Protein AF-A0A6N9VFA9-F1 (afdb_monomer_lite)

Structure (mmCIF, N/CA/C/O backbone):
data_AF-A0A6N9VFA9-F1
#
_entry.id   AF-A0A6N9VFA9-F1
#
loop_
_atom_site.group_PDB
_atom_site.id
_atom_site.type_symbol
_atom_site.label_atom_id
_atom_site.label_alt_id
_atom_site.label_comp_id
_atom_site.label_asym_id
_atom_site.label_entity_id
_atom_site.label_seq_id
_atom_site.pdbx_PDB_ins_code
_atom_site.Cartn_x
_atom_site.Cartn_y
_atom_site.Cartn_z
_atom_site.occupancy
_atom_site.B_iso_or_equiv
_atom_site.auth_seq_id
_atom_site.auth_comp_id
_atom_site.auth_asym_id
_atom_site.auth_atom_id
_atom_site.pdbx_PDB_model_num
ATOM 1 N N . MET A 1 1 ? -111.358 -38.883 123.922 1.00 44.03 1 MET A N 1
ATOM 2 C CA . MET A 1 1 ? -111.139 -39.455 122.574 1.00 44.03 1 MET A CA 1
ATOM 3 C C . MET A 1 1 ? -109.922 -38.756 121.961 1.00 44.03 1 MET A C 1
ATOM 5 O O . MET A 1 1 ? -110.039 -37.601 121.586 1.00 44.03 1 MET A O 1
ATOM 9 N N . PRO A 1 2 ? -108.737 -39.391 121.968 1.00 51.91 2 PRO A N 1
ATOM 10 C CA . PRO A 1 2 ? -107.422 -38.744 121.827 1.00 51.91 2 PRO A CA 1
ATOM 11 C C . PRO A 1 2 ? -106.936 -38.538 120.372 1.00 51.91 2 PRO A C 1
ATOM 13 O O . PRO A 1 2 ? -105.760 -38.271 120.150 1.00 51.91 2 PRO A O 1
ATOM 16 N N . ALA A 1 3 ? -107.822 -38.642 119.374 1.00 54.91 3 ALA A N 1
ATOM 17 C CA . ALA A 1 3 ? -107.462 -38.605 117.950 1.00 54.91 3 ALA A CA 1
ATOM 18 C C . ALA A 1 3 ? -107.316 -37.184 117.354 1.00 54.91 3 ALA A C 1
ATOM 20 O O . ALA A 1 3 ? -106.533 -36.995 116.428 1.00 54.91 3 ALA A O 1
ATOM 21 N N . GLN A 1 4 ? -108.014 -36.174 117.893 1.00 56.38 4 GLN A N 1
ATOM 22 C CA . GLN A 1 4 ? -107.951 -34.794 117.373 1.00 56.38 4 GLN A CA 1
ATOM 23 C C . GLN A 1 4 ? -106.633 -34.083 117.726 1.00 56.38 4 GLN A C 1
ATOM 25 O O . GLN A 1 4 ? -106.014 -33.488 116.852 1.00 56.38 4 GLN A O 1
ATOM 30 N N . ALA A 1 5 ? -106.115 -34.262 118.947 1.00 57.62 5 ALA A N 1
ATOM 31 C CA . ALA A 1 5 ? -104.840 -33.660 119.357 1.00 57.62 5 ALA A CA 1
ATOM 32 C C . ALA A 1 5 ? -103.629 -34.187 118.551 1.00 57.62 5 ALA A C 1
ATOM 34 O O . ALA A 1 5 ? -102.696 -33.440 118.266 1.00 57.62 5 ALA A O 1
ATOM 35 N N . SER A 1 6 ? -103.647 -35.458 118.126 1.00 58.72 6 SER A N 1
ATOM 36 C CA . SER A 1 6 ? -102.596 -36.035 117.269 1.00 58.72 6 SER A CA 1
ATOM 37 C C . SER A 1 6 ? -102.662 -35.529 115.822 1.00 58.72 6 SER A C 1
ATOM 39 O O . SER A 1 6 ? -101.620 -35.394 115.184 1.00 58.72 6 SER A O 1
ATOM 41 N N . SER A 1 7 ? -103.865 -35.260 115.304 1.00 67.25 7 SER A N 1
ATOM 42 C CA . SER A 1 7 ? -104.083 -34.722 113.954 1.00 67.25 7 SER A CA 1
ATOM 43 C C . SER A 1 7 ? -103.596 -33.277 113.843 1.00 67.25 7 SER A C 1
ATOM 45 O O . SER A 1 7 ? -102.890 -32.936 112.896 1.00 67.25 7 SER A O 1
ATOM 47 N N . ASP A 1 8 ? -103.900 -32.450 114.845 1.00 67.38 8 ASP A N 1
ATOM 48 C CA . ASP A 1 8 ? -103.496 -31.039 114.870 1.00 67.38 8 ASP A CA 1
ATOM 49 C C . ASP A 1 8 ? -101.971 -30.888 115.004 1.00 67.38 8 ASP A C 1
ATOM 51 O O . ASP A 1 8 ? -101.360 -30.032 114.364 1.00 67.38 8 ASP A O 1
ATOM 55 N N . THR A 1 9 ? -101.329 -31.793 115.752 1.00 71.44 9 THR A N 1
ATOM 56 C CA . THR A 1 9 ? -99.862 -31.838 115.883 1.00 71.44 9 THR A CA 1
ATOM 57 C C . THR A 1 9 ? -99.182 -32.282 114.577 1.00 71.44 9 THR A C 1
ATOM 59 O O . THR A 1 9 ? -98.161 -31.716 114.185 1.00 71.44 9 THR A O 1
ATOM 62 N N . ALA A 1 10 ? -99.757 -33.255 113.858 1.00 74.25 10 ALA A N 1
ATOM 63 C CA . ALA A 1 10 ? -99.239 -33.715 112.566 1.00 74.25 10 ALA A CA 1
ATOM 64 C C . ALA A 1 10 ? -99.410 -32.663 111.453 1.00 74.25 10 ALA A C 1
ATOM 66 O O . ALA A 1 10 ? -98.499 -32.461 110.650 1.00 74.25 10 ALA A O 1
ATOM 67 N N . ALA A 1 11 ? -100.542 -31.951 111.426 1.00 77.50 11 ALA A N 1
ATOM 68 C CA . ALA A 1 11 ? -100.780 -30.857 110.486 1.00 77.50 11 ALA A CA 1
ATOM 69 C C . ALA A 1 11 ? -99.807 -29.685 110.710 1.00 77.50 11 ALA A C 1
ATOM 71 O O . ALA A 1 11 ? -99.260 -29.152 109.744 1.00 77.50 11 ALA A O 1
ATOM 72 N N . ALA A 1 12 ? -99.525 -29.334 111.971 1.00 77.75 12 ALA A N 1
ATOM 73 C CA . ALA A 1 12 ? -98.544 -28.305 112.314 1.00 77.75 12 ALA A CA 1
ATOM 74 C C . ALA A 1 12 ? -97.113 -28.679 111.880 1.00 77.75 12 ALA A C 1
ATOM 76 O O . ALA A 1 12 ? -96.396 -27.832 111.351 1.00 77.75 12 ALA A O 1
ATOM 77 N N . LEU A 1 13 ? -96.715 -29.948 112.035 1.00 80.81 13 LEU A N 1
ATOM 78 C CA . LEU A 1 13 ? -95.420 -30.468 111.570 1.00 80.81 13 LEU A CA 1
ATOM 79 C C . LEU A 1 13 ? -95.283 -30.439 110.043 1.00 80.81 13 LEU A C 1
ATOM 81 O O . LEU A 1 13 ? -94.227 -30.078 109.532 1.00 80.81 13 LEU A O 1
ATOM 85 N N . ILE A 1 14 ? -96.339 -30.793 109.307 1.00 83.19 14 ILE A N 1
ATOM 86 C CA . ILE A 1 14 ? -96.341 -30.734 107.837 1.00 83.19 14 ILE A CA 1
ATOM 87 C C . ILE A 1 14 ? -96.234 -29.285 107.355 1.00 83.19 14 ILE A C 1
ATOM 89 O O . ILE A 1 14 ? -95.514 -29.008 106.396 1.00 83.19 14 ILE A O 1
ATOM 93 N N . GLU A 1 15 ? -96.923 -28.358 108.016 1.00 82.62 15 GLU A N 1
ATOM 94 C CA . GLU A 1 15 ? -96.867 -26.940 107.668 1.00 82.62 15 GLU A CA 1
ATOM 95 C C . GLU A 1 15 ? -95.503 -26.317 108.005 1.00 82.62 15 GLU A C 1
ATOM 97 O O . GLU A 1 15 ? -94.968 -25.534 107.220 1.00 82.62 15 GLU A O 1
ATOM 102 N N . ASP A 1 16 ? -94.886 -26.715 109.122 1.00 82.44 16 ASP A N 1
ATOM 103 C CA . ASP A 1 16 ? -93.520 -26.308 109.460 1.00 82.44 16 ASP A CA 1
ATOM 104 C C . ASP A 1 16 ? -92.489 -26.893 108.482 1.00 82.44 16 ASP A C 1
ATOM 106 O O . ASP A 1 16 ? -91.633 -26.167 107.980 1.00 82.44 16 ASP A O 1
ATOM 110 N N . ALA A 1 17 ? -92.636 -28.165 108.099 1.00 81.44 17 ALA A N 1
ATOM 111 C CA . ALA A 1 17 ? -91.798 -28.804 107.086 1.00 81.44 17 ALA A CA 1
ATOM 112 C C . ALA A 1 17 ? -91.948 -28.148 105.703 1.00 81.44 17 ALA A C 1
ATOM 114 O O . ALA A 1 17 ? -90.955 -27.956 105.003 1.00 81.44 17 ALA A O 1
ATOM 115 N N . ARG A 1 18 ? -93.164 -27.747 105.302 1.00 85.00 18 ARG A N 1
ATOM 116 C CA . ARG A 1 18 ? -93.395 -26.979 104.064 1.00 85.00 18 ARG A CA 1
ATOM 117 C C . ARG A 1 18 ? -92.752 -25.601 104.120 1.00 85.00 18 ARG A C 1
ATOM 119 O O . ARG A 1 18 ? -92.166 -25.170 103.130 1.00 85.00 18 ARG A O 1
ATOM 126 N N . ARG A 1 19 ? -92.825 -24.924 105.268 1.00 84.94 19 ARG A N 1
ATOM 127 C CA . ARG A 1 19 ? -92.183 -23.622 105.476 1.00 84.94 19 ARG A CA 1
ATOM 128 C C . ARG A 1 19 ? -90.663 -23.739 105.409 1.00 84.94 19 ARG A C 1
ATOM 130 O O . ARG A 1 19 ? -90.036 -22.954 104.702 1.00 84.94 19 ARG A O 1
ATOM 137 N N . GLN A 1 20 ? -90.085 -24.745 106.066 1.00 84.44 20 GLN A N 1
ATOM 138 C CA . GLN A 1 20 ? -88.654 -25.046 105.989 1.00 84.44 20 GLN A CA 1
ATOM 139 C C . GLN A 1 20 ? -88.230 -25.409 104.562 1.00 84.44 20 GLN A C 1
ATOM 141 O O . GLN A 1 20 ? -87.250 -24.863 104.065 1.00 84.44 20 GLN A O 1
ATOM 146 N N . ALA A 1 21 ? -88.989 -26.255 103.859 1.00 82.38 21 ALA A N 1
ATOM 147 C CA . ALA A 1 21 ? -88.717 -26.590 102.463 1.00 82.38 21 ALA A CA 1
ATOM 148 C C . ALA A 1 21 ? -88.763 -25.344 101.562 1.00 82.38 21 ALA A C 1
ATOM 150 O O . ALA A 1 21 ? -87.845 -25.133 100.774 1.00 82.38 21 ALA A O 1
ATOM 151 N N . GLY A 1 22 ? -89.768 -24.477 101.737 1.00 87.75 22 GLY A N 1
ATOM 152 C CA . GLY A 1 22 ? -89.892 -23.201 101.027 1.00 87.75 22 GLY A CA 1
ATOM 153 C C . GLY A 1 22 ? -88.728 -22.239 101.299 1.00 87.75 22 GLY A C 1
ATOM 154 O O . GLY A 1 22 ? -88.214 -21.593 100.379 1.00 87.75 22 GLY A O 1
ATOM 155 N N . GLN A 1 23 ? -88.261 -22.175 102.549 1.00 88.50 23 GLN A N 1
ATOM 156 C CA . GLN A 1 23 ? -87.078 -21.403 102.939 1.00 88.50 23 GLN A CA 1
ATOM 157 C C . GLN A 1 23 ? -85.797 -21.967 102.316 1.00 88.50 23 GLN A C 1
ATOM 159 O O . GLN A 1 23 ? -84.996 -21.197 101.784 1.00 88.50 23 GLN A O 1
ATOM 164 N N . ILE A 1 24 ? -85.620 -23.292 102.311 1.00 88.25 24 ILE A N 1
ATOM 165 C CA . ILE A 1 24 ? -84.474 -23.961 101.681 1.00 88.25 24 ILE A CA 1
ATOM 166 C C . ILE A 1 24 ? -84.472 -23.703 100.173 1.00 88.25 24 ILE A C 1
ATOM 168 O O . ILE A 1 24 ? -83.442 -23.310 99.636 1.00 88.25 24 ILE A O 1
ATOM 172 N N . THR A 1 25 ? -85.611 -23.841 99.486 1.00 87.62 25 THR A N 1
ATOM 173 C CA . THR A 1 25 ? -85.697 -23.578 98.039 1.00 87.62 25 THR A CA 1
ATOM 174 C C . THR A 1 25 ? -85.428 -22.117 97.698 1.00 87.62 25 THR A C 1
ATOM 176 O O . THR A 1 25 ? -84.756 -21.834 96.710 1.00 87.62 25 THR A O 1
ATOM 179 N N . THR A 1 26 ? -85.895 -21.181 98.529 1.00 91.50 26 THR A N 1
ATOM 180 C CA . THR A 1 26 ? -85.638 -19.747 98.330 1.00 91.50 26 THR A CA 1
ATOM 181 C C . THR A 1 26 ? -84.161 -19.424 98.541 1.00 91.50 26 THR A C 1
ATOM 183 O O . THR A 1 26 ? -83.554 -18.749 97.713 1.00 91.50 26 THR A O 1
ATOM 186 N N . THR A 1 27 ? -83.562 -19.959 99.608 1.00 90.06 27 THR A N 1
ATOM 187 C CA . THR A 1 27 ? -82.138 -19.773 99.925 1.00 90.06 27 THR A CA 1
ATOM 188 C C . THR A 1 27 ? -81.252 -20.396 98.847 1.00 90.06 27 THR A C 1
ATOM 190 O O . THR A 1 27 ? -80.322 -19.751 98.371 1.00 90.06 27 THR A O 1
ATOM 193 N N . ALA A 1 28 ? -81.574 -21.609 98.390 1.00 87.56 28 ALA A N 1
ATOM 194 C CA . ALA A 1 28 ? -80.866 -22.276 97.300 1.00 87.56 28 ALA A CA 1
ATOM 195 C C . ALA A 1 28 ? -81.003 -21.510 95.973 1.00 87.56 28 ALA A C 1
ATOM 197 O O . ALA A 1 28 ? -80.025 -21.374 95.242 1.00 87.56 28 ALA A O 1
ATOM 198 N N . GLY A 1 29 ? -82.185 -20.956 95.676 1.00 91.81 29 GLY A N 1
ATOM 199 C CA . GLY A 1 29 ? -82.408 -20.108 94.503 1.00 91.81 29 GLY A CA 1
ATOM 200 C C . GLY A 1 29 ? -81.594 -18.811 94.545 1.00 91.81 29 GLY A C 1
ATOM 201 O O . GLY A 1 29 ? -80.988 -18.434 93.544 1.00 91.81 29 GLY A O 1
ATOM 202 N N . GLN A 1 30 ? -81.513 -18.163 95.711 1.00 92.44 30 GLN A N 1
ATOM 203 C CA . GLN A 1 30 ? -80.666 -16.984 95.925 1.00 92.44 30 GLN A CA 1
ATOM 204 C C . GLN A 1 30 ? -79.177 -17.323 95.782 1.00 92.44 30 GLN A C 1
ATOM 206 O O . GLN A 1 30 ? -78.459 -16.618 95.080 1.00 92.44 30 GLN A O 1
ATOM 211 N N . GLN A 1 31 ? -78.722 -18.437 96.363 1.00 91.94 31 GLN A N 1
ATOM 212 C CA . GLN A 1 31 ? -77.342 -18.906 96.221 1.00 91.94 31 GLN A CA 1
ATOM 213 C C . GLN A 1 31 ? -76.989 -19.236 94.767 1.00 91.94 31 GLN A C 1
ATOM 215 O O . GLN A 1 31 ? -75.918 -18.854 94.303 1.00 91.94 31 GLN A O 1
ATOM 220 N N . ALA A 1 32 ? -77.883 -19.897 94.026 1.00 90.06 32 ALA A N 1
ATOM 221 C CA . ALA A 1 32 ? -77.684 -20.183 92.607 1.00 90.06 32 ALA A CA 1
ATOM 222 C C . ALA A 1 32 ? -77.605 -18.893 91.775 1.00 90.06 32 ALA A C 1
ATOM 224 O O . ALA A 1 32 ? -76.693 -18.747 90.962 1.00 90.06 32 ALA A O 1
ATOM 225 N N . ALA A 1 33 ? -78.502 -17.931 92.016 1.00 92.44 33 ALA A N 1
ATOM 226 C CA . ALA A 1 33 ? -78.475 -16.632 91.347 1.00 92.44 33 ALA A CA 1
ATOM 227 C C . ALA A 1 33 ? -77.194 -15.839 91.664 1.00 92.44 33 ALA A C 1
ATOM 229 O O . ALA A 1 33 ? -76.621 -15.212 90.775 1.00 92.44 33 ALA A O 1
ATOM 230 N N . ASP A 1 34 ? -76.707 -15.897 92.905 1.00 94.06 34 ASP A N 1
ATOM 231 C CA . ASP A 1 34 ? -75.448 -15.264 93.300 1.00 94.06 34 ASP A CA 1
ATOM 232 C C . ASP A 1 34 ? -74.225 -15.952 92.679 1.00 94.06 34 ASP A C 1
ATOM 234 O O . ASP A 1 34 ? -73.274 -15.267 92.303 1.00 94.06 34 ASP A O 1
ATOM 238 N N . ILE A 1 35 ? -74.236 -17.283 92.534 1.00 93.62 35 ILE A N 1
ATOM 239 C CA . ILE A 1 35 ? -73.183 -18.025 91.823 1.00 93.62 35 ILE A CA 1
ATOM 240 C C . ILE A 1 35 ? -73.156 -17.624 90.348 1.00 93.62 35 ILE A C 1
ATOM 242 O O . ILE A 1 35 ? -72.082 -17.321 89.836 1.00 93.62 35 ILE A O 1
ATOM 246 N N . VAL A 1 36 ? -74.314 -17.568 89.680 1.00 94.69 36 VAL A N 1
ATOM 247 C CA . VAL A 1 36 ? -74.405 -17.133 88.276 1.00 94.69 36 VAL A CA 1
ATOM 248 C C . VAL A 1 36 ? -73.908 -15.698 88.128 1.00 94.69 36 VAL A C 1
ATOM 250 O O . VAL A 1 36 ? -73.038 -15.448 87.302 1.00 94.69 36 VAL A O 1
ATOM 253 N N . ARG A 1 37 ? -74.349 -14.772 88.990 1.00 95.06 37 ARG A N 1
ATOM 254 C CA . ARG A 1 37 ? -73.894 -13.372 88.953 1.00 95.06 37 ARG A CA 1
ATOM 255 C C . ARG A 1 37 ? -72.381 -13.251 89.164 1.00 95.06 37 ARG A C 1
ATOM 257 O O . ARG A 1 37 ? -71.733 -12.438 88.511 1.00 95.06 37 ARG A O 1
ATOM 264 N N . LYS A 1 38 ? -71.802 -14.059 90.061 1.00 94.69 38 LYS A N 1
ATOM 265 C CA . LYS A 1 38 ? -70.344 -14.123 90.266 1.00 94.69 38 LYS A CA 1
ATOM 266 C C . LYS A 1 38 ? -69.621 -14.699 89.049 1.00 94.69 38 LYS A C 1
ATOM 268 O O . LYS A 1 38 ? -68.588 -14.157 88.673 1.00 94.69 38 LYS A O 1
ATOM 273 N N . ALA A 1 39 ? -70.155 -15.750 88.431 1.00 92.81 39 ALA A N 1
ATOM 274 C CA . ALA A 1 39 ? -69.579 -16.354 87.234 1.00 92.81 39 ALA A CA 1
ATOM 275 C C . ALA A 1 39 ? -69.627 -15.396 86.031 1.00 92.81 39 ALA A C 1
ATOM 277 O O . ALA A 1 39 ? -68.630 -15.252 85.332 1.00 92.81 39 ALA A O 1
ATOM 278 N N . GLU A 1 40 ? -70.738 -14.684 85.829 1.00 94.38 40 GLU A N 1
ATOM 279 C CA . GLU A 1 40 ? -70.874 -13.651 84.792 1.00 94.38 40 GLU A CA 1
ATOM 280 C C . GLU A 1 40 ? -69.907 -12.483 85.025 1.00 94.38 40 GLU A C 1
ATOM 282 O O . GLU A 1 40 ? -69.254 -12.029 84.086 1.00 94.38 40 GLU A O 1
ATOM 287 N N . ALA A 1 41 ? -69.755 -12.032 86.277 1.00 94.38 41 ALA A N 1
ATOM 288 C CA . ALA A 1 41 ? -68.782 -11.001 86.630 1.00 94.38 41 ALA A CA 1
ATOM 289 C C . ALA A 1 41 ? -67.337 -11.457 86.358 1.00 94.38 41 ALA A C 1
ATOM 291 O O . ALA A 1 41 ? -66.564 -10.710 85.763 1.00 94.38 41 ALA A O 1
ATOM 292 N N . GLN A 1 42 ? -66.990 -12.697 86.722 1.00 94.81 42 GLN A N 1
ATOM 293 C CA . GLN A 1 42 ? -65.683 -13.285 86.413 1.00 94.81 42 GLN A CA 1
ATOM 294 C C . GLN A 1 42 ? -65.458 -13.416 84.904 1.00 94.81 42 GLN A C 1
ATOM 296 O O . GLN A 1 42 ? -64.381 -13.090 84.414 1.00 94.81 42 GLN A O 1
ATOM 301 N N . GLN A 1 43 ? -66.466 -13.847 84.143 1.00 94.12 43 GLN A N 1
ATOM 302 C CA . GLN A 1 43 ? -66.370 -13.946 82.689 1.00 94.12 43 GLN A CA 1
ATOM 303 C C . GLN A 1 43 ? -66.160 -12.570 82.041 1.00 94.12 43 GLN A C 1
ATOM 305 O O . GLN A 1 43 ? -65.341 -12.448 81.130 1.00 94.12 43 GLN A O 1
ATOM 310 N N . ALA A 1 44 ? -66.858 -11.535 82.516 1.00 94.31 44 ALA A N 1
ATOM 311 C CA . ALA A 1 44 ? -66.676 -10.165 82.042 1.00 94.31 44 ALA A CA 1
ATOM 312 C C . ALA A 1 44 ? -65.270 -9.628 82.362 1.00 94.31 44 ALA A C 1
ATOM 314 O O . ALA A 1 44 ? -64.638 -9.024 81.497 1.00 94.31 44 ALA A O 1
ATOM 315 N N . GLU A 1 45 ? -64.750 -9.901 83.562 1.00 94.69 45 GLU A N 1
ATOM 316 C CA . GLU A 1 45 ? -63.384 -9.535 83.954 1.00 94.69 45 GLU A CA 1
ATOM 317 C C . GLU A 1 45 ? -62.334 -10.252 83.092 1.00 94.69 45 GLU A C 1
ATOM 319 O O . GLU A 1 45 ? -61.402 -9.620 82.595 1.00 94.69 45 GLU A O 1
ATOM 324 N N . MET A 1 46 ? -62.510 -11.553 82.834 1.00 94.56 46 MET A N 1
ATOM 325 C CA . MET A 1 46 ? -61.623 -12.308 81.944 1.00 94.56 46 MET A CA 1
ATOM 326 C C . MET A 1 46 ? -61.681 -11.799 80.499 1.00 94.56 46 MET A C 1
ATOM 328 O O . MET A 1 46 ? -60.644 -11.739 79.839 1.00 94.56 46 MET A O 1
ATOM 332 N N . ALA A 1 47 ? -62.860 -11.412 80.002 1.00 94.81 47 ALA A N 1
ATOM 333 C CA . ALA A 1 47 ? -63.014 -10.849 78.662 1.00 94.81 47 ALA A CA 1
ATOM 334 C C . ALA A 1 47 ? -62.334 -9.474 78.530 1.00 94.81 47 ALA A C 1
ATOM 336 O O . ALA A 1 47 ? -61.639 -9.233 77.543 1.00 94.81 47 ALA A O 1
ATOM 337 N N . ASP A 1 48 ? -62.475 -8.600 79.530 1.00 95.38 48 ASP A N 1
ATOM 338 C CA . ASP A 1 48 ? -61.790 -7.302 79.576 1.00 95.38 48 ASP A CA 1
ATOM 339 C C . ASP A 1 48 ? -60.264 -7.470 79.684 1.00 95.38 48 ASP A C 1
ATOM 341 O O . ASP A 1 48 ? -59.508 -6.833 78.948 1.00 95.38 48 ASP A O 1
ATOM 345 N N . ALA A 1 49 ? -59.793 -8.398 80.525 1.00 94.56 49 ALA A N 1
ATOM 346 C CA . ALA A 1 49 ? -58.375 -8.739 80.618 1.00 94.56 49 ALA A CA 1
ATOM 347 C C . ALA A 1 49 ? -57.823 -9.284 79.287 1.00 94.56 49 ALA A C 1
ATOM 349 O O . ALA A 1 49 ? -56.748 -8.867 78.850 1.00 94.56 49 ALA A O 1
ATOM 350 N N . ALA A 1 50 ? -58.565 -10.165 78.606 1.00 94.50 50 ALA A N 1
ATOM 351 C CA . ALA A 1 50 ? -58.187 -10.694 77.297 1.00 94.50 50 ALA A CA 1
ATOM 352 C C . ALA A 1 50 ? -58.154 -9.600 76.218 1.00 94.50 50 ALA A C 1
ATOM 354 O O . ALA A 1 50 ? -57.217 -9.560 75.421 1.00 94.50 50 ALA A O 1
ATOM 355 N N . ALA A 1 51 ? -59.124 -8.680 76.216 1.00 95.12 51 ALA A N 1
ATOM 356 C CA . ALA A 1 51 ? -59.154 -7.546 75.295 1.00 95.12 51 ALA A CA 1
ATOM 357 C C . ALA A 1 51 ? -57.963 -6.599 75.517 1.00 95.12 51 ALA A C 1
ATOM 359 O O . ALA A 1 51 ? -57.294 -6.210 74.558 1.00 95.12 51 ALA A O 1
ATOM 360 N N . LYS A 1 52 ? -57.639 -6.283 76.778 1.00 96.25 52 LYS A N 1
ATOM 361 C CA . LYS A 1 52 ? -56.459 -5.479 77.141 1.00 96.25 52 LYS A CA 1
ATOM 362 C C . LYS A 1 52 ? -55.156 -6.155 76.721 1.00 96.25 52 LYS A C 1
ATOM 364 O O . LYS A 1 52 ? -54.275 -5.499 76.166 1.00 96.25 52 LYS A O 1
ATOM 369 N N . PHE A 1 53 ? -55.042 -7.464 76.934 1.00 95.31 53 PHE A N 1
ATOM 370 C CA . PHE A 1 53 ? -53.877 -8.228 76.502 1.00 95.31 53 PHE A CA 1
ATOM 371 C C . PHE A 1 53 ? -53.742 -8.234 74.971 1.00 95.31 53 PHE A C 1
ATOM 373 O O . PHE A 1 53 ? -52.674 -7.914 74.454 1.00 95.31 53 PHE A O 1
ATOM 380 N N . ALA A 1 54 ? -54.824 -8.483 74.231 1.00 94.88 54 ALA A N 1
ATOM 381 C CA . ALA A 1 54 ? -54.820 -8.424 72.768 1.00 94.88 54 ALA A CA 1
ATOM 382 C C . ALA A 1 54 ? -54.426 -7.033 72.233 1.00 94.88 54 ALA A C 1
ATOM 384 O O . ALA A 1 54 ? -53.632 -6.934 71.295 1.00 94.88 54 ALA A O 1
ATOM 385 N N . ALA A 1 55 ? -54.916 -5.960 72.861 1.00 95.56 55 ALA A N 1
ATOM 386 C CA . ALA A 1 55 ? -54.521 -4.594 72.522 1.00 95.56 55 ALA A CA 1
ATOM 387 C C . ALA A 1 55 ? -53.020 -4.354 72.766 1.00 95.56 55 ALA A C 1
ATOM 389 O O . ALA A 1 55 ? -52.347 -3.798 71.901 1.00 95.56 55 ALA A O 1
ATOM 390 N N . SER A 1 56 ? -52.470 -4.835 73.889 1.00 96.81 56 SER A N 1
ATOM 391 C CA . SER A 1 56 ? -51.029 -4.726 74.166 1.00 96.81 56 SER A CA 1
ATOM 392 C C . SER A 1 56 ? -50.163 -5.498 73.166 1.00 96.81 56 SER A C 1
ATOM 394 O O . SER A 1 56 ? -49.146 -4.973 72.721 1.00 96.81 56 SER A O 1
ATOM 396 N N . LEU A 1 57 ? -50.584 -6.699 72.751 1.00 96.25 57 LEU A N 1
ATOM 397 C CA . LEU A 1 57 ? -49.882 -7.479 71.728 1.00 96.25 57 LEU A CA 1
ATOM 398 C C . LEU A 1 57 ? -49.906 -6.776 70.371 1.00 96.25 57 LEU A C 1
ATOM 400 O O . LEU A 1 57 ? -48.900 -6.770 69.670 1.00 96.25 57 LEU A O 1
ATOM 404 N N . THR A 1 58 ? -51.038 -6.164 70.018 1.00 96.19 58 THR A N 1
ATOM 405 C CA . THR A 1 58 ? -51.177 -5.419 68.761 1.00 96.19 58 THR A CA 1
ATOM 406 C C . THR A 1 58 ? -50.273 -4.188 68.760 1.00 96.19 58 THR A C 1
ATOM 408 O O . THR A 1 58 ? -49.511 -4.003 67.819 1.00 96.19 58 THR A O 1
ATOM 411 N N . SER A 1 59 ? -50.269 -3.406 69.845 1.00 96.38 59 SER A N 1
ATOM 412 C CA . SER A 1 59 ? -49.379 -2.246 69.991 1.00 96.38 59 SER A CA 1
ATOM 413 C C . SER A 1 59 ? -47.901 -2.645 69.931 1.00 96.38 59 SER A C 1
ATOM 415 O O . SER A 1 59 ? -47.122 -2.004 69.232 1.00 96.38 59 SER A O 1
ATOM 417 N N . ALA A 1 60 ? -47.510 -3.726 70.616 1.00 95.75 60 ALA A N 1
ATOM 418 C CA . ALA A 1 60 ? -46.138 -4.230 70.575 1.00 95.75 60 ALA A CA 1
ATOM 419 C C . ALA A 1 60 ? -45.740 -4.699 69.163 1.00 95.75 60 ALA A C 1
ATOM 421 O O . ALA A 1 60 ? -44.637 -4.408 68.703 1.00 95.75 60 ALA A O 1
ATOM 422 N N . ALA A 1 61 ? -46.648 -5.373 68.448 1.00 95.12 61 ALA A N 1
ATOM 423 C CA . ALA A 1 61 ? -46.418 -5.801 67.072 1.00 95.12 61 ALA A CA 1
ATOM 424 C C . ALA A 1 61 ? -46.300 -4.613 66.098 1.00 95.12 61 ALA A C 1
ATOM 426 O O . ALA A 1 61 ? -45.470 -4.648 65.189 1.00 95.12 61 ALA A O 1
ATOM 427 N N . GLU A 1 62 ? -47.091 -3.552 66.280 1.00 96.12 62 GLU A N 1
ATOM 428 C CA . GLU A 1 62 ? -47.004 -2.321 65.481 1.00 96.12 62 GLU A CA 1
ATOM 429 C C . GLU A 1 62 ? -45.691 -1.560 65.724 1.00 96.12 62 GLU A C 1
ATOM 431 O O . GLU A 1 62 ? -45.070 -1.073 64.770 1.00 96.12 62 GLU A O 1
ATOM 436 N N . GLU A 1 63 ? -45.226 -1.495 66.975 1.00 96.75 63 GLU A N 1
ATOM 437 C CA . GLU A 1 63 ? -43.923 -0.919 67.330 1.00 96.75 63 GLU A CA 1
ATOM 438 C C . GLU A 1 63 ? -42.765 -1.725 66.727 1.00 96.75 63 GLU A C 1
ATOM 440 O O . GLU A 1 63 ? -41.861 -1.151 66.109 1.00 96.75 63 GLU A O 1
ATOM 445 N N . GLU A 1 64 ? -42.808 -3.055 66.836 1.00 96.38 64 GLU A N 1
ATOM 446 C CA . GLU A 1 64 ? -41.794 -3.935 66.253 1.00 96.38 64 GLU A CA 1
ATOM 447 C C . GLU A 1 64 ? -41.773 -3.823 64.721 1.00 96.38 64 GLU A C 1
ATOM 449 O O . GLU A 1 64 ? -40.707 -3.638 64.127 1.00 96.38 64 GLU A O 1
ATOM 454 N N . ALA A 1 65 ? -42.940 -3.831 64.068 1.00 95.50 65 ALA A N 1
ATOM 455 C CA . ALA A 1 65 ? -43.049 -3.639 62.624 1.00 95.50 65 ALA A CA 1
ATOM 456 C C . ALA A 1 65 ? -42.486 -2.277 62.182 1.00 95.50 65 ALA A C 1
ATOM 458 O O . ALA A 1 65 ? -41.745 -2.201 61.196 1.00 95.50 65 ALA A O 1
ATOM 459 N N . SER A 1 66 ? -42.780 -1.208 62.928 1.00 96.75 66 SER A N 1
ATOM 460 C CA . SER A 1 66 ? -42.261 0.138 62.652 1.00 96.75 66 SER A CA 1
ATOM 461 C C . SER A 1 66 ? -40.736 0.194 62.782 1.00 96.75 66 SER A C 1
ATOM 463 O O . SER A 1 66 ? -40.059 0.707 61.886 1.00 96.75 66 SER A O 1
ATOM 465 N N . SER A 1 67 ? -40.186 -0.412 63.838 1.00 97.44 67 SER A N 1
ATOM 466 C CA . SER A 1 67 ? -38.740 -0.537 64.058 1.00 97.44 67 SER A CA 1
ATOM 467 C C . SER A 1 67 ? -38.051 -1.320 62.932 1.00 97.44 67 SER A C 1
ATOM 469 O O . SER A 1 67 ? -37.029 -0.883 62.387 1.00 97.44 67 SER A O 1
ATOM 471 N N . ILE A 1 68 ? -38.641 -2.439 62.497 1.00 96.88 68 ILE A N 1
ATOM 472 C CA . ILE A 1 68 ? -38.127 -3.240 61.379 1.00 96.88 68 ILE A CA 1
ATOM 473 C C . ILE A 1 68 ? -38.105 -2.411 60.091 1.00 96.88 68 ILE A C 1
ATOM 475 O O . ILE A 1 68 ? -37.069 -2.363 59.423 1.00 96.88 68 ILE A O 1
ATOM 479 N N . VAL A 1 69 ? -39.198 -1.719 59.756 1.00 97.50 69 VAL A N 1
ATOM 480 C CA . VAL A 1 69 ? -39.280 -0.877 58.551 1.00 97.50 69 VAL A CA 1
ATOM 481 C C . VAL A 1 69 ? -38.254 0.253 58.593 1.00 97.50 69 VAL A C 1
ATOM 483 O O . VAL A 1 69 ? -37.591 0.517 57.586 1.00 97.50 69 VAL A O 1
ATOM 486 N N . GLU A 1 70 ? -38.074 0.909 59.738 1.00 97.44 70 GLU A N 1
ATOM 487 C CA . GLU A 1 70 ? -37.083 1.973 59.877 1.00 97.44 70 GLU A CA 1
ATOM 488 C C . GLU A 1 70 ? -35.651 1.436 59.735 1.00 97.44 70 GLU A C 1
ATOM 490 O O . GLU A 1 70 ? -34.843 2.003 58.993 1.00 97.44 70 GLU A O 1
ATOM 495 N N . SER A 1 71 ? -35.348 0.295 60.359 1.00 96.94 71 SER A N 1
ATOM 496 C CA . SER A 1 71 ? -34.044 -0.359 60.226 1.00 96.94 71 SER A CA 1
ATOM 497 C C . SER A 1 71 ? -33.757 -0.774 58.776 1.00 96.94 71 SER A C 1
ATOM 499 O O . SER A 1 71 ? -32.651 -0.556 58.276 1.00 96.94 71 SER A O 1
ATOM 501 N N . ALA A 1 72 ? -34.763 -1.289 58.061 1.00 96.12 72 ALA A N 1
ATOM 502 C CA . ALA A 1 72 ? -34.657 -1.659 56.655 1.00 96.12 72 ALA A CA 1
ATOM 503 C C . ALA A 1 72 ? -34.428 -0.429 55.766 1.00 96.12 72 ALA A C 1
ATOM 505 O O . ALA A 1 72 ? -33.580 -0.469 54.874 1.00 96.12 72 ALA A O 1
ATOM 506 N N . ARG A 1 73 ? -35.113 0.691 56.040 1.00 97.69 73 ARG A N 1
ATOM 507 C CA . ARG A 1 73 ? -34.892 1.968 55.340 1.00 97.69 73 ARG A CA 1
ATOM 508 C C . ARG A 1 73 ? -33.473 2.491 55.547 1.00 97.69 73 ARG A C 1
ATOM 510 O O . ARG A 1 73 ? -32.842 2.887 54.569 1.00 97.69 73 ARG A O 1
ATOM 517 N N . ARG A 1 74 ? -32.950 2.449 56.778 1.00 97.69 74 ARG A N 1
ATOM 518 C CA . ARG A 1 74 ? -31.561 2.848 57.075 1.00 97.69 74 ARG A CA 1
ATOM 519 C C . ARG A 1 74 ? -30.553 1.955 56.351 1.00 97.69 74 ARG A C 1
ATOM 521 O O . ARG A 1 74 ? -29.652 2.471 55.702 1.00 97.69 74 ARG A O 1
ATOM 528 N N . ARG A 1 75 ? -30.741 0.629 56.375 1.00 97.12 75 ARG A N 1
ATOM 529 C CA . ARG A 1 75 ? -29.886 -0.310 55.622 1.00 97.12 75 ARG A CA 1
ATOM 530 C C . ARG A 1 75 ? -29.924 -0.040 54.117 1.00 97.12 75 ARG A C 1
ATOM 532 O O . ARG A 1 75 ? -28.877 -0.018 53.485 1.00 97.12 75 ARG A O 1
ATOM 539 N N . ALA A 1 76 ? -31.105 0.209 53.551 1.00 95.81 76 ALA A N 1
ATOM 540 C CA . ALA A 1 76 ? -31.246 0.531 52.133 1.00 95.81 76 ALA A CA 1
ATOM 541 C C . ALA A 1 76 ? -30.575 1.865 51.762 1.00 95.81 76 ALA A C 1
ATOM 543 O O . ALA A 1 76 ? -29.995 1.972 50.685 1.00 95.81 76 ALA A O 1
ATOM 544 N N . ALA A 1 77 ? -30.639 2.874 52.636 1.00 96.69 77 ALA A N 1
ATOM 545 C CA . ALA A 1 77 ? -29.950 4.146 52.433 1.00 96.69 77 ALA A CA 1
ATOM 546 C C . ALA A 1 77 ? -28.423 3.983 52.485 1.00 96.69 77 ALA A C 1
ATOM 548 O O . ALA A 1 77 ? -27.738 4.483 51.597 1.00 96.69 77 ALA A O 1
ATOM 549 N N . ASN A 1 78 ? -27.907 3.228 53.460 1.00 97.12 78 ASN A N 1
ATOM 550 C CA . ASN A 1 78 ? -26.475 2.948 53.575 1.00 97.12 78 ASN A CA 1
ATOM 551 C C . ASN A 1 78 ? -25.954 2.181 52.356 1.00 97.12 78 ASN A C 1
ATOM 553 O O . ASN A 1 78 ? -24.958 2.585 51.772 1.00 97.12 78 ASN A O 1
ATOM 557 N N . LEU A 1 79 ? -26.673 1.144 51.911 1.00 96.50 79 LEU A N 1
ATOM 558 C CA . LEU A 1 79 ? -26.276 0.375 50.731 1.00 96.50 79 LEU A CA 1
ATOM 559 C C . LEU A 1 79 ? -26.237 1.249 49.470 1.00 96.50 79 LEU A C 1
ATOM 561 O O . LEU A 1 79 ? -25.328 1.112 48.661 1.00 96.50 79 LEU A O 1
ATOM 565 N N . ARG A 1 80 ? -27.197 2.172 49.308 1.00 96.69 80 ARG A N 1
ATOM 566 C CA . ARG A 1 80 ? -27.183 3.136 48.195 1.00 96.69 80 ARG A CA 1
ATOM 567 C C . ARG A 1 80 ? -25.967 4.056 48.262 1.00 96.69 80 ARG A C 1
ATOM 569 O O . ARG A 1 80 ? -25.291 4.215 47.253 1.00 96.69 80 ARG A O 1
ATOM 576 N N . ALA A 1 81 ? -25.662 4.600 49.440 1.00 96.75 81 ALA A N 1
ATOM 577 C CA . ALA A 1 81 ? -24.492 5.452 49.633 1.00 96.75 81 ALA A CA 1
ATOM 578 C C . ALA A 1 81 ? -23.181 4.705 49.323 1.00 96.75 81 ALA A C 1
ATOM 580 O O . ALA A 1 81 ? -22.353 5.225 48.582 1.00 96.75 81 ALA A O 1
ATOM 581 N N . GLU A 1 82 ? -23.035 3.464 49.795 1.00 96.56 82 GLU A N 1
ATOM 582 C CA . GLU A 1 82 ? -21.881 2.607 49.488 1.00 96.56 82 GLU A CA 1
ATOM 583 C C . GLU A 1 82 ? -21.765 2.321 47.982 1.00 96.56 82 GLU A C 1
ATOM 585 O O . GLU A 1 82 ? -20.672 2.366 47.417 1.00 96.56 82 GLU A O 1
ATOM 590 N N . THR A 1 83 ? -22.885 2.064 47.293 1.00 96.31 83 THR A N 1
ATOM 591 C CA . THR A 1 83 ? -22.862 1.867 45.834 1.00 96.31 83 THR A CA 1
ATOM 592 C C . THR A 1 83 ? -22.516 3.147 45.074 1.00 96.31 83 THR A C 1
ATOM 594 O O . THR A 1 83 ? -21.783 3.094 44.084 1.00 96.31 83 THR A O 1
ATOM 597 N N . ASP A 1 84 ? -22.998 4.302 45.529 1.00 96.56 84 ASP A N 1
ATOM 598 C CA . ASP A 1 84 ? -22.694 5.593 44.912 1.00 96.56 84 ASP A CA 1
ATOM 599 C C . ASP A 1 84 ? -21.208 5.944 45.094 1.00 96.56 84 ASP A C 1
ATOM 601 O O . ASP A 1 84 ? -20.548 6.363 44.142 1.00 96.56 84 ASP A O 1
ATOM 605 N N . GLU A 1 85 ? -20.642 5.681 46.273 1.00 97.31 85 GLU A N 1
ATOM 606 C CA . GLU A 1 85 ? -19.211 5.846 46.549 1.00 97.31 85 GLU A CA 1
ATOM 607 C C . GLU A 1 85 ? -18.355 4.901 45.691 1.00 97.31 85 GLU A C 1
ATOM 609 O O . GLU A 1 85 ? -17.447 5.350 44.988 1.00 97.31 85 GLU A O 1
ATOM 614 N N . ALA A 1 86 ? -18.694 3.609 45.642 1.00 96.06 86 ALA A N 1
ATOM 615 C CA . ALA A 1 86 ? -17.968 2.632 44.831 1.00 96.06 86 ALA A CA 1
ATOM 616 C C . ALA A 1 86 ? -18.008 2.971 43.330 1.00 96.06 86 ALA A C 1
ATOM 618 O O . ALA A 1 86 ? -17.006 2.829 42.620 1.00 96.06 86 ALA A O 1
ATOM 619 N N . THR A 1 87 ? -19.150 3.452 42.826 1.00 96.50 87 THR A N 1
ATOM 620 C CA . THR A 1 87 ? -19.266 3.875 41.423 1.00 96.50 87 THR A CA 1
ATOM 621 C C . THR A 1 87 ? -18.496 5.165 41.144 1.00 96.50 87 THR A C 1
ATOM 623 O O . THR A 1 87 ? -17.881 5.275 40.078 1.00 96.50 87 THR A O 1
ATOM 626 N N . ALA A 1 88 ? -18.465 6.117 42.080 1.00 96.94 88 ALA A N 1
ATOM 627 C CA . ALA A 1 88 ? -17.647 7.323 41.972 1.00 96.94 88 ALA A CA 1
ATOM 628 C C . ALA A 1 88 ? -16.146 6.989 41.951 1.00 96.94 88 ALA A C 1
ATOM 630 O O . ALA A 1 88 ? -15.425 7.465 41.070 1.00 96.94 88 ALA A O 1
ATOM 631 N N . GLU A 1 89 ? -15.681 6.104 42.838 1.00 97.12 89 GLU A N 1
ATOM 632 C CA . GLU A 1 89 ? -14.299 5.618 42.829 1.00 97.12 89 GLU A CA 1
ATOM 633 C C . GLU A 1 89 ? -13.944 4.918 41.517 1.00 97.12 89 GLU A C 1
ATOM 635 O O . GLU A 1 89 ? -12.883 5.166 40.936 1.00 97.12 89 GLU A O 1
ATOM 640 N N . GLN A 1 90 ? -14.824 4.044 41.024 1.00 96.56 90 GLN A N 1
ATOM 641 C CA . GLN A 1 90 ? -14.591 3.331 39.774 1.00 96.56 90 GLN A CA 1
ATOM 642 C C . GLN A 1 90 ? -14.497 4.298 38.587 1.00 96.56 90 GLN A C 1
ATOM 644 O O . GLN A 1 90 ? -13.625 4.122 37.732 1.00 96.56 90 GLN A O 1
ATOM 649 N N . ARG A 1 91 ? -15.340 5.339 38.546 1.00 97.12 91 ARG A N 1
ATOM 650 C CA . ARG A 1 91 ? -15.270 6.398 37.526 1.00 97.12 91 ARG A CA 1
ATOM 651 C C . ARG A 1 91 ? -13.958 7.172 37.608 1.00 97.12 91 ARG A C 1
ATOM 653 O O . ARG A 1 91 ? -13.276 7.278 36.594 1.00 97.12 91 ARG A O 1
ATOM 660 N N . ALA A 1 92 ? -13.544 7.608 38.798 1.00 97.44 92 ALA A N 1
ATOM 661 C CA . ALA A 1 92 ? -12.278 8.319 38.980 1.00 97.44 92 ALA A CA 1
ATOM 662 C C . ALA A 1 92 ? -11.064 7.466 38.556 1.00 97.44 92 ALA A C 1
ATOM 664 O O . ALA A 1 92 ? -10.153 7.950 37.880 1.00 97.44 92 ALA A O 1
ATOM 665 N N . ARG A 1 93 ? -11.064 6.165 38.886 1.00 97.38 93 ARG A N 1
ATOM 666 C CA . ARG A 1 93 ? -10.022 5.223 38.438 1.00 97.38 93 ARG A CA 1
ATOM 667 C C . ARG A 1 93 ? -10.024 5.049 36.918 1.00 97.38 93 ARG A C 1
ATOM 669 O O . ARG A 1 93 ? -8.950 5.013 36.318 1.00 97.38 93 ARG A O 1
ATOM 676 N N . ALA A 1 94 ? -11.200 4.951 36.298 1.00 95.62 94 ALA A N 1
ATOM 677 C CA . ALA A 1 94 ? -11.334 4.834 34.848 1.00 95.62 94 ALA A CA 1
ATOM 678 C C . ALA A 1 94 ? -10.849 6.099 34.122 1.00 95.62 94 ALA A C 1
ATOM 680 O O . ALA A 1 94 ? -10.121 5.991 33.137 1.00 95.62 94 ALA A O 1
ATOM 681 N N . GLU A 1 95 ? -11.175 7.288 34.632 1.00 97.56 95 GLU A N 1
ATOM 682 C CA . GLU A 1 95 ? -10.706 8.567 34.087 1.00 97.56 95 GLU A CA 1
ATOM 683 C C . GLU A 1 95 ? -9.185 8.705 34.186 1.00 97.56 95 GLU A C 1
ATOM 685 O O . GLU A 1 95 ? -8.527 9.036 33.199 1.00 97.56 95 GLU A O 1
ATOM 690 N N . LEU A 1 96 ? -8.596 8.369 35.337 1.00 98.00 96 LEU A N 1
ATOM 691 C CA . LEU A 1 96 ? -7.144 8.381 35.517 1.00 98.00 96 LEU A CA 1
ATOM 692 C C . LEU A 1 96 ? -6.444 7.376 34.584 1.00 98.00 96 LEU A C 1
ATOM 694 O O . LEU A 1 96 ? -5.393 7.675 34.012 1.00 98.00 96 LEU A O 1
ATOM 698 N N . ALA A 1 97 ? -7.021 6.184 34.401 1.00 97.06 97 ALA A N 1
ATOM 699 C CA . ALA A 1 97 ? -6.509 5.192 33.459 1.00 97.06 97 ALA A CA 1
ATOM 700 C C . ALA A 1 97 ? -6.592 5.690 32.006 1.00 97.06 97 ALA A C 1
ATOM 702 O O . ALA A 1 97 ? -5.625 5.536 31.257 1.00 97.06 97 ALA A O 1
ATOM 703 N N . ALA A 1 98 ? -7.698 6.339 31.627 1.00 95.69 98 ALA A N 1
ATOM 704 C CA . ALA A 1 98 ? -7.868 6.941 30.309 1.00 95.69 98 ALA A CA 1
ATOM 705 C C . ALA A 1 98 ? -6.840 8.057 30.061 1.00 95.69 98 ALA A C 1
ATOM 707 O O . ALA A 1 98 ? -6.166 8.036 29.034 1.00 95.69 98 ALA A O 1
ATOM 708 N N . GLN A 1 99 ? -6.634 8.960 31.026 1.00 97.19 99 GLN A N 1
ATOM 709 C CA . GLN A 1 99 ? -5.635 10.033 30.934 1.00 97.19 99 GLN A CA 1
ATOM 710 C C . GLN A 1 99 ? -4.207 9.489 30.772 1.00 97.19 99 GLN A C 1
ATOM 712 O O . GLN A 1 99 ? -3.434 9.967 29.936 1.00 97.19 99 GLN A O 1
ATOM 717 N N . ARG A 1 100 ? -3.849 8.440 31.526 1.00 97.44 100 ARG A N 1
ATOM 718 C CA . ARG A 1 100 ? -2.546 7.767 31.390 1.00 97.44 100 ARG A CA 1
ATOM 719 C C . ARG A 1 100 ? -2.382 7.107 30.025 1.00 97.44 100 ARG A C 1
ATOM 721 O O . ARG A 1 100 ? -1.308 7.206 29.429 1.00 97.44 100 ARG A O 1
ATOM 728 N N . ALA A 1 101 ? -3.432 6.460 29.521 1.00 95.75 101 ALA A N 1
ATOM 729 C CA . ALA A 1 101 ? -3.422 5.850 28.197 1.00 95.75 101 ALA A CA 1
ATOM 730 C C . ALA A 1 101 ? -3.244 6.906 27.097 1.00 95.75 101 ALA A C 1
ATOM 732 O O . ALA A 1 101 ? -2.419 6.707 26.206 1.00 95.75 101 ALA A O 1
ATOM 733 N N . THR A 1 102 ? -3.933 8.050 27.190 1.00 96.00 102 THR A N 1
ATOM 734 C CA . THR A 1 102 ? -3.785 9.149 26.225 1.00 96.00 102 THR A CA 1
ATOM 735 C C . THR A 1 102 ? -2.400 9.784 26.271 1.00 96.00 102 THR A C 1
ATOM 737 O O . THR A 1 102 ? -1.817 10.007 25.215 1.00 96.00 102 THR A O 1
ATOM 740 N N . SER A 1 103 ? -1.832 10.007 27.463 1.00 96.50 103 SER A N 1
ATOM 741 C CA . SER A 1 103 ? -0.462 10.529 27.596 1.00 96.50 103 SER A CA 1
ATOM 742 C C . SER A 1 103 ? 0.555 9.562 26.991 1.00 96.50 103 SER A C 1
ATOM 744 O O . SER A 1 103 ? 1.362 9.952 26.158 1.00 96.50 103 SER A O 1
ATOM 746 N N . THR A 1 104 ? 0.452 8.271 27.322 1.00 96.19 104 THR A N 1
ATOM 747 C CA . THR A 1 104 ? 1.349 7.234 26.784 1.00 96.19 104 THR A CA 1
ATOM 748 C C . THR A 1 104 ? 1.233 7.119 25.262 1.00 96.19 104 THR A C 1
ATOM 750 O O . THR A 1 104 ? 2.225 6.890 24.572 1.00 96.19 104 THR A O 1
ATOM 753 N N . ALA A 1 105 ? 0.018 7.247 24.720 1.00 93.75 105 ALA A N 1
ATOM 754 C CA . ALA A 1 105 ? -0.205 7.241 23.280 1.00 93.75 105 ALA A CA 1
ATOM 755 C C . ALA A 1 105 ? 0.423 8.470 22.604 1.00 93.75 105 ALA A C 1
ATOM 757 O O . ALA A 1 105 ? 1.042 8.316 21.552 1.00 93.75 105 ALA A O 1
ATOM 758 N N . ALA A 1 106 ? 0.318 9.653 23.217 1.00 96.44 106 ALA A N 1
ATOM 759 C CA . ALA A 1 106 ? 0.951 10.873 22.724 1.00 96.44 106 ALA A CA 1
ATOM 760 C C . ALA A 1 106 ? 2.486 10.756 22.719 1.00 96.44 106 ALA A C 1
ATOM 762 O O . ALA A 1 106 ? 3.103 11.014 21.688 1.00 96.44 106 ALA A O 1
ATOM 763 N N . ASP A 1 107 ? 3.090 10.266 23.806 1.00 97.12 107 ASP A N 1
ATOM 764 C CA . ASP A 1 107 ? 4.546 10.073 23.914 1.00 97.12 107 ASP A CA 1
ATOM 765 C C . ASP A 1 107 ? 5.076 9.039 22.905 1.00 97.12 107 ASP A C 1
ATOM 767 O O . ASP A 1 107 ? 6.156 9.179 22.325 1.00 97.12 107 ASP A O 1
ATOM 771 N N . ARG A 1 108 ? 4.299 7.981 22.644 1.00 96.75 108 ARG A N 1
ATOM 772 C CA . ARG A 1 108 ? 4.630 7.015 21.588 1.00 96.75 108 ARG A CA 1
ATOM 773 C C . ARG A 1 108 ? 4.511 7.622 20.199 1.00 96.75 108 ARG A C 1
ATOM 775 O O . ARG A 1 108 ? 5.349 7.331 19.353 1.00 96.75 108 ARG A O 1
ATOM 782 N N . ALA A 1 109 ? 3.493 8.443 19.955 1.00 95.25 109 ALA A N 1
ATOM 783 C CA . ALA A 1 109 ? 3.312 9.098 18.666 1.00 95.25 109 ALA A CA 1
ATOM 784 C C . ALA A 1 109 ? 4.469 10.060 18.358 1.00 95.25 109 ALA A C 1
ATOM 786 O O . ALA A 1 109 ? 4.989 10.033 17.245 1.00 95.25 109 ALA A O 1
ATOM 787 N N . THR A 1 110 ? 4.919 10.852 19.335 1.00 97.38 110 THR A N 1
ATOM 788 C CA . THR A 1 110 ? 6.072 11.752 19.167 1.00 97.38 110 THR A CA 1
ATOM 789 C C . THR A 1 110 ? 7.370 10.978 18.943 1.00 97.38 110 THR A C 1
ATOM 791 O O . THR A 1 110 ? 8.133 11.320 18.042 1.00 97.38 110 THR A O 1
ATOM 794 N N . THR A 1 111 ? 7.591 9.889 19.685 1.00 97.38 111 THR A N 1
ATOM 795 C CA . THR A 1 111 ? 8.762 9.016 19.491 1.00 97.38 111 THR A CA 1
ATOM 796 C C . THR A 1 111 ? 8.772 8.399 18.090 1.00 97.38 111 THR A C 1
ATOM 798 O O . THR A 1 111 ? 9.772 8.495 17.384 1.00 97.38 111 THR A O 1
ATOM 801 N N . LEU A 1 112 ? 7.642 7.841 17.641 1.00 96.31 112 LEU A N 1
ATOM 802 C CA . LEU A 1 112 ? 7.513 7.264 16.299 1.00 96.31 112 LEU A CA 1
ATOM 803 C C . LEU A 1 112 ? 7.712 8.309 15.195 1.00 96.31 112 LEU A C 1
ATOM 805 O O . LEU A 1 112 ? 8.296 7.999 14.161 1.00 96.31 112 LEU A O 1
ATOM 809 N N . GLN A 1 113 ? 7.250 9.546 15.398 1.00 96.06 113 GLN A N 1
ATOM 810 C CA . GLN A 1 113 ? 7.495 10.637 14.452 1.00 96.06 113 GLN A CA 1
ATOM 811 C C . GLN A 1 113 ? 8.984 10.994 14.362 1.00 96.06 113 GLN A C 1
ATOM 813 O O . GLN A 1 113 ? 9.487 11.193 13.258 1.00 96.06 113 GLN A O 1
ATOM 818 N N . ALA A 1 114 ? 9.701 11.036 15.488 1.00 96.12 114 ALA A N 1
ATOM 819 C CA . ALA A 1 114 ? 11.140 11.299 15.505 1.00 96.12 114 ALA A CA 1
ATOM 820 C C . ALA A 1 114 ? 11.951 10.164 14.846 1.00 96.12 114 ALA A C 1
ATOM 822 O O . ALA A 1 114 ? 12.872 10.425 14.066 1.00 96.12 114 ALA A O 1
ATOM 823 N N . GLU A 1 115 ? 11.579 8.907 15.103 1.00 96.12 115 GLU A N 1
ATOM 824 C CA . GLU A 1 115 ? 12.170 7.735 14.442 1.00 96.12 115 GLU A CA 1
ATOM 825 C C . GLU A 1 115 ? 11.921 7.771 12.928 1.00 96.12 115 GLU A C 1
ATOM 827 O O . GLU A 1 115 ? 12.859 7.630 12.143 1.00 96.12 115 GLU A O 1
ATOM 832 N N . ALA A 1 116 ? 10.683 8.051 12.508 1.00 95.56 116 ALA A N 1
ATOM 833 C CA . ALA A 1 116 ? 10.326 8.159 11.096 1.00 95.56 116 ALA A CA 1
ATOM 834 C C . ALA A 1 116 ? 11.074 9.297 10.382 1.00 95.56 116 ALA A C 1
ATOM 836 O O . ALA A 1 116 ? 11.502 9.119 9.242 1.00 95.56 116 ALA A O 1
ATOM 837 N N . ALA A 1 117 ? 11.267 10.446 11.040 1.00 96.44 117 ALA A N 1
ATOM 838 C CA . ALA A 1 117 ? 12.064 11.548 10.499 1.00 96.44 117 ALA A CA 1
ATOM 839 C C . ALA A 1 117 ? 13.533 11.136 10.300 1.00 96.44 117 ALA A C 1
ATOM 841 O O . ALA A 1 117 ? 14.096 11.347 9.227 1.00 96.44 117 ALA A O 1
ATOM 842 N N . THR A 1 118 ? 14.119 10.457 11.289 1.00 97.38 118 THR A N 1
ATOM 843 C CA . THR A 1 118 ? 15.500 9.951 11.219 1.00 97.38 118 THR A CA 1
ATOM 844 C C . THR A 1 118 ? 15.673 8.921 10.096 1.00 97.38 118 THR A C 1
ATOM 846 O O . THR A 1 118 ? 16.661 8.934 9.357 1.00 97.38 118 THR A O 1
ATOM 849 N N . ASP A 1 119 ? 14.709 8.013 9.940 1.00 95.94 119 ASP A N 1
ATOM 850 C CA . ASP A 1 119 ? 14.729 7.019 8.869 1.00 95.94 119 ASP A CA 1
ATOM 851 C C . ASP A 1 119 ? 14.564 7.668 7.488 1.00 95.94 119 ASP A C 1
ATOM 853 O O . ASP A 1 119 ? 15.261 7.280 6.546 1.00 95.94 119 ASP A O 1
ATOM 857 N N . ALA A 1 120 ? 13.708 8.687 7.367 1.00 94.75 120 ALA A N 1
ATOM 858 C CA . ALA A 1 120 ? 13.555 9.456 6.136 1.00 94.75 120 ALA A CA 1
ATOM 859 C C . ALA A 1 120 ? 14.865 10.154 5.740 1.00 94.75 120 ALA A C 1
ATOM 861 O O . ALA A 1 120 ? 15.297 10.032 4.593 1.00 94.75 120 ALA A O 1
ATOM 862 N N . GLU A 1 121 ? 15.547 10.807 6.685 1.00 96.38 121 GLU A N 1
ATOM 863 C CA . GLU A 1 121 ? 16.862 11.419 6.452 1.00 96.38 121 GLU A CA 1
ATOM 864 C C . GLU A 1 121 ? 17.895 10.387 5.980 1.00 96.38 121 GLU A C 1
ATOM 866 O O . GLU A 1 121 ? 18.603 10.621 4.998 1.00 96.38 121 GLU A O 1
ATOM 871 N N . ARG A 1 122 ? 17.936 9.201 6.604 1.00 97.19 122 ARG A N 1
ATOM 872 C CA . ARG A 1 122 ? 18.846 8.115 6.203 1.00 97.19 122 ARG A CA 1
ATOM 873 C C . ARG A 1 122 ? 18.567 7.624 4.782 1.00 97.19 122 ARG A C 1
ATOM 875 O O . ARG A 1 122 ? 19.502 7.379 4.016 1.00 97.19 122 ARG A O 1
ATOM 882 N N . VAL A 1 123 ? 17.294 7.470 4.417 1.00 96.50 123 VAL A N 1
ATOM 883 C CA . VAL A 1 123 ? 16.892 7.048 3.067 1.00 96.50 123 VAL A CA 1
ATOM 884 C C . VAL A 1 123 ? 17.275 8.103 2.033 1.00 96.50 123 VAL A C 1
ATOM 886 O O . VAL A 1 123 ? 17.825 7.741 0.990 1.00 96.50 123 VAL A O 1
ATOM 889 N N . MET A 1 124 ? 17.037 9.383 2.327 1.00 96.00 124 MET A N 1
ATOM 890 C CA . MET A 1 124 ? 17.390 10.493 1.440 1.00 96.00 124 MET A CA 1
ATOM 891 C C . MET A 1 124 ? 18.905 10.615 1.261 1.00 96.00 124 MET A C 1
ATOM 893 O O . MET A 1 124 ? 19.369 10.704 0.126 1.00 96.00 124 MET A O 1
ATOM 897 N N . ALA A 1 125 ? 19.687 10.510 2.339 1.00 96.12 125 ALA A N 1
ATOM 898 C CA . ALA A 1 125 ? 21.148 10.499 2.264 1.00 96.12 125 ALA A CA 1
ATOM 899 C C . ALA A 1 125 ? 21.665 9.329 1.407 1.00 96.12 125 ALA A C 1
ATOM 901 O O . ALA A 1 125 ? 22.489 9.519 0.512 1.00 96.12 125 ALA A O 1
ATOM 902 N N . GLY A 1 126 ? 21.125 8.122 1.609 1.00 97.12 126 GLY A N 1
ATOM 903 C CA . GLY A 1 126 ? 21.481 6.960 0.792 1.00 97.12 126 GLY A CA 1
ATOM 904 C C . GLY A 1 126 ? 21.038 7.081 -0.672 1.00 97.12 126 GLY A C 1
ATOM 905 O O . GLY A 1 126 ? 21.693 6.537 -1.562 1.00 97.12 126 GLY A O 1
ATOM 906 N N . ALA A 1 127 ? 19.928 7.770 -0.949 1.00 94.31 127 ALA A N 1
ATOM 907 C CA . ALA A 1 127 ? 19.478 8.053 -2.310 1.00 94.31 127 ALA A CA 1
ATOM 908 C C . ALA A 1 127 ? 20.399 9.057 -3.011 1.00 94.31 127 ALA A C 1
ATOM 910 O O . ALA A 1 127 ? 20.786 8.801 -4.151 1.00 94.31 127 ALA A O 1
ATOM 911 N N . GLN A 1 128 ? 20.804 10.122 -2.315 1.00 96.38 128 GLN A N 1
ATOM 912 C CA . GLN A 1 128 ? 21.748 11.109 -2.832 1.00 96.38 128 GLN A CA 1
ATOM 913 C C . GLN A 1 128 ? 23.096 10.463 -3.165 1.00 96.38 128 GLN A C 1
ATOM 915 O O . GLN A 1 128 ? 23.573 10.586 -4.285 1.00 96.38 128 GLN A O 1
ATOM 920 N N . GLU A 1 129 ? 23.650 9.651 -2.262 1.00 96.50 129 GLU A N 1
ATOM 921 C CA . GLU A 1 129 ? 24.916 8.945 -2.504 1.00 96.50 129 GLU A CA 1
ATOM 922 C C . GLU A 1 129 ? 24.833 7.990 -3.715 1.00 96.50 129 GLU A C 1
ATOM 924 O O . GLU A 1 129 ? 25.785 7.827 -4.480 1.00 96.50 129 GLU A O 1
ATOM 929 N N . ARG A 1 130 ? 23.684 7.326 -3.924 1.00 96.12 130 ARG A N 1
ATOM 930 C CA . ARG A 1 130 ? 23.456 6.516 -5.134 1.00 96.12 130 ARG A CA 1
ATOM 931 C C . ARG A 1 130 ? 23.374 7.379 -6.392 1.00 96.12 130 ARG A C 1
ATOM 933 O O . ARG A 1 130 ? 23.952 6.983 -7.401 1.00 96.12 130 ARG A O 1
ATOM 940 N N . ALA A 1 131 ? 22.682 8.514 -6.336 1.00 95.00 131 ALA A N 1
ATOM 941 C CA . ALA A 1 131 ? 22.591 9.444 -7.456 1.00 95.00 131 ALA A CA 1
ATOM 942 C C . ALA A 1 131 ? 23.978 9.981 -7.842 1.00 95.00 131 ALA A C 1
ATOM 944 O O . ALA A 1 131 ? 24.339 9.929 -9.016 1.00 95.00 131 ALA A O 1
ATOM 945 N N . ASP A 1 132 ? 24.789 10.372 -6.858 1.00 96.12 132 ASP A N 1
ATOM 946 C CA . ASP A 1 132 ? 26.151 10.866 -7.071 1.00 96.12 132 ASP A CA 1
ATOM 947 C C . ASP A 1 132 ? 27.052 9.781 -7.686 1.00 96.12 132 ASP A C 1
ATOM 949 O O . ASP A 1 132 ? 27.785 10.048 -8.640 1.00 96.12 132 ASP A O 1
ATOM 953 N N . ARG A 1 133 ? 26.953 8.526 -7.216 1.00 96.94 133 ARG A N 1
ATOM 954 C CA . ARG A 1 133 ? 27.680 7.387 -7.814 1.00 96.94 133 ARG A CA 1
ATOM 955 C C . ARG A 1 133 ? 27.291 7.138 -9.269 1.00 96.94 133 ARG A C 1
ATOM 957 O O . ARG A 1 133 ? 28.171 6.941 -10.104 1.00 96.94 133 ARG A O 1
ATOM 964 N N . ILE A 1 134 ? 25.993 7.143 -9.574 1.00 95.56 134 ILE A N 1
ATOM 965 C CA . ILE A 1 134 ? 25.498 6.954 -10.946 1.00 95.56 134 ILE A CA 1
ATOM 966 C C . ILE A 1 134 ? 25.965 8.112 -11.833 1.00 95.56 134 ILE A C 1
ATOM 968 O O . ILE A 1 134 ? 26.443 7.871 -12.939 1.00 95.56 134 ILE A O 1
ATOM 972 N N . GLY A 1 135 ? 25.896 9.350 -11.336 1.00 95.44 135 GLY A N 1
ATOM 973 C CA . GLY A 1 135 ? 26.395 10.531 -12.037 1.00 95.44 135 GLY A CA 1
ATOM 974 C C . GLY A 1 135 ? 27.889 10.435 -12.348 1.00 95.44 135 GLY A C 1
ATOM 975 O O . GLY A 1 135 ? 28.292 10.644 -13.491 1.00 95.44 135 GLY A O 1
ATOM 976 N N . ALA A 1 136 ? 28.710 10.041 -11.372 1.00 96.00 136 ALA A N 1
ATOM 977 C CA . ALA A 1 136 ? 30.146 9.852 -11.568 1.00 96.00 136 ALA A CA 1
ATOM 978 C C . ALA A 1 136 ? 30.455 8.754 -12.602 1.00 96.00 136 ALA A C 1
ATOM 980 O O . ALA A 1 136 ? 31.289 8.958 -13.484 1.00 96.00 136 ALA A O 1
ATOM 981 N N . MET A 1 137 ? 29.754 7.616 -12.539 1.00 96.06 137 MET A N 1
ATOM 982 C CA . MET A 1 137 ? 29.893 6.543 -13.528 1.00 96.06 137 MET A CA 1
ATOM 983 C C . MET A 1 137 ? 29.506 7.001 -14.937 1.00 96.06 137 MET A C 1
ATOM 985 O O . MET A 1 137 ? 30.245 6.730 -15.879 1.00 96.06 137 MET A O 1
ATOM 989 N N . ALA A 1 138 ? 28.391 7.722 -15.078 1.00 94.25 138 ALA A N 1
ATOM 990 C CA . ALA A 1 138 ? 27.924 8.227 -16.366 1.00 94.25 138 ALA A CA 1
ATOM 991 C C . ALA A 1 138 ? 28.909 9.236 -16.980 1.00 94.25 138 ALA A C 1
ATOM 993 O O . ALA A 1 138 ? 29.155 9.206 -18.184 1.00 94.25 138 ALA A O 1
ATOM 994 N N . VAL A 1 139 ? 29.516 10.104 -16.161 1.00 96.69 139 VAL A N 1
ATOM 995 C CA . VAL A 1 139 ? 30.556 11.040 -16.620 1.00 96.69 139 VAL A CA 1
ATOM 996 C C . VAL A 1 139 ? 31.798 10.292 -17.107 1.00 96.69 139 VAL A C 1
ATOM 998 O O . VAL A 1 139 ? 32.334 10.625 -18.164 1.00 96.69 139 VAL A O 1
ATOM 1001 N N . GLU A 1 140 ? 32.254 9.273 -16.378 1.00 96.31 140 GLU A N 1
ATOM 1002 C CA . GLU A 1 140 ? 33.402 8.460 -16.796 1.00 96.31 140 GLU A CA 1
ATOM 1003 C C . GLU A 1 140 ? 33.112 7.642 -18.062 1.00 96.31 140 GLU A C 1
ATOM 1005 O O . GLU A 1 140 ? 33.956 7.563 -18.956 1.00 96.31 140 GLU A O 1
ATOM 1010 N N . GLU A 1 141 ? 31.909 7.086 -18.195 1.00 95.50 141 GLU A N 1
ATOM 1011 C CA . GLU A 1 141 ? 31.475 6.386 -19.406 1.00 95.50 141 GLU A CA 1
ATOM 1012 C C . GLU A 1 141 ? 31.411 7.332 -20.613 1.00 95.50 141 GLU A C 1
ATOM 1014 O O . GLU A 1 141 ? 31.963 7.020 -21.670 1.00 95.50 141 GLU A O 1
ATOM 1019 N N . ALA A 1 142 ? 30.853 8.533 -20.440 1.00 94.06 142 ALA A N 1
ATOM 1020 C CA . ALA A 1 142 ? 30.837 9.558 -21.480 1.00 94.06 142 ALA A CA 1
ATOM 1021 C C . ALA A 1 142 ? 32.260 9.973 -21.898 1.00 94.06 142 ALA A C 1
ATOM 1023 O O . ALA A 1 142 ? 32.545 10.100 -23.089 1.00 94.06 142 ALA A O 1
ATOM 1024 N N . ARG A 1 143 ? 33.189 10.130 -20.945 1.00 97.50 143 ARG A N 1
ATOM 1025 C CA . ARG A 1 143 ? 34.606 10.424 -21.236 1.00 97.50 143 ARG A CA 1
ATOM 1026 C C . ARG A 1 143 ? 35.283 9.313 -22.036 1.00 97.50 143 ARG A C 1
ATOM 1028 O O . ARG A 1 143 ? 36.047 9.607 -22.961 1.00 97.50 143 ARG A O 1
ATOM 1035 N N . ARG A 1 144 ? 35.003 8.048 -21.707 1.00 96.75 144 ARG A N 1
ATOM 1036 C CA . ARG A 1 144 ? 35.510 6.892 -22.463 1.00 96.75 144 ARG A CA 1
ATOM 1037 C C . ARG A 1 144 ? 34.948 6.869 -23.878 1.00 96.75 144 ARG A C 1
ATOM 1039 O O . ARG A 1 144 ? 35.729 6.749 -24.815 1.00 96.75 144 ARG A O 1
ATOM 1046 N N . ALA A 1 145 ? 33.642 7.077 -24.034 1.00 94.81 145 ALA A N 1
ATOM 1047 C CA . ALA A 1 145 ? 32.991 7.127 -25.339 1.00 94.81 145 ALA A CA 1
ATOM 1048 C C . ALA A 1 145 ? 33.553 8.254 -26.221 1.00 94.81 145 ALA A C 1
ATOM 1050 O O . ALA A 1 145 ? 33.843 8.029 -27.391 1.00 94.81 145 ALA A O 1
ATOM 1051 N N . VAL A 1 146 ? 33.783 9.448 -25.658 1.00 96.50 146 VAL A N 1
ATOM 1052 C CA . VAL A 1 146 ? 34.405 10.566 -26.391 1.00 96.50 146 VAL A CA 1
ATOM 1053 C C . VAL A 1 146 ? 35.838 10.235 -26.805 1.00 96.50 146 VAL A C 1
ATOM 1055 O O . VAL A 1 146 ? 36.227 10.534 -27.931 1.00 96.50 146 VAL A O 1
ATOM 1058 N N . THR A 1 147 ? 36.634 9.632 -25.919 1.00 96.25 147 THR A N 1
ATOM 1059 C CA . THR A 1 147 ? 38.008 9.222 -26.251 1.00 96.25 147 THR A CA 1
ATOM 1060 C C . THR A 1 147 ? 38.016 8.182 -27.369 1.00 96.25 147 THR A C 1
ATOM 1062 O O . THR A 1 147 ? 38.754 8.345 -28.334 1.00 96.25 147 THR A O 1
ATOM 1065 N N . GLN A 1 148 ? 37.152 7.169 -27.286 1.00 95.00 148 GLN A N 1
ATOM 1066 C CA . GLN A 1 148 ? 37.031 6.139 -28.314 1.00 95.00 148 GLN A CA 1
ATOM 1067 C C . GLN A 1 148 ? 36.582 6.727 -29.656 1.00 95.00 148 GLN A C 1
ATOM 1069 O O . GLN A 1 148 ? 37.218 6.472 -30.669 1.00 95.00 148 GLN A O 1
ATOM 1074 N N . ALA A 1 149 ? 35.566 7.594 -29.656 1.00 93.31 149 ALA A N 1
ATOM 1075 C CA . ALA A 1 149 ? 35.101 8.257 -30.871 1.00 93.31 149 ALA A CA 1
ATOM 1076 C C . ALA A 1 149 ? 36.196 9.107 -31.536 1.00 93.31 149 ALA A C 1
ATOM 1078 O O . ALA A 1 149 ? 36.250 9.184 -32.760 1.00 93.31 149 ALA A O 1
ATOM 1079 N N . LYS A 1 150 ? 37.083 9.735 -30.749 1.00 95.56 150 LYS A N 1
ATOM 1080 C CA . LYS A 1 150 ? 38.254 10.440 -31.291 1.00 95.56 150 LYS A CA 1
ATOM 1081 C C . LYS A 1 150 ? 39.240 9.475 -31.942 1.00 95.56 150 LYS A C 1
ATOM 1083 O O . LYS A 1 150 ? 39.657 9.729 -33.062 1.00 95.56 150 LYS A O 1
ATOM 1088 N N . THR A 1 151 ? 39.569 8.371 -31.275 1.00 96.56 151 THR A N 1
ATOM 1089 C CA . THR A 1 151 ? 40.459 7.345 -31.838 1.00 96.56 151 THR A CA 1
ATOM 1090 C C . THR A 1 151 ? 39.896 6.754 -33.131 1.00 96.56 151 THR A C 1
ATOM 1092 O O . THR A 1 151 ? 40.630 6.624 -34.106 1.00 96.56 151 THR A O 1
ATOM 1095 N N . ASP A 1 152 ? 38.597 6.461 -33.168 1.00 93.31 152 ASP A N 1
ATOM 1096 C CA . ASP A 1 152 ? 37.925 5.949 -34.363 1.00 93.31 152 ASP A CA 1
ATOM 1097 C C . ASP A 1 152 ? 37.927 6.994 -35.493 1.00 93.31 152 ASP A C 1
ATOM 1099 O O . ASP A 1 152 ? 38.169 6.656 -36.650 1.00 93.31 152 ASP A O 1
ATOM 1103 N N . ALA A 1 153 ? 37.714 8.276 -35.171 1.00 93.88 153 ALA A N 1
ATOM 1104 C CA . ALA A 1 153 ? 37.784 9.363 -36.148 1.00 93.88 153 ALA A CA 1
ATOM 1105 C C . ALA A 1 153 ? 39.198 9.548 -36.723 1.00 93.88 153 ALA A C 1
ATOM 1107 O O . ALA A 1 153 ? 39.340 9.755 -37.928 1.00 93.88 153 ALA A O 1
ATOM 1108 N N . ASP A 1 154 ? 40.235 9.448 -35.887 1.00 94.25 154 ASP A N 1
ATOM 1109 C CA . ASP A 1 154 ? 41.630 9.519 -36.329 1.00 94.25 154 ASP A CA 1
ATOM 1110 C C . ASP A 1 154 ? 41.984 8.324 -37.229 1.00 94.25 154 ASP A C 1
ATOM 1112 O O . ASP A 1 154 ? 42.620 8.505 -38.267 1.00 94.25 154 ASP A O 1
ATOM 1116 N N . LEU A 1 155 ? 41.515 7.116 -36.892 1.00 95.62 155 LEU A N 1
ATOM 1117 C CA . LEU A 1 155 ? 41.709 5.921 -37.718 1.00 95.62 155 LEU A CA 1
ATOM 1118 C C . LEU A 1 155 ? 41.034 6.062 -39.089 1.00 95.62 155 LEU A C 1
ATOM 1120 O O . LEU A 1 155 ? 41.673 5.836 -40.115 1.00 95.62 155 LEU A O 1
ATOM 1124 N N . LEU A 1 156 ? 39.770 6.496 -39.113 1.00 92.50 156 LEU A N 1
ATOM 1125 C CA . LEU A 1 156 ? 39.029 6.729 -40.357 1.00 92.50 156 LEU A CA 1
ATOM 1126 C C . LEU A 1 156 ? 39.672 7.817 -41.218 1.00 92.50 156 LEU A C 1
ATOM 1128 O O . LEU A 1 156 ? 39.608 7.753 -42.444 1.00 92.50 156 LEU A O 1
ATOM 1132 N N . ARG A 1 157 ? 40.299 8.822 -40.598 1.00 95.19 157 ARG A N 1
ATOM 1133 C CA . ARG A 1 157 ? 41.043 9.846 -41.331 1.00 95.19 157 ARG A CA 1
ATOM 1134 C C . ARG A 1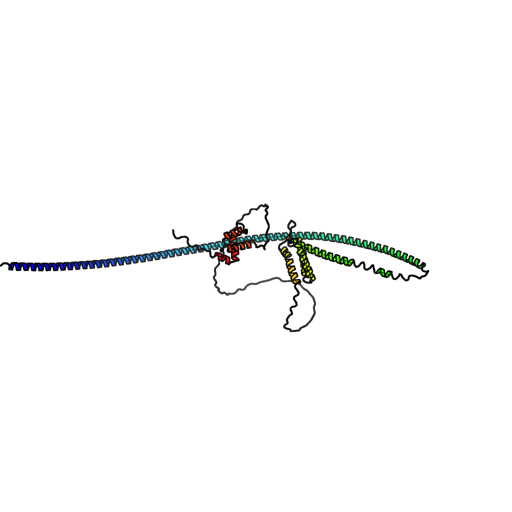 157 ? 42.259 9.253 -42.039 1.00 95.19 157 ARG A C 1
ATOM 1136 O O . ARG A 1 157 ? 42.465 9.566 -43.206 1.00 95.19 157 ARG A O 1
ATOM 1143 N N . VAL A 1 158 ? 43.029 8.404 -41.358 1.00 95.44 158 VAL A N 1
ATOM 1144 C CA . VAL A 1 158 ? 44.184 7.717 -41.962 1.00 95.44 158 VAL A CA 1
ATOM 1145 C C . VAL A 1 158 ? 43.733 6.820 -43.118 1.00 95.44 158 VAL A C 1
ATOM 1147 O O . VAL A 1 158 ? 44.309 6.893 -44.199 1.00 95.44 158 VAL A O 1
ATOM 1150 N N . GLU A 1 159 ? 42.662 6.045 -42.931 1.00 94.00 159 GLU A N 1
ATOM 1151 C CA . GLU A 1 159 ? 42.093 5.191 -43.985 1.00 94.00 159 GLU A CA 1
ATOM 1152 C C . GLU A 1 159 ? 41.606 6.016 -45.190 1.00 94.00 159 GLU A C 1
ATOM 1154 O O . GLU A 1 159 ? 41.855 5.661 -46.342 1.00 94.00 159 GLU A O 1
ATOM 1159 N N . ALA A 1 160 ? 40.967 7.164 -44.950 1.00 90.19 160 ALA A N 1
ATOM 1160 C CA . ALA A 1 160 ? 40.549 8.068 -46.017 1.00 90.19 160 ALA A CA 1
ATOM 1161 C C . ALA A 1 160 ? 41.743 8.669 -46.780 1.00 90.19 160 ALA A C 1
ATOM 1163 O O . ALA A 1 160 ? 41.688 8.778 -48.005 1.00 90.19 160 ALA A O 1
ATOM 1164 N N . GLU A 1 161 ? 42.817 9.052 -46.083 1.00 94.56 161 GLU A N 1
ATOM 1165 C CA . GLU A 1 161 ? 44.048 9.556 -46.706 1.00 94.56 161 GLU A CA 1
ATOM 1166 C C . GLU A 1 161 ? 44.715 8.475 -47.581 1.00 94.56 161 GLU A C 1
ATOM 1168 O O . GLU A 1 161 ? 45.137 8.774 -48.702 1.00 94.56 161 GLU A O 1
ATOM 1173 N N . GLU A 1 162 ? 44.728 7.215 -47.135 1.00 94.94 162 GLU A N 1
ATOM 1174 C CA . GLU A 1 162 ? 45.229 6.072 -47.912 1.00 94.94 162 GLU A CA 1
ATOM 1175 C C . GLU A 1 162 ? 44.380 5.806 -49.166 1.00 94.94 162 GLU A C 1
ATOM 1177 O O . GLU A 1 162 ? 44.919 5.691 -50.268 1.00 94.94 162 GLU A O 1
ATOM 1182 N N . LEU A 1 163 ? 43.049 5.798 -49.035 1.00 91.75 163 LEU A N 1
ATOM 1183 C CA . LEU A 1 163 ? 42.138 5.622 -50.171 1.00 91.75 163 LEU A CA 1
ATOM 1184 C C . LEU A 1 163 ? 42.272 6.747 -51.205 1.00 91.75 163 LEU A C 1
ATOM 1186 O O . LEU A 1 163 ? 42.193 6.493 -52.408 1.00 91.75 163 LEU A O 1
ATOM 1190 N N . VAL A 1 164 ? 42.492 7.989 -50.763 1.00 94.31 164 VAL A N 1
ATOM 1191 C CA . VAL A 1 164 ? 42.747 9.118 -51.669 1.00 94.31 164 VAL A CA 1
ATOM 1192 C C . VAL A 1 164 ? 44.081 8.946 -52.395 1.00 94.31 164 VAL A C 1
ATOM 1194 O O . VAL A 1 164 ? 44.134 9.170 -53.606 1.00 94.31 164 VAL A O 1
ATOM 1197 N N . ALA A 1 165 ? 45.141 8.530 -51.697 1.00 93.56 165 ALA A N 1
ATOM 1198 C CA . ALA A 1 165 ? 46.442 8.276 -52.314 1.00 93.56 165 ALA A CA 1
ATOM 1199 C C . ALA A 1 165 ? 46.365 7.149 -53.359 1.00 93.56 165 ALA A C 1
ATOM 1201 O O . ALA A 1 165 ? 46.880 7.290 -54.471 1.00 93.56 165 ALA A O 1
ATOM 1202 N N . GLU A 1 166 ? 45.654 6.067 -53.043 1.00 93.00 166 GLU A N 1
ATOM 1203 C CA . GLU A 1 166 ? 45.434 4.951 -53.961 1.00 93.00 166 GLU A CA 1
ATOM 1204 C C . GLU A 1 166 ? 44.599 5.370 -55.180 1.00 93.00 166 GLU A C 1
ATOM 1206 O O . GLU A 1 166 ? 44.960 5.071 -56.320 1.00 93.00 166 GLU A O 1
ATOM 1211 N N . ALA A 1 167 ? 43.534 6.151 -54.978 1.00 88.75 167 ALA A N 1
ATOM 1212 C CA . ALA A 1 167 ? 42.738 6.694 -56.077 1.00 88.75 167 ALA A CA 1
ATOM 1213 C C . ALA A 1 167 ? 43.570 7.598 -57.004 1.00 88.75 167 ALA A C 1
ATOM 1215 O O . ALA A 1 167 ? 43.422 7.533 -58.226 1.00 88.75 167 ALA A O 1
ATOM 1216 N N . GLN A 1 168 ? 44.473 8.415 -56.450 1.00 93.25 168 GLN A N 1
ATOM 1217 C CA . GLN A 1 168 ? 45.394 9.243 -57.237 1.00 93.25 168 GLN A CA 1
ATOM 1218 C C . GLN A 1 168 ? 46.393 8.398 -58.035 1.00 93.25 168 GLN A C 1
ATOM 1220 O O . GLN A 1 168 ? 46.651 8.710 -59.200 1.00 93.25 168 GLN A O 1
ATOM 1225 N N . ARG A 1 169 ? 46.920 7.316 -57.447 1.00 94.06 169 ARG A N 1
ATOM 1226 C CA . ARG A 1 169 ? 47.808 6.367 -58.134 1.00 94.06 169 ARG A CA 1
ATOM 1227 C C . ARG A 1 169 ? 47.102 5.725 -59.328 1.00 94.06 169 ARG A C 1
ATOM 1229 O O . ARG A 1 169 ? 47.608 5.805 -60.445 1.00 94.06 169 ARG A O 1
ATOM 1236 N N . VAL A 1 170 ? 45.908 5.171 -59.109 1.00 92.19 170 VAL A N 1
ATOM 1237 C CA . VAL A 1 170 ? 45.097 4.542 -60.164 1.00 92.19 170 VAL A CA 1
ATOM 1238 C C . VAL A 1 170 ? 44.729 5.553 -61.253 1.00 92.19 170 VAL A C 1
ATOM 1240 O O . VAL A 1 170 ? 44.849 5.251 -62.437 1.00 92.19 170 VAL A O 1
ATOM 1243 N N . ALA A 1 171 ? 44.340 6.778 -60.887 1.00 88.62 171 ALA A N 1
ATOM 1244 C CA . ALA A 1 171 ? 44.058 7.830 -61.862 1.00 88.62 171 ALA A CA 1
ATOM 1245 C C . ALA A 1 171 ? 45.293 8.186 -62.711 1.00 88.62 171 ALA A C 1
ATOM 1247 O O . ALA A 1 171 ? 45.170 8.396 -63.920 1.00 88.62 171 ALA A O 1
ATOM 1248 N N . GLY A 1 172 ? 46.482 8.223 -62.100 1.00 91.00 172 GLY A N 1
ATOM 1249 C CA . GLY A 1 172 ? 47.751 8.417 -62.802 1.00 91.00 172 GLY A CA 1
ATOM 1250 C C . GLY A 1 172 ? 48.054 7.296 -63.800 1.00 91.00 172 GLY A C 1
ATOM 1251 O O . GLY A 1 172 ? 48.424 7.578 -64.939 1.00 91.00 172 GLY A O 1
ATOM 1252 N N . GLU A 1 173 ? 47.835 6.039 -63.407 1.00 92.00 173 GLU A N 1
ATOM 1253 C CA . GLU A 1 173 ? 48.018 4.865 -64.274 1.00 92.00 173 GLU A CA 1
ATOM 1254 C C . GLU A 1 173 ? 47.046 4.862 -65.455 1.00 92.00 173 GLU A C 1
ATOM 1256 O O . GLU A 1 173 ? 47.470 4.699 -66.597 1.00 92.00 173 GLU A O 1
ATOM 1261 N N . VAL A 1 174 ? 45.760 5.123 -65.204 1.00 90.69 174 VAL A N 1
ATOM 1262 C CA . VAL A 1 174 ? 44.738 5.213 -66.259 1.00 90.69 174 VAL A CA 1
ATOM 1263 C C . VAL A 1 174 ? 45.063 6.336 -67.243 1.00 90.69 174 VAL A C 1
ATOM 1265 O O . VAL A 1 174 ? 44.916 6.158 -68.453 1.00 90.69 174 VAL A O 1
ATOM 1268 N N . LYS A 1 175 ? 45.536 7.488 -66.752 1.00 91.25 175 LYS A N 1
ATOM 1269 C CA . LYS A 1 175 ? 45.949 8.598 -67.617 1.00 91.25 175 LYS A CA 1
ATOM 1270 C C . LYS A 1 175 ? 47.141 8.212 -68.497 1.00 91.25 175 LYS A C 1
ATOM 1272 O O . LYS A 1 175 ? 47.091 8.447 -69.701 1.00 91.25 175 LYS A O 1
ATOM 1277 N N . ALA A 1 176 ? 48.176 7.601 -67.918 1.00 90.50 176 ALA A N 1
ATOM 1278 C CA . ALA A 1 176 ? 49.356 7.161 -68.662 1.00 90.50 176 ALA A CA 1
ATOM 1279 C C . ALA A 1 176 ? 49.006 6.105 -69.725 1.00 90.50 176 ALA A C 1
ATOM 1281 O O . ALA A 1 176 ? 49.506 6.164 -70.848 1.00 90.50 176 ALA A O 1
ATOM 1282 N N . GLU A 1 177 ? 48.113 5.170 -69.399 1.00 89.81 177 GLU A N 1
ATOM 1283 C CA . GLU A 1 177 ? 47.640 4.161 -70.348 1.00 89.81 177 GLU A CA 1
ATOM 1284 C C . GLU A 1 177 ? 46.799 4.786 -71.470 1.00 89.81 177 GLU A C 1
ATOM 1286 O O . GLU A 1 177 ? 46.982 4.461 -72.641 1.00 89.81 177 GLU A O 1
ATOM 1291 N N . SER A 1 178 ? 45.934 5.754 -71.151 1.00 82.94 178 SER A N 1
ATOM 1292 C CA . SER A 1 178 ? 45.182 6.501 -72.164 1.00 82.94 178 SER A CA 1
ATOM 1293 C C . SER A 1 178 ? 46.099 7.278 -73.113 1.00 82.94 178 SER A C 1
ATOM 1295 O O . SER A 1 178 ? 45.816 7.333 -74.309 1.00 82.94 178 SER A O 1
ATOM 1297 N N . GLU A 1 179 ? 47.170 7.895 -72.609 1.00 90.62 179 GLU A N 1
ATOM 1298 C CA . GLU A 1 179 ? 48.153 8.602 -73.440 1.00 90.62 179 GLU A CA 1
ATOM 1299 C C . GLU A 1 179 ? 48.892 7.629 -74.373 1.00 90.62 179 GLU A C 1
ATOM 1301 O O . GLU A 1 179 ? 49.013 7.910 -75.566 1.00 90.62 179 GLU A O 1
ATOM 1306 N N . ARG A 1 180 ? 49.283 6.445 -73.877 1.00 88.06 180 ARG A N 1
ATOM 1307 C CA . ARG A 1 180 ? 49.875 5.377 -74.704 1.00 88.06 180 ARG A CA 1
ATOM 1308 C C . ARG A 1 180 ? 48.936 4.893 -75.802 1.00 88.06 180 ARG A C 1
ATOM 1310 O O . ARG A 1 180 ? 49.352 4.789 -76.952 1.00 88.06 180 ARG A O 1
ATOM 1317 N N . LEU A 1 181 ? 47.673 4.631 -75.469 1.00 87.12 181 LEU A N 1
ATOM 1318 C CA . LEU A 1 181 ? 46.673 4.195 -76.444 1.00 87.12 181 LEU A CA 1
ATOM 1319 C C . LEU A 1 181 ? 46.412 5.266 -77.511 1.00 87.12 181 LEU A C 1
ATOM 1321 O O . LEU A 1 181 ? 46.224 4.931 -78.679 1.00 87.12 181 LEU A O 1
ATOM 1325 N N . LEU A 1 182 ? 46.430 6.552 -77.143 1.00 86.69 182 LEU A N 1
ATOM 1326 C CA . LEU A 1 182 ? 46.315 7.657 -78.101 1.00 86.69 182 LEU A CA 1
ATOM 1327 C C . LEU A 1 182 ? 47.538 7.752 -79.022 1.00 86.69 182 LEU A C 1
ATOM 1329 O O . LEU A 1 182 ? 47.372 7.974 -80.222 1.00 86.69 182 LEU A O 1
ATOM 1333 N N . GLU A 1 183 ? 48.748 7.562 -78.494 1.00 86.62 183 GLU A N 1
ATOM 1334 C CA . GLU A 1 183 ? 49.975 7.526 -79.295 1.00 86.62 183 GLU A CA 1
ATOM 1335 C C . GLU A 1 183 ? 49.978 6.329 -80.258 1.00 86.62 183 GLU A C 1
ATOM 1337 O O . GLU A 1 183 ? 50.254 6.486 -81.450 1.00 86.62 183 GLU A O 1
ATOM 1342 N N . GLU A 1 184 ? 49.583 5.145 -79.784 1.00 85.88 184 GLU A N 1
ATOM 1343 C CA . GLU A 1 184 ? 49.461 3.944 -80.609 1.00 85.88 184 GLU A CA 1
ATOM 1344 C C . GLU A 1 184 ? 48.383 4.101 -81.690 1.00 85.88 184 GLU A C 1
ATOM 1346 O O . GLU A 1 184 ? 48.622 3.757 -82.853 1.00 85.88 184 GLU A O 1
ATOM 1351 N N . ALA A 1 185 ? 47.230 4.684 -81.347 1.00 78.44 185 ALA A N 1
ATOM 1352 C CA . ALA A 1 185 ? 46.172 5.007 -82.299 1.00 78.44 185 ALA A CA 1
ATOM 1353 C C . ALA A 1 185 ? 46.643 6.034 -83.341 1.00 78.44 185 ALA A C 1
ATOM 1355 O O . ALA A 1 185 ? 46.381 5.866 -84.535 1.00 78.44 185 ALA A O 1
ATOM 1356 N N . GLY A 1 186 ? 47.395 7.058 -82.925 1.00 84.44 186 GLY A N 1
ATOM 1357 C CA . GLY A 1 186 ? 48.022 8.029 -83.822 1.00 84.44 186 GLY A CA 1
ATOM 1358 C C . GLY A 1 186 ? 49.028 7.376 -84.774 1.00 84.44 186 GLY A C 1
ATOM 1359 O O . GLY A 1 186 ? 48.994 7.616 -85.984 1.00 84.44 186 GLY A O 1
ATOM 1360 N N . ALA A 1 187 ? 49.871 6.477 -84.263 1.00 81.94 187 ALA A N 1
ATOM 1361 C CA . ALA A 1 187 ? 50.816 5.709 -85.067 1.00 81.94 187 ALA A CA 1
ATOM 1362 C C . ALA A 1 187 ? 50.103 4.748 -86.037 1.00 81.94 187 ALA A C 1
ATOM 1364 O O . ALA A 1 187 ? 50.513 4.608 -87.192 1.00 81.94 187 ALA A O 1
ATOM 1365 N N . ALA A 1 188 ? 49.011 4.108 -85.611 1.00 77.25 188 ALA A N 1
ATOM 1366 C CA . ALA A 1 188 ? 48.178 3.258 -86.460 1.00 77.25 188 ALA A CA 1
ATOM 1367 C C . ALA A 1 188 ? 47.476 4.057 -87.569 1.00 77.25 188 ALA A C 1
ATOM 1369 O O . ALA A 1 188 ? 47.431 3.606 -88.718 1.00 77.25 188 ALA A O 1
ATOM 1370 N N . ALA A 1 189 ? 46.995 5.264 -87.261 1.00 76.44 189 ALA A N 1
ATOM 1371 C CA . ALA A 1 189 ? 46.426 6.181 -88.243 1.00 76.44 189 ALA A CA 1
ATOM 1372 C C . ALA A 1 189 ? 47.481 6.638 -89.265 1.00 76.44 189 ALA A C 1
ATOM 1374 O O . ALA A 1 189 ? 47.210 6.636 -90.466 1.00 76.44 189 ALA A O 1
ATOM 1375 N N . ALA A 1 190 ? 48.705 6.944 -88.822 1.00 79.94 190 ALA A N 1
ATOM 1376 C CA . ALA A 1 190 ? 49.813 7.290 -89.713 1.00 79.94 190 ALA A CA 1
ATOM 1377 C C . ALA A 1 190 ? 50.186 6.130 -90.654 1.00 79.94 190 ALA A C 1
ATOM 1379 O O . ALA A 1 190 ? 50.315 6.339 -91.860 1.00 79.94 190 ALA A O 1
ATOM 1380 N N . ARG A 1 191 ? 50.281 4.894 -90.136 1.00 79.88 191 ARG A N 1
ATOM 1381 C CA . ARG A 1 191 ? 50.499 3.686 -90.959 1.00 79.88 191 ARG A CA 1
ATOM 1382 C C . ARG A 1 191 ? 49.378 3.481 -91.977 1.00 79.88 191 ARG A C 1
ATOM 1384 O O . ARG A 1 191 ? 49.652 3.221 -93.145 1.00 79.88 191 ARG A O 1
ATOM 1391 N N . SER A 1 192 ? 48.128 3.650 -91.552 1.00 70.44 192 SER A N 1
ATOM 1392 C CA . SER A 1 192 ? 46.963 3.532 -92.435 1.00 70.44 192 SER A CA 1
ATOM 1393 C C . SER A 1 192 ? 46.990 4.585 -93.542 1.00 70.44 192 SER A C 1
ATOM 1395 O O . SER A 1 192 ? 46.727 4.260 -94.695 1.00 70.44 192 SER A O 1
ATOM 1397 N N . LYS A 1 193 ? 47.381 5.827 -93.230 1.00 80.12 193 LYS A N 1
ATOM 1398 C CA . LYS A 1 193 ? 47.532 6.894 -94.225 1.00 80.12 193 LYS A CA 1
ATOM 1399 C C . LYS A 1 193 ? 48.586 6.549 -95.279 1.00 80.12 193 LYS A C 1
ATOM 1401 O O . LYS A 1 193 ? 48.314 6.719 -96.458 1.00 80.12 193 LYS A O 1
ATOM 1406 N N . VAL A 1 194 ? 49.740 6.007 -94.879 1.00 79.94 194 VAL A N 1
ATOM 1407 C CA . VAL A 1 194 ? 50.778 5.559 -95.828 1.00 79.94 194 VAL A CA 1
ATOM 1408 C C . VAL A 1 194 ? 50.244 4.474 -96.766 1.00 79.94 194 VAL A C 1
ATOM 1410 O O . VAL A 1 194 ? 50.489 4.545 -97.965 1.00 79.94 194 VAL A O 1
ATOM 1413 N N . ILE A 1 195 ? 49.472 3.513 -96.247 1.00 75.44 195 ILE A N 1
ATOM 1414 C CA . ILE A 1 195 ? 48.844 2.456 -97.058 1.00 75.44 195 ILE A CA 1
ATOM 1415 C C . ILE A 1 195 ? 47.810 3.045 -98.027 1.00 75.44 195 ILE A C 1
ATOM 1417 O O . ILE A 1 195 ? 47.739 2.635 -99.184 1.00 75.44 195 ILE A O 1
ATOM 1421 N N . VAL A 1 196 ? 47.011 4.018 -97.582 1.00 76.38 196 VAL A N 1
ATOM 1422 C CA . VAL A 1 196 ? 46.029 4.698 -98.440 1.00 76.38 196 VAL A CA 1
ATOM 1423 C C . VAL A 1 196 ? 46.725 5.527 -99.519 1.00 76.38 196 VAL A C 1
ATOM 1425 O O . VAL A 1 196 ? 46.328 5.457 -100.678 1.00 76.38 196 VAL A O 1
ATOM 1428 N N . ASP A 1 197 ? 47.779 6.266 -99.178 1.00 79.50 197 ASP A N 1
ATOM 1429 C CA . ASP A 1 197 ? 48.545 7.074 -100.130 1.00 79.50 197 ASP A CA 1
ATOM 1430 C C . ASP A 1 197 ? 49.294 6.183 -101.142 1.00 79.50 197 ASP A C 1
ATOM 1432 O O . ASP A 1 197 ? 49.317 6.494 -102.338 1.00 79.50 197 ASP A O 1
ATOM 1436 N N . SER A 1 198 ? 49.828 5.028 -100.714 1.00 77.00 198 SER A N 1
ATOM 1437 C CA . SER A 1 198 ? 50.412 4.036 -101.626 1.00 77.00 198 SER A CA 1
ATOM 1438 C C . SER A 1 198 ? 49.351 3.395 -102.516 1.00 77.00 198 SER A C 1
ATOM 1440 O O . SER A 1 198 ? 49.559 3.284 -103.718 1.00 77.00 198 SER A O 1
ATOM 1442 N N . ALA A 1 199 ? 48.186 3.040 -101.966 1.00 69.19 199 ALA A N 1
ATOM 1443 C CA . ALA A 1 199 ? 47.075 2.490 -102.740 1.00 69.19 199 ALA A CA 1
ATOM 1444 C C . ALA A 1 199 ? 46.521 3.507 -103.746 1.00 69.19 199 ALA A C 1
ATOM 1446 O O . ALA A 1 199 ? 46.156 3.135 -104.855 1.00 69.19 199 ALA A O 1
ATOM 1447 N N . LYS A 1 200 ? 46.497 4.798 -103.396 1.00 74.69 200 LYS A N 1
ATOM 1448 C CA . LYS A 1 200 ? 46.088 5.880 -104.296 1.00 74.69 200 LYS A CA 1
ATOM 1449 C C . LYS A 1 200 ? 47.105 6.101 -105.414 1.00 74.69 200 LYS A C 1
ATOM 1451 O O . LYS A 1 200 ? 46.710 6.314 -106.555 1.00 74.69 200 LYS A O 1
ATOM 1456 N N . SER A 1 201 ? 48.396 6.009 -105.103 1.00 74.12 201 SER A N 1
ATOM 1457 C CA . SER A 1 201 ? 49.471 6.090 -106.099 1.00 74.12 201 SER A CA 1
ATOM 1458 C C . SER A 1 201 ? 49.453 4.882 -107.047 1.00 74.12 201 SER A C 1
ATOM 1460 O O . SER A 1 201 ? 49.550 5.057 -108.259 1.00 74.12 201 SER A O 1
ATOM 1462 N N . GLU A 1 202 ? 49.230 3.673 -106.523 1.00 69.50 202 GLU A N 1
ATOM 1463 C CA . GLU A 1 202 ? 49.058 2.446 -107.316 1.00 69.50 202 GLU A CA 1
ATOM 1464 C C . GLU A 1 202 ? 47.786 2.519 -108.175 1.00 69.50 202 GLU A C 1
ATOM 1466 O O . GLU A 1 202 ? 47.812 2.184 -109.355 1.00 69.50 202 GLU A O 1
ATOM 1471 N N . ALA A 1 203 ? 46.682 3.035 -107.622 1.00 62.72 203 ALA A N 1
ATOM 1472 C CA . ALA A 1 203 ? 45.445 3.262 -108.360 1.00 62.72 203 ALA A CA 1
ATOM 1473 C C . ALA A 1 203 ? 45.644 4.279 -109.488 1.00 62.72 203 ALA A C 1
ATOM 1475 O O . ALA A 1 203 ? 45.172 4.035 -110.593 1.00 62.72 203 ALA A O 1
ATOM 1476 N N . HIS A 1 204 ? 46.374 5.377 -109.264 1.00 68.50 204 HIS A N 1
ATOM 1477 C CA . HIS A 1 204 ? 46.729 6.313 -110.335 1.00 68.50 204 HIS A CA 1
ATOM 1478 C C . HIS A 1 204 ? 47.570 5.640 -111.426 1.00 68.50 204 HIS A C 1
ATOM 1480 O O . HIS A 1 204 ? 47.270 5.833 -112.600 1.00 68.50 204 HIS A O 1
ATOM 1486 N N . ARG A 1 205 ? 48.515 4.762 -111.065 1.00 69.06 205 ARG A N 1
ATOM 1487 C CA . ARG A 1 205 ? 49.308 3.983 -112.031 1.00 69.06 205 ARG A CA 1
ATOM 1488 C C . ARG A 1 205 ? 48.454 3.006 -112.847 1.00 69.06 205 ARG A C 1
ATOM 1490 O O . ARG A 1 205 ? 48.606 2.924 -114.059 1.00 69.06 205 ARG A O 1
ATOM 1497 N N . ILE A 1 206 ? 47.505 2.327 -112.200 1.00 61.19 206 ILE A N 1
ATOM 1498 C CA . ILE A 1 206 ? 46.526 1.445 -112.858 1.00 61.19 206 ILE A CA 1
ATOM 1499 C C . ILE A 1 206 ? 45.567 2.259 -113.738 1.00 61.19 206 ILE A C 1
ATOM 1501 O O . ILE A 1 206 ? 45.138 1.781 -114.784 1.00 61.19 206 ILE A O 1
ATOM 1505 N N . THR A 1 207 ? 45.239 3.495 -113.352 1.00 59.81 207 THR A N 1
ATOM 1506 C CA . THR A 1 207 ? 44.382 4.386 -114.146 1.00 59.81 207 THR A CA 1
ATOM 1507 C C . THR A 1 207 ? 45.119 4.889 -115.390 1.00 59.81 207 THR A C 1
ATOM 1509 O O . THR A 1 207 ? 44.529 4.863 -116.464 1.00 59.81 207 THR A O 1
ATOM 1512 N N . GLU A 1 208 ? 46.408 5.233 -115.288 1.00 59.34 208 GLU A N 1
ATOM 1513 C CA . GLU A 1 208 ? 47.265 5.594 -116.432 1.00 59.34 208 GLU A CA 1
ATOM 1514 C C . GLU A 1 208 ? 47.527 4.396 -117.370 1.00 59.34 208 GLU A C 1
ATOM 1516 O O . GLU A 1 208 ? 47.397 4.527 -118.590 1.00 59.34 208 GLU A O 1
ATOM 1521 N N . GLU A 1 209 ? 47.798 3.196 -116.834 1.00 56.91 209 GLU A N 1
ATOM 1522 C CA . GLU A 1 209 ? 47.890 1.958 -117.633 1.00 56.91 209 GLU A CA 1
ATOM 1523 C C . GLU A 1 209 ? 46.547 1.616 -118.305 1.00 56.91 209 GLU A C 1
ATOM 1525 O O . GLU A 1 209 ? 46.512 1.187 -119.462 1.00 56.91 209 GLU A O 1
ATOM 1530 N N . ALA A 1 210 ? 45.423 1.880 -117.631 1.00 52.34 210 ALA A N 1
ATOM 1531 C CA . ALA A 1 210 ? 44.087 1.690 -118.184 1.00 52.34 210 ALA A CA 1
ATOM 1532 C C . ALA A 1 210 ? 43.651 2.803 -119.156 1.00 52.34 210 ALA A C 1
ATOM 1534 O O . ALA A 1 210 ? 42.687 2.588 -119.892 1.00 52.34 210 ALA A O 1
ATOM 1535 N N . GLU A 1 211 ? 44.298 3.971 -119.172 1.00 48.25 211 GLU A N 1
ATOM 1536 C CA . GLU A 1 211 ? 44.070 5.049 -120.149 1.00 48.25 211 GLU A CA 1
ATOM 1537 C C . GLU A 1 211 ? 44.877 4.827 -121.438 1.00 48.25 211 GLU A C 1
ATOM 1539 O O . GLU A 1 211 ? 44.362 5.082 -122.526 1.00 48.25 211 GLU A O 1
ATOM 1544 N N . SER A 1 212 ? 46.061 4.210 -121.357 1.00 50.50 212 SER A N 1
ATOM 1545 C CA . SER A 1 212 ? 46.844 3.797 -122.537 1.00 50.50 212 SER A CA 1
ATOM 1546 C C . SER A 1 212 ? 46.195 2.633 -123.320 1.00 50.50 212 SER A C 1
ATOM 1548 O O . SER A 1 212 ? 46.331 2.532 -124.538 1.00 50.50 212 SER A O 1
ATOM 1550 N N . GLY A 1 213 ? 45.399 1.787 -122.651 1.00 49.03 213 GLY A N 1
ATOM 1551 C CA . GLY A 1 213 ? 44.640 0.688 -123.273 1.00 49.03 213 GLY A CA 1
ATOM 1552 C C . GLY A 1 213 ? 43.251 1.058 -123.823 1.00 49.03 213 GLY A C 1
ATOM 1553 O O . GLY A 1 213 ? 42.611 0.234 -124.474 1.00 49.03 213 GLY A O 1
ATOM 1554 N N . ARG A 1 214 ? 42.762 2.285 -123.589 1.00 42.84 214 ARG A N 1
ATOM 1555 C CA . ARG A 1 214 ? 41.382 2.722 -123.897 1.00 42.84 214 ARG A CA 1
ATOM 1556 C C . ARG A 1 214 ? 41.259 3.571 -125.170 1.00 42.84 214 ARG A C 1
ATOM 1558 O O . ARG A 1 214 ? 40.393 4.434 -125.262 1.00 42.84 214 ARG A O 1
ATOM 1565 N N . SER A 1 215 ? 42.078 3.277 -126.183 1.00 43.62 215 SER A N 1
ATOM 1566 C CA . SER A 1 215 ? 41.919 3.808 -127.553 1.00 43.62 215 SER A CA 1
ATOM 1567 C C . SER A 1 215 ? 41.524 2.736 -128.583 1.00 43.62 215 SER A C 1
ATOM 1569 O O . SER A 1 215 ? 41.671 2.927 -129.787 1.00 43.62 215 SER A O 1
ATOM 1571 N N . HIS A 1 216 ? 40.994 1.593 -128.137 1.00 43.00 216 HIS A N 1
ATOM 1572 C CA . HIS A 1 216 ? 40.263 0.649 -128.988 1.00 43.00 216 HIS A CA 1
ATOM 1573 C C . HIS A 1 216 ? 38.882 0.391 -128.379 1.00 43.00 216 HIS A C 1
ATOM 1575 O O . HIS A 1 216 ? 38.716 -0.457 -127.509 1.00 43.00 216 HIS A O 1
ATOM 1581 N N . SER A 1 217 ? 37.939 1.232 -128.816 1.00 36.59 217 SER A N 1
ATOM 1582 C CA . SER A 1 217 ? 36.500 0.977 -128.996 1.00 36.59 217 SER A CA 1
ATOM 1583 C C . SER A 1 217 ? 35.879 -0.080 -128.070 1.00 36.59 217 SER A C 1
ATOM 1585 O O . SER A 1 217 ? 36.079 -1.279 -128.250 1.00 36.59 217 SER A O 1
ATOM 1587 N N . ILE A 1 218 ? 35.147 0.323 -127.028 1.00 45.59 218 ILE A N 1
ATOM 1588 C CA . ILE A 1 218 ? 33.730 0.740 -127.126 1.00 45.59 218 ILE A CA 1
ATOM 1589 C C . ILE A 1 218 ? 32.921 -0.302 -127.905 1.00 45.59 218 ILE A C 1
ATOM 1591 O O . ILE A 1 218 ? 33.087 -0.381 -129.114 1.00 45.59 218 ILE A O 1
ATOM 1595 N N . ASP A 1 219 ? 32.078 -1.076 -127.203 1.00 43.66 219 ASP A N 1
ATOM 1596 C CA . ASP A 1 219 ? 30.651 -1.254 -127.561 1.00 43.66 219 ASP A CA 1
ATOM 1597 C C . ASP A 1 219 ? 29.889 -2.354 -126.796 1.00 43.66 219 ASP A C 1
ATOM 1599 O O . ASP A 1 219 ? 28.901 -2.869 -127.307 1.00 43.66 219 ASP A O 1
ATOM 1603 N N . ASN A 1 220 ? 30.230 -2.727 -125.554 1.00 39.16 220 ASN A N 1
ATOM 1604 C CA . ASN A 1 220 ? 29.304 -3.588 -124.804 1.00 39.16 220 ASN A CA 1
ATOM 1605 C C . ASN A 1 220 ? 29.354 -3.443 -123.286 1.00 39.16 220 ASN A C 1
ATOM 1607 O O . ASN A 1 220 ? 30.402 -3.254 -122.684 1.00 39.16 220 ASN A O 1
ATOM 1611 N N . ALA A 1 221 ? 28.173 -3.644 -122.703 1.00 42.06 221 ALA A N 1
ATOM 1612 C CA . ALA A 1 221 ? 27.881 -3.805 -121.281 1.00 42.06 221 ALA A CA 1
ATOM 1613 C C . ALA A 1 221 ? 27.687 -2.522 -120.460 1.00 42.06 221 ALA A C 1
ATOM 1615 O O . ALA A 1 221 ? 28.151 -2.367 -119.334 1.00 42.06 221 ALA A O 1
ATOM 1616 N N . ASN A 1 222 ? 26.790 -1.684 -120.977 1.00 50.81 222 ASN A N 1
ATOM 1617 C CA . ASN A 1 222 ? 25.971 -0.729 -120.228 1.00 50.81 222 ASN A CA 1
ATOM 1618 C C . ASN A 1 222 ? 24.934 -1.436 -119.301 1.00 50.81 222 ASN A C 1
ATOM 1620 O O . ASN A 1 222 ? 23.787 -1.007 -119.172 1.00 50.81 222 ASN A O 1
ATOM 1624 N N . THR A 1 223 ? 25.310 -2.556 -118.667 1.00 48.75 223 THR A N 1
ATOM 1625 C CA . THR A 1 223 ? 24.374 -3.493 -118.008 1.00 48.75 223 THR A CA 1
ATOM 1626 C C . THR A 1 223 ? 24.858 -4.041 -116.663 1.00 48.75 223 THR A C 1
ATOM 1628 O O . THR A 1 223 ? 24.340 -5.048 -116.191 1.00 48.75 223 THR A O 1
ATOM 1631 N N . GLU A 1 224 ? 25.797 -3.365 -115.994 1.00 44.97 224 GLU A N 1
ATOM 1632 C CA . GLU A 1 224 ? 26.298 -3.796 -114.673 1.00 44.97 224 GLU A CA 1
ATOM 1633 C C . GLU A 1 224 ? 26.249 -2.693 -113.595 1.00 44.97 224 GLU A C 1
ATOM 1635 O O . GLU A 1 224 ? 26.470 -2.943 -112.414 1.00 44.97 224 GLU A O 1
ATOM 1640 N N . ALA A 1 225 ? 25.825 -1.477 -113.956 1.00 44.28 225 ALA A N 1
ATOM 1641 C CA . ALA A 1 225 ? 25.710 -0.345 -113.029 1.00 44.28 225 ALA A CA 1
ATOM 1642 C C . ALA A 1 225 ? 24.451 -0.375 -112.131 1.00 44.28 225 ALA A C 1
ATOM 1644 O O . ALA A 1 225 ? 24.299 0.464 -111.247 1.00 44.28 225 ALA A O 1
ATOM 1645 N N . LYS A 1 226 ? 23.540 -1.344 -112.314 1.00 49.91 226 LYS A N 1
ATOM 1646 C CA . LYS A 1 226 ? 22.307 -1.473 -111.506 1.00 49.91 226 LYS A CA 1
ATOM 1647 C C . LYS A 1 226 ? 22.356 -2.559 -110.424 1.00 49.91 226 LYS A C 1
ATOM 1649 O O . LYS A 1 226 ? 21.390 -2.694 -109.682 1.00 49.91 226 LYS A O 1
ATOM 1654 N N . ARG A 1 227 ? 23.456 -3.313 -110.288 1.00 52.66 227 ARG A N 1
ATOM 1655 C CA . ARG A 1 227 ? 23.566 -4.397 -109.286 1.00 52.66 227 ARG A CA 1
ATOM 1656 C C . ARG A 1 227 ? 24.343 -4.044 -108.017 1.00 52.66 227 ARG A C 1
ATOM 1658 O O . ARG A 1 227 ? 24.162 -4.719 -107.013 1.00 52.66 227 ARG A O 1
ATOM 1665 N N . ILE A 1 228 ? 25.133 -2.972 -108.004 1.00 51.97 228 ILE A N 1
ATOM 1666 C CA . ILE A 1 228 ? 25.999 -2.664 -106.849 1.00 51.97 228 ILE A CA 1
ATOM 1667 C C . ILE A 1 228 ? 25.294 -1.787 -105.792 1.00 51.97 228 ILE A C 1
ATOM 1669 O O . ILE A 1 228 ? 25.641 -1.842 -104.618 1.00 51.97 228 ILE A O 1
ATOM 1673 N N . ILE A 1 229 ? 24.216 -1.080 -106.152 1.00 53.50 229 ILE A N 1
ATOM 1674 C CA . ILE A 1 229 ? 23.436 -0.263 -105.198 1.00 53.50 229 ILE A CA 1
ATOM 1675 C C . ILE A 1 229 ? 22.489 -1.126 -104.333 1.00 53.50 229 ILE A C 1
ATOM 1677 O O . ILE A 1 229 ? 22.150 -0.738 -103.220 1.00 53.50 229 ILE A O 1
ATOM 1681 N N . ALA A 1 230 ? 22.133 -2.338 -104.775 1.00 51.53 230 ALA A N 1
ATOM 1682 C CA . ALA A 1 230 ? 21.228 -3.233 -104.041 1.00 51.53 230 ALA A CA 1
ATOM 1683 C C . ALA A 1 230 ? 21.903 -4.026 -102.899 1.00 51.53 230 ALA A C 1
ATOM 1685 O O . ALA A 1 230 ? 21.222 -4.460 -101.976 1.00 51.53 230 ALA A O 1
ATOM 1686 N N . ASN A 1 231 ? 23.234 -4.170 -102.906 1.00 53.22 231 ASN A N 1
ATOM 1687 C CA . ASN A 1 231 ? 23.968 -4.913 -101.868 1.00 53.22 231 ASN A CA 1
ATOM 1688 C C . ASN A 1 231 ? 24.523 -4.022 -100.742 1.00 53.22 231 ASN A C 1
ATOM 1690 O O . ASN A 1 231 ? 25.066 -4.535 -99.768 1.00 53.22 231 ASN A O 1
ATOM 1694 N N . ALA A 1 232 ? 24.353 -2.698 -100.833 1.00 47.44 232 ALA A N 1
ATOM 1695 C CA . ALA A 1 232 ? 24.773 -1.752 -99.797 1.00 47.44 232 ALA A CA 1
ATOM 1696 C C . ALA A 1 232 ? 23.713 -1.530 -98.695 1.00 47.44 232 ALA A C 1
ATOM 1698 O O . ALA A 1 232 ? 24.019 -0.923 -97.674 1.00 47.44 232 ALA A O 1
ATOM 1699 N N . GLN A 1 233 ? 22.487 -2.041 -98.864 1.00 51.25 233 GLN A N 1
ATOM 1700 C CA . GLN A 1 233 ? 21.404 -1.902 -97.876 1.00 51.25 233 GLN A CA 1
ATOM 1701 C C . GLN A 1 233 ? 21.192 -3.150 -96.997 1.00 51.25 233 GLN A C 1
ATOM 1703 O O . GLN A 1 233 ? 20.525 -3.060 -95.976 1.00 51.25 233 GLN A O 1
ATOM 1708 N N . ALA A 1 234 ? 21.833 -4.285 -97.302 1.00 49.75 234 ALA A N 1
ATOM 1709 C CA . ALA A 1 234 ? 21.685 -5.531 -96.533 1.00 49.75 234 ALA A CA 1
ATOM 1710 C C . ALA A 1 234 ? 22.692 -5.702 -95.371 1.00 49.75 234 ALA A C 1
ATOM 1712 O O . ALA A 1 234 ? 22.596 -6.661 -94.611 1.00 49.75 234 ALA A O 1
ATOM 1713 N N . ALA A 1 235 ? 23.651 -4.784 -95.200 1.00 46.94 235 ALA A N 1
ATOM 1714 C CA . ALA A 1 235 ? 24.629 -4.819 -94.102 1.00 46.94 235 ALA A CA 1
ATOM 1715 C C . ALA A 1 235 ? 24.322 -3.822 -92.962 1.00 46.94 235 ALA A C 1
ATOM 1717 O O . ALA A 1 235 ? 25.063 -3.769 -91.982 1.00 46.94 235 ALA A O 1
ATOM 1718 N N . ALA A 1 236 ? 23.235 -3.048 -93.073 1.00 47.03 236 ALA A N 1
ATOM 1719 C CA . ALA A 1 236 ? 22.848 -2.035 -92.087 1.00 47.03 236 ALA A CA 1
ATOM 1720 C C . ALA A 1 236 ? 21.753 -2.496 -91.100 1.00 47.03 236 ALA A C 1
ATOM 1722 O O . ALA A 1 236 ? 21.611 -1.888 -90.046 1.00 47.03 236 ALA A O 1
ATOM 1723 N N . GLU A 1 237 ? 21.032 -3.591 -91.371 1.00 49.44 237 GLU A N 1
ATOM 1724 C CA . GLU A 1 237 ? 19.921 -4.054 -90.512 1.00 49.44 237 GLU A CA 1
ATOM 1725 C C . GLU A 1 237 ? 20.309 -5.166 -89.514 1.00 49.44 237 GLU A C 1
ATOM 1727 O O . GLU A 1 237 ? 19.572 -5.443 -88.575 1.00 49.44 237 GLU A O 1
ATOM 1732 N N . ALA A 1 238 ? 21.505 -5.758 -89.621 1.00 49.25 238 ALA A N 1
ATOM 1733 C CA . ALA A 1 238 ? 21.943 -6.840 -88.725 1.00 49.25 238 ALA A CA 1
ATOM 1734 C C . ALA A 1 238 ? 22.597 -6.368 -87.407 1.00 49.25 238 ALA A C 1
ATOM 1736 O O . ALA A 1 238 ? 22.994 -7.197 -86.589 1.00 49.25 238 ALA A O 1
ATOM 1737 N N . LYS A 1 239 ? 22.738 -5.052 -87.183 1.00 47.81 239 LYS A N 1
ATOM 1738 C CA . LYS A 1 239 ? 23.423 -4.498 -85.997 1.00 47.81 239 LYS A CA 1
ATOM 1739 C C . LYS A 1 239 ? 22.500 -3.824 -84.979 1.00 47.81 239 LYS A C 1
ATOM 1741 O O . LYS A 1 239 ? 22.987 -3.387 -83.948 1.00 47.81 239 LYS A O 1
ATOM 1746 N N . GLN A 1 240 ? 21.194 -3.767 -85.245 1.00 48.50 240 GLN A N 1
ATOM 1747 C CA . GLN A 1 240 ? 20.229 -3.076 -84.382 1.00 48.50 240 GLN A CA 1
ATOM 1748 C C . GLN A 1 240 ? 19.369 -4.040 -83.539 1.00 48.50 240 GLN A C 1
ATOM 1750 O O . GLN A 1 240 ? 18.858 -3.652 -82.498 1.00 48.50 240 GLN A O 1
ATOM 1755 N N . GLU A 1 241 ? 19.267 -5.322 -83.916 1.00 46.94 241 GLU A N 1
ATOM 1756 C CA . GLU A 1 241 ? 18.432 -6.307 -83.201 1.00 46.94 241 GLU A CA 1
ATOM 1757 C C . GLU A 1 241 ? 19.130 -6.982 -81.997 1.00 46.94 241 GLU A C 1
ATOM 1759 O O . GLU A 1 241 ? 18.478 -7.637 -81.178 1.00 46.94 241 GLU A O 1
ATOM 1764 N N . THR A 1 242 ? 20.456 -6.850 -81.890 1.00 50.94 242 THR A N 1
ATOM 1765 C CA . THR A 1 242 ? 21.261 -7.449 -80.810 1.00 50.94 242 THR A CA 1
ATOM 1766 C C . THR A 1 242 ? 21.379 -6.521 -79.598 1.00 50.94 242 THR A C 1
ATOM 1768 O O . THR A 1 242 ? 21.357 -7.013 -78.471 1.00 50.94 242 THR A O 1
ATOM 1771 N N . ASP A 1 243 ? 21.413 -5.201 -79.812 1.00 50.38 243 ASP A N 1
ATOM 1772 C CA . ASP A 1 243 ? 21.532 -4.204 -78.737 1.00 50.38 243 ASP A CA 1
ATOM 1773 C C . ASP A 1 243 ? 20.227 -4.081 -77.921 1.00 50.38 243 ASP A C 1
ATOM 1775 O O . ASP A 1 243 ? 20.265 -4.148 -76.692 1.00 50.38 243 ASP A O 1
ATOM 1779 N N . ASP A 1 244 ? 19.049 -4.095 -78.563 1.00 51.81 244 ASP A N 1
ATOM 1780 C CA . ASP A 1 244 ? 17.751 -4.033 -77.858 1.00 51.81 244 ASP A CA 1
ATOM 1781 C C . ASP A 1 244 ? 17.465 -5.276 -76.982 1.00 51.81 244 ASP A C 1
ATOM 1783 O O . ASP A 1 244 ? 16.795 -5.201 -75.940 1.00 51.81 244 ASP A O 1
ATOM 1787 N N . LYS A 1 245 ? 17.982 -6.451 -77.374 1.00 55.09 245 LYS A N 1
ATOM 1788 C CA . LYS A 1 245 ? 17.823 -7.701 -76.606 1.00 55.09 245 LYS A CA 1
ATOM 1789 C C . LYS A 1 245 ? 18.748 -7.744 -75.387 1.00 55.09 245 LYS A C 1
ATOM 1791 O O . LYS A 1 245 ? 18.345 -8.291 -74.357 1.00 55.09 245 LYS A O 1
ATOM 1796 N N . ILE A 1 246 ? 19.943 -7.155 -75.478 1.00 59.81 246 ILE A N 1
ATOM 1797 C CA . ILE A 1 246 ? 20.902 -7.082 -74.367 1.00 59.81 246 ILE A CA 1
ATOM 1798 C C . ILE A 1 246 ? 20.442 -6.049 -73.329 1.00 59.81 246 ILE A C 1
ATOM 1800 O O . ILE A 1 246 ? 20.437 -6.372 -72.140 1.00 59.81 246 ILE A O 1
ATOM 1804 N N . ASP A 1 247 ? 19.938 -4.887 -73.753 1.00 61.56 247 ASP A N 1
ATOM 1805 C CA . ASP A 1 247 ? 19.425 -3.852 -72.841 1.00 61.56 247 ASP A CA 1
ATOM 1806 C C . ASP A 1 247 ? 18.157 -4.287 -72.092 1.00 61.56 247 ASP A C 1
ATOM 1808 O O . ASP A 1 247 ? 17.989 -4.025 -70.898 1.00 61.56 247 ASP A O 1
ATOM 1812 N N . THR A 1 248 ? 17.281 -5.055 -72.743 1.00 66.56 248 THR A N 1
ATOM 1813 C CA . THR A 1 248 ? 16.092 -5.606 -72.074 1.00 66.56 248 THR A CA 1
ATOM 1814 C C . THR A 1 248 ? 16.456 -6.695 -71.056 1.00 66.56 248 THR A C 1
ATOM 1816 O O . THR A 1 248 ? 15.791 -6.843 -70.024 1.00 66.56 248 THR A O 1
ATOM 1819 N N . TRP A 1 249 ? 17.499 -7.487 -71.325 1.00 75.81 249 TRP A N 1
ATOM 1820 C CA . TRP A 1 249 ? 17.927 -8.566 -70.433 1.00 75.81 249 TRP A CA 1
ATOM 1821 C C . TRP A 1 249 ? 18.728 -8.041 -69.236 1.00 75.81 249 TRP A C 1
ATOM 1823 O O . TRP A 1 249 ? 18.477 -8.466 -68.106 1.00 75.81 249 TRP A O 1
ATOM 1833 N N . SER A 1 250 ? 19.609 -7.060 -69.455 1.00 64.88 250 SER A N 1
ATOM 1834 C CA . SER A 1 250 ? 20.368 -6.389 -68.394 1.00 64.88 250 SER A CA 1
ATOM 1835 C C . SER A 1 250 ? 19.446 -5.619 -67.440 1.00 64.88 250 SER A C 1
ATOM 1837 O O . SER A 1 250 ? 19.585 -5.752 -66.224 1.00 64.88 250 SER A O 1
ATOM 1839 N N . ALA A 1 251 ? 18.421 -4.926 -67.954 1.00 71.56 251 ALA A N 1
ATOM 1840 C CA . ALA A 1 251 ? 17.417 -4.252 -67.129 1.00 71.56 251 ALA A CA 1
ATOM 1841 C C . ALA A 1 251 ? 16.604 -5.236 -66.267 1.00 71.56 251 ALA A C 1
ATOM 1843 O O . ALA A 1 251 ? 16.365 -4.987 -65.084 1.00 71.56 251 ALA A O 1
ATOM 1844 N N . ARG A 1 252 ? 16.209 -6.392 -66.820 1.00 79.62 252 ARG A N 1
ATOM 1845 C CA . ARG A 1 252 ? 15.499 -7.437 -66.059 1.00 79.62 252 ARG A CA 1
ATOM 1846 C C . ARG A 1 252 ? 16.375 -8.064 -64.980 1.00 79.62 252 ARG A C 1
ATOM 1848 O O . ARG A 1 252 ? 15.877 -8.315 -63.887 1.00 79.62 252 ARG A O 1
ATOM 1855 N N . LEU A 1 253 ? 17.657 -8.285 -65.264 1.00 77.31 253 LEU A N 1
ATOM 1856 C CA . LEU A 1 253 ? 18.625 -8.770 -64.279 1.00 77.31 253 LEU A CA 1
ATOM 1857 C C . LEU A 1 253 ? 18.881 -7.755 -63.170 1.00 77.31 253 LEU A C 1
ATOM 1859 O O . LEU A 1 253 ? 18.928 -8.144 -62.008 1.00 77.31 253 LEU A O 1
ATOM 1863 N N . ALA A 1 254 ? 18.990 -6.469 -63.504 1.00 74.94 254 ALA A N 1
ATOM 1864 C CA . ALA A 1 254 ? 19.146 -5.408 -62.516 1.00 74.94 254 ALA A CA 1
ATOM 1865 C C . ALA A 1 254 ? 17.926 -5.327 -61.583 1.00 74.94 254 ALA A C 1
ATOM 1867 O O . ALA A 1 254 ? 18.086 -5.264 -60.366 1.00 74.94 254 ALA A O 1
ATOM 1868 N N . ILE A 1 255 ? 16.706 -5.412 -62.130 1.00 80.56 255 ILE A N 1
ATOM 1869 C CA . ILE A 1 255 ? 15.468 -5.428 -61.334 1.00 80.56 255 ILE A CA 1
ATOM 1870 C C . ILE A 1 255 ? 15.380 -6.700 -60.482 1.00 80.56 255 ILE A C 1
ATOM 1872 O O . ILE A 1 255 ? 15.101 -6.614 -59.289 1.00 80.56 255 ILE A O 1
ATOM 1876 N N . ALA A 1 256 ? 15.644 -7.875 -61.059 1.00 73.62 256 ALA A N 1
ATOM 1877 C CA . ALA A 1 256 ? 15.618 -9.138 -60.323 1.00 73.62 256 ALA A CA 1
ATOM 1878 C C . ALA A 1 256 ? 16.672 -9.172 -59.204 1.00 73.62 256 ALA A C 1
ATOM 1880 O O . ALA A 1 256 ? 16.383 -9.639 -58.105 1.00 73.62 256 ALA A O 1
ATOM 1881 N N . GLY A 1 257 ? 17.867 -8.632 -59.461 1.00 77.25 257 GLY A N 1
ATOM 1882 C CA . GLY A 1 257 ? 18.927 -8.476 -58.470 1.00 77.25 257 GLY A CA 1
ATOM 1883 C C . GLY A 1 257 ? 18.536 -7.515 -57.350 1.00 77.25 257 GLY A C 1
ATOM 1884 O O . GLY A 1 257 ? 18.733 -7.840 -56.183 1.00 77.25 257 GLY A O 1
ATOM 1885 N N . ALA A 1 258 ? 17.917 -6.378 -57.681 1.00 75.69 258 ALA A N 1
ATOM 1886 C CA . ALA A 1 258 ? 17.427 -5.424 -56.689 1.00 75.69 258 ALA A CA 1
ATOM 1887 C C . ALA A 1 258 ? 16.335 -6.034 -55.793 1.00 75.69 258 ALA A C 1
ATOM 1889 O O . ALA A 1 258 ? 16.433 -5.933 -54.574 1.00 75.69 258 ALA A O 1
ATOM 1890 N N . VAL A 1 259 ? 15.348 -6.724 -56.380 1.00 81.44 259 VAL A N 1
ATOM 1891 C CA . VAL A 1 259 ? 14.280 -7.415 -55.633 1.00 81.44 259 VAL A CA 1
ATOM 1892 C C . VAL A 1 259 ? 14.848 -8.546 -54.774 1.00 81.44 259 VAL A C 1
ATOM 1894 O O . VAL A 1 259 ? 14.477 -8.687 -53.613 1.00 81.44 259 VAL A O 1
ATOM 1897 N N . GLY A 1 260 ? 15.782 -9.337 -55.308 1.00 80.81 260 GLY A N 1
ATOM 1898 C CA . GLY A 1 260 ? 16.441 -10.402 -54.550 1.00 80.81 260 GLY A CA 1
ATOM 1899 C C . GLY A 1 260 ? 17.235 -9.867 -53.355 1.00 80.81 260 GLY A C 1
ATOM 1900 O O . GLY A 1 260 ? 17.176 -10.438 -52.266 1.00 80.81 260 GLY A O 1
ATOM 1901 N N . LEU A 1 261 ? 17.927 -8.738 -53.533 1.00 82.12 261 LEU A N 1
ATOM 1902 C CA . LEU A 1 261 ? 18.691 -8.088 -52.473 1.00 82.12 261 LEU A CA 1
ATOM 1903 C C . LEU A 1 261 ? 17.776 -7.570 -51.357 1.00 82.12 261 LEU A C 1
ATOM 1905 O O . LEU A 1 261 ? 18.037 -7.848 -50.187 1.00 82.12 261 LEU A O 1
ATOM 1909 N N . THR A 1 262 ? 16.679 -6.886 -51.693 1.00 83.94 262 THR A N 1
ATOM 1910 C CA . THR A 1 262 ? 15.723 -6.387 -50.689 1.00 83.94 262 THR A CA 1
ATOM 1911 C C . THR A 1 262 ? 14.987 -7.525 -49.987 1.00 83.94 262 THR A C 1
ATOM 1913 O O . THR A 1 262 ? 14.878 -7.527 -48.762 1.00 83.94 262 THR A O 1
ATOM 1916 N N . ALA A 1 263 ? 14.567 -8.549 -50.733 1.00 86.44 263 ALA A N 1
ATOM 1917 C CA . ALA A 1 263 ? 13.887 -9.705 -50.162 1.00 86.44 263 ALA A CA 1
ATOM 1918 C C . ALA A 1 263 ? 14.780 -10.478 -49.177 1.00 86.44 263 ALA A C 1
ATOM 1920 O O . ALA A 1 263 ? 14.274 -11.028 -48.199 1.00 86.44 263 ALA A O 1
ATOM 1921 N N . SER A 1 264 ? 16.101 -10.501 -49.400 1.00 88.62 264 SER A N 1
ATOM 1922 C CA . SER A 1 264 ? 17.048 -11.164 -48.495 1.00 88.62 264 SER A CA 1
ATOM 1923 C C . SER A 1 264 ? 17.122 -10.492 -47.116 1.00 88.62 264 SER A C 1
ATOM 1925 O O . SER A 1 264 ? 17.068 -11.186 -46.101 1.00 88.62 264 SER A O 1
ATOM 1927 N N . GLY A 1 265 ? 17.157 -9.155 -47.061 1.00 86.81 265 GLY A N 1
ATOM 1928 C CA . GLY A 1 265 ? 17.170 -8.409 -45.799 1.00 86.81 265 GLY A CA 1
ATOM 1929 C C . GLY A 1 265 ? 15.855 -8.542 -45.031 1.00 86.81 265 GLY A C 1
ATOM 1930 O O . GLY A 1 265 ? 15.848 -8.756 -43.820 1.00 86.81 265 GLY A O 1
ATOM 1931 N N . GLU A 1 266 ? 14.727 -8.494 -45.736 1.00 90.62 266 GLU A N 1
ATOM 1932 C CA . GLU A 1 266 ? 13.401 -8.689 -45.142 1.00 90.62 266 GLU A CA 1
ATOM 1933 C C . GLU A 1 266 ? 13.201 -10.128 -44.628 1.00 90.62 266 GLU A C 1
ATOM 1935 O O . GLU A 1 266 ? 12.654 -10.332 -43.542 1.00 90.62 266 GLU A O 1
ATOM 1940 N N . TYR A 1 267 ? 13.693 -11.133 -45.359 1.00 91.75 267 TYR A N 1
ATOM 1941 C CA . TYR A 1 267 ? 13.679 -12.533 -44.927 1.00 91.75 267 TYR A CA 1
ATOM 1942 C C . TYR A 1 267 ? 14.490 -12.746 -43.642 1.00 91.75 267 TYR A C 1
ATOM 1944 O O . TYR A 1 267 ? 13.998 -13.360 -42.689 1.00 91.75 267 TYR A O 1
ATOM 1952 N N . GLU A 1 268 ? 15.712 -12.216 -43.586 1.00 89.62 268 GLU A N 1
ATOM 1953 C CA . GLU A 1 268 ? 16.556 -12.349 -42.399 1.00 89.62 268 GLU A CA 1
ATOM 1954 C C . GLU A 1 268 ? 15.998 -11.555 -41.211 1.00 89.62 268 GLU A C 1
ATOM 1956 O O . GLU A 1 268 ? 16.016 -12.048 -40.084 1.00 89.62 268 GLU A O 1
ATOM 1961 N N . LEU A 1 269 ? 15.377 -10.393 -41.443 1.00 89.25 269 LEU A N 1
ATOM 1962 C CA . LEU A 1 269 ? 14.652 -9.663 -40.399 1.00 89.25 269 LEU A CA 1
ATOM 1963 C C . LEU A 1 269 ? 13.527 -10.509 -39.785 1.00 89.25 269 LEU A C 1
ATOM 1965 O O . LEU A 1 269 ? 13.374 -10.547 -38.561 1.00 89.25 269 LEU A O 1
ATOM 1969 N N . ALA A 1 270 ? 12.751 -11.217 -40.610 1.00 91.25 270 ALA A N 1
ATOM 1970 C CA . ALA A 1 270 ? 11.718 -12.124 -40.116 1.00 91.25 270 ALA A CA 1
ATOM 1971 C C . ALA A 1 270 ? 12.330 -13.267 -39.290 1.00 91.25 270 ALA A C 1
ATOM 1973 O O . ALA A 1 270 ? 11.849 -13.575 -38.194 1.00 91.25 270 ALA A O 1
ATOM 1974 N N . ARG A 1 271 ? 13.427 -13.864 -39.762 1.00 92.19 271 ARG A N 1
ATOM 1975 C CA . ARG A 1 271 ? 14.141 -14.901 -39.008 1.00 92.19 271 ARG A CA 1
ATOM 1976 C C . ARG A 1 271 ? 14.665 -14.400 -37.664 1.00 92.19 271 ARG A C 1
ATOM 1978 O O . ARG A 1 271 ? 14.497 -15.092 -36.662 1.00 92.19 271 ARG A O 1
ATOM 1985 N N . MET A 1 272 ? 15.237 -13.198 -37.621 1.00 88.00 272 MET A N 1
ATOM 1986 C CA . MET A 1 272 ? 15.746 -12.576 -36.392 1.00 88.00 272 MET A CA 1
ATOM 1987 C C . MET A 1 272 ? 14.646 -12.339 -35.361 1.00 88.00 272 MET A C 1
ATOM 1989 O O . MET A 1 272 ? 14.884 -12.467 -34.166 1.00 88.00 272 MET A O 1
ATOM 1993 N N . VAL A 1 273 ? 13.432 -12.034 -35.815 1.00 89.38 273 VAL A N 1
ATOM 1994 C CA . VAL A 1 273 ? 12.252 -11.826 -34.966 1.00 89.38 273 VAL A CA 1
ATOM 1995 C C . VAL A 1 273 ? 11.626 -13.145 -34.474 1.00 89.38 273 VAL A C 1
ATOM 1997 O O . VAL A 1 273 ? 10.748 -13.139 -33.608 1.00 89.38 273 VAL A O 1
ATOM 2000 N N . GLY A 1 274 ? 12.108 -14.289 -34.963 1.00 89.50 274 GLY A N 1
ATOM 2001 C CA . GLY A 1 274 ? 11.664 -15.615 -34.534 1.00 89.50 274 GLY A CA 1
ATOM 2002 C C . GLY A 1 274 ? 10.596 -16.242 -35.429 1.00 89.50 274 GLY A C 1
ATOM 2003 O O . GLY A 1 274 ? 9.945 -17.202 -35.009 1.00 89.50 274 GLY A O 1
ATOM 2004 N N . PHE A 1 275 ? 10.402 -15.739 -36.653 1.00 89.38 275 PHE A N 1
ATOM 2005 C CA . PHE A 1 275 ? 9.637 -16.476 -37.656 1.00 89.38 275 PHE A CA 1
ATOM 2006 C C . PHE A 1 275 ? 10.421 -17.716 -38.096 1.00 89.38 275 PHE A C 1
ATOM 2008 O O . PHE A 1 275 ? 11.625 -17.664 -38.346 1.00 89.38 275 PHE A O 1
ATOM 2015 N N . ASP A 1 276 ? 9.720 -18.842 -38.208 1.00 90.94 276 ASP A N 1
ATOM 2016 C CA . ASP A 1 276 ? 10.297 -20.065 -38.759 1.00 90.94 276 ASP A CA 1
ATOM 2017 C C . ASP A 1 276 ? 10.666 -19.860 -40.241 1.00 90.94 276 ASP A C 1
ATOM 2019 O O . ASP A 1 276 ? 10.063 -19.032 -40.929 1.00 90.94 276 ASP A O 1
ATOM 2023 N N . TRP A 1 277 ? 11.631 -20.621 -40.760 1.00 91.44 277 TRP A N 1
ATOM 2024 C CA . TRP A 1 277 ? 12.165 -20.448 -42.118 1.00 91.44 277 TRP A CA 1
ATOM 2025 C C . TRP A 1 277 ? 11.070 -20.546 -43.195 1.00 91.44 277 TRP A C 1
ATOM 2027 O O . TRP A 1 277 ? 11.102 -19.819 -44.186 1.00 91.44 277 TRP A O 1
ATOM 2037 N N . TYR A 1 278 ? 10.052 -21.387 -42.972 1.00 91.56 278 TYR A N 1
ATOM 2038 C CA . TYR A 1 278 ? 8.915 -21.543 -43.886 1.00 91.56 278 TYR A CA 1
ATOM 2039 C C . TYR A 1 278 ? 7.910 -20.387 -43.828 1.00 91.56 278 TYR A C 1
ATOM 2041 O O . TYR A 1 278 ? 7.062 -20.291 -44.709 1.00 91.56 278 TYR A O 1
ATOM 2049 N N . ALA A 1 279 ? 7.947 -19.546 -42.793 1.00 90.12 279 ALA A N 1
ATOM 2050 C CA . ALA A 1 279 ? 7.084 -18.373 -42.658 1.00 90.12 279 ALA A CA 1
ATOM 2051 C C . ALA A 1 279 ? 7.832 -17.077 -42.997 1.00 90.12 279 ALA A C 1
ATOM 2053 O O . ALA A 1 279 ? 7.212 -16.122 -43.453 1.00 90.12 279 ALA A O 1
ATOM 2054 N N . ALA A 1 280 ? 9.154 -17.052 -42.817 1.00 92.00 280 ALA A N 1
ATOM 2055 C CA . ALA A 1 280 ? 9.986 -15.874 -43.030 1.00 92.00 280 ALA A CA 1
ATOM 2056 C C . ALA A 1 280 ? 9.905 -15.322 -44.465 1.00 92.00 280 ALA A C 1
ATOM 2058 O O . ALA A 1 280 ? 9.871 -14.109 -44.641 1.00 92.00 280 ALA A O 1
ATOM 2059 N N . TRP A 1 281 ? 9.774 -16.180 -45.486 1.00 93.88 281 TRP A N 1
ATOM 2060 C CA . TRP A 1 281 ? 9.636 -15.737 -46.885 1.00 93.88 281 TRP A CA 1
ATOM 2061 C C . TRP A 1 281 ? 8.313 -15.009 -47.177 1.00 93.88 281 TRP A C 1
ATOM 2063 O O . TRP A 1 281 ? 8.214 -14.294 -48.173 1.00 93.88 281 TRP A O 1
ATOM 2073 N N . LEU A 1 282 ? 7.296 -15.150 -46.317 1.00 92.44 282 LEU A N 1
ATOM 2074 C CA . LEU A 1 282 ? 6.024 -14.445 -46.491 1.00 92.44 282 LEU A CA 1
ATOM 2075 C C . LEU A 1 282 ? 6.159 -12.945 -46.232 1.00 92.44 282 LEU A C 1
ATOM 2077 O O . LEU A 1 282 ? 5.376 -12.178 -46.786 1.00 92.44 282 LEU A O 1
ATOM 2081 N N . LEU A 1 283 ? 7.121 -12.519 -45.405 1.00 91.00 283 LEU A N 1
ATOM 2082 C CA . LEU A 1 283 ? 7.316 -11.101 -45.115 1.00 91.00 283 LEU A CA 1
ATOM 2083 C C . LEU A 1 283 ? 7.695 -10.310 -46.382 1.00 91.00 283 LEU A C 1
ATOM 2085 O O . LEU A 1 283 ? 6.918 -9.416 -46.733 1.00 91.00 283 LEU A O 1
ATOM 2089 N N . PRO A 1 284 ? 8.775 -10.657 -47.115 1.00 92.38 284 PRO A N 1
ATOM 2090 C CA . PRO A 1 284 ? 9.095 -9.966 -48.359 1.00 92.38 284 PRO A CA 1
ATOM 2091 C C . PRO A 1 284 ? 8.016 -10.121 -49.422 1.00 92.38 284 PRO A C 1
ATOM 2093 O O . PRO A 1 284 ? 7.640 -9.159 -50.082 1.00 92.38 284 PRO A O 1
ATOM 2096 N N . PHE A 1 285 ? 7.401 -11.301 -49.509 1.00 92.56 285 PHE A N 1
ATOM 2097 C CA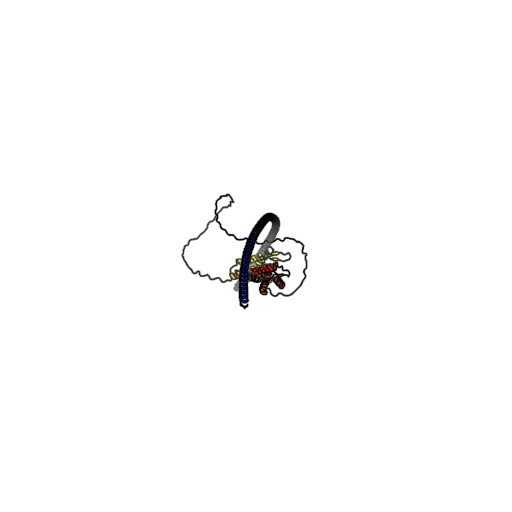 . PHE A 1 285 ? 6.309 -11.537 -50.448 1.00 92.56 285 PHE A CA 1
ATOM 2098 C C . PHE A 1 285 ? 5.123 -10.574 -50.250 1.00 92.56 285 PHE A C 1
ATOM 2100 O O . PHE A 1 285 ? 4.558 -10.055 -51.215 1.00 92.56 285 PHE A O 1
ATOM 2107 N N . VAL A 1 286 ? 4.727 -10.319 -48.999 1.00 92.19 286 VAL A N 1
ATOM 2108 C CA . VAL A 1 286 ? 3.610 -9.414 -48.687 1.00 92.19 286 VAL A CA 1
ATOM 2109 C C . VAL A 1 286 ? 3.987 -7.950 -48.942 1.00 92.19 286 VAL A C 1
ATOM 2111 O O . VAL A 1 286 ? 3.139 -7.189 -49.421 1.00 92.19 286 VAL A O 1
ATOM 2114 N N . ILE A 1 287 ? 5.235 -7.556 -48.666 1.00 91.31 287 ILE A N 1
ATOM 2115 C CA . ILE A 1 287 ? 5.748 -6.209 -48.961 1.00 91.31 287 ILE A CA 1
ATOM 2116 C C . ILE A 1 287 ? 5.776 -5.972 -50.478 1.00 91.31 287 ILE A C 1
ATOM 2118 O O . ILE A 1 287 ? 5.220 -4.975 -50.942 1.00 91.31 287 ILE A O 1
ATOM 2122 N N . ASP A 1 288 ? 6.293 -6.916 -51.263 1.00 91.75 288 ASP A N 1
ATOM 2123 C CA . ASP A 1 288 ? 6.357 -6.811 -52.725 1.00 91.75 288 ASP A CA 1
ATOM 2124 C C . ASP A 1 288 ? 4.967 -6.691 -53.362 1.00 91.75 288 ASP A C 1
ATOM 2126 O O . ASP A 1 288 ? 4.730 -5.821 -54.205 1.00 91.75 288 ASP A O 1
ATOM 2130 N N . ILE A 1 289 ? 3.998 -7.506 -52.925 1.00 90.25 289 ILE A N 1
ATOM 2131 C CA . ILE A 1 289 ? 2.609 -7.400 -53.403 1.00 90.25 289 ILE A CA 1
ATOM 2132 C C . ILE A 1 289 ? 2.029 -6.017 -53.097 1.00 90.25 289 ILE A C 1
ATOM 2134 O O . ILE A 1 289 ? 1.307 -5.453 -53.927 1.00 90.25 289 ILE A O 1
ATOM 2138 N N . TYR A 1 290 ? 2.324 -5.466 -51.919 1.00 91.06 290 TYR A N 1
ATOM 2139 C CA . TYR A 1 290 ? 1.877 -4.130 -51.542 1.00 91.06 290 TYR A CA 1
ATOM 2140 C C . TYR A 1 290 ? 2.480 -3.051 -52.438 1.00 91.06 290 TYR A C 1
ATOM 2142 O O . TYR A 1 290 ? 1.731 -2.237 -52.981 1.00 91.06 290 TYR A O 1
ATOM 2150 N N . VAL A 1 291 ? 3.793 -3.092 -52.668 1.00 90.06 291 VAL A N 1
ATOM 2151 C CA . VAL A 1 291 ? 4.501 -2.165 -53.559 1.00 90.06 291 VAL A CA 1
ATOM 2152 C C . VAL A 1 291 ? 3.936 -2.242 -54.978 1.00 90.06 291 VAL A C 1
ATOM 2154 O O . VAL A 1 291 ? 3.532 -1.221 -55.538 1.00 90.06 291 VAL A O 1
ATOM 2157 N N . ILE A 1 292 ? 3.805 -3.447 -55.541 1.00 90.12 292 ILE A N 1
ATOM 2158 C CA . ILE A 1 292 ? 3.261 -3.653 -56.891 1.00 90.12 292 ILE A CA 1
ATOM 2159 C C . ILE A 1 292 ? 1.839 -3.090 -57.002 1.00 90.12 292 ILE A C 1
ATOM 2161 O O . ILE A 1 292 ? 1.516 -2.412 -57.979 1.00 90.12 292 ILE A O 1
ATOM 2165 N N . GLN A 1 293 ? 0.973 -3.333 -56.015 1.00 88.88 293 GLN A N 1
ATOM 2166 C CA . GLN A 1 293 ? -0.399 -2.815 -56.046 1.00 88.88 293 GLN A CA 1
ATOM 2167 C C . GLN A 1 293 ? -0.455 -1.296 -55.868 1.00 88.88 293 GLN A C 1
ATOM 2169 O O . GLN A 1 293 ? -1.272 -0.652 -56.531 1.00 88.88 293 GLN A O 1
ATOM 2174 N N . ALA A 1 294 ? 0.411 -0.722 -55.029 1.00 90.00 294 ALA A N 1
ATOM 2175 C CA . ALA A 1 294 ? 0.522 0.721 -54.846 1.00 90.00 294 ALA A CA 1
ATOM 2176 C C . ALA A 1 294 ? 0.921 1.419 -56.157 1.00 90.00 294 ALA A C 1
ATOM 2178 O O . ALA A 1 294 ? 0.262 2.375 -56.579 1.00 90.00 294 ALA A O 1
ATOM 2179 N N . PHE A 1 295 ? 1.920 0.878 -56.866 1.00 88.06 295 PHE A N 1
ATOM 2180 C CA . PHE A 1 295 ? 2.312 1.354 -58.196 1.00 88.06 295 PHE A CA 1
ATOM 2181 C C . PHE A 1 295 ? 1.204 1.155 -59.230 1.00 88.06 295 PHE A C 1
ATOM 2183 O O . PHE A 1 295 ? 0.847 2.098 -59.932 1.00 88.06 295 PHE A O 1
ATOM 2190 N N . ARG A 1 296 ? 0.588 -0.032 -59.283 1.00 90.44 296 ARG A N 1
ATOM 2191 C CA . ARG A 1 296 ? -0.471 -0.346 -60.257 1.00 90.44 296 ARG A CA 1
ATOM 2192 C C . ARG A 1 296 ? -1.717 0.525 -60.095 1.00 90.44 296 ARG A C 1
ATOM 2194 O O . ARG A 1 296 ? -2.445 0.748 -61.058 1.00 90.44 296 ARG A O 1
ATOM 2201 N N . ARG A 1 297 ? -2.009 0.982 -58.876 1.00 86.81 297 ARG A N 1
ATOM 2202 C CA . ARG A 1 297 ? -3.166 1.839 -58.571 1.00 86.81 297 ARG A CA 1
ATOM 2203 C C . ARG A 1 297 ? -2.815 3.321 -58.479 1.00 86.81 297 ARG A C 1
ATOM 2205 O O . ARG A 1 297 ? -3.730 4.114 -58.270 1.00 86.81 297 ARG A O 1
ATOM 2212 N N . HIS A 1 298 ? -1.540 3.683 -58.624 1.00 84.50 298 HIS A N 1
ATOM 2213 C CA . HIS A 1 298 ? -1.017 5.033 -58.406 1.00 84.50 298 HIS A CA 1
ATOM 2214 C C . HIS A 1 298 ? -1.473 5.661 -57.075 1.00 84.50 298 HIS A C 1
ATOM 2216 O O . HIS A 1 298 ? -1.751 6.857 -56.993 1.00 84.50 298 HIS A O 1
ATOM 2222 N N . ARG A 1 299 ? -1.591 4.845 -56.019 1.00 82.12 299 ARG A N 1
ATOM 2223 C CA . ARG A 1 299 ? -2.043 5.256 -54.679 1.00 82.12 299 ARG A CA 1
ATOM 2224 C C . ARG A 1 299 ? -1.131 4.643 -53.628 1.00 82.12 299 ARG A C 1
ATOM 2226 O O . ARG A 1 299 ? -0.726 3.499 -53.769 1.00 82.12 299 ARG A O 1
ATOM 2233 N N . ASP A 1 300 ? -0.824 5.412 -52.589 1.00 88.31 300 ASP A N 1
ATOM 2234 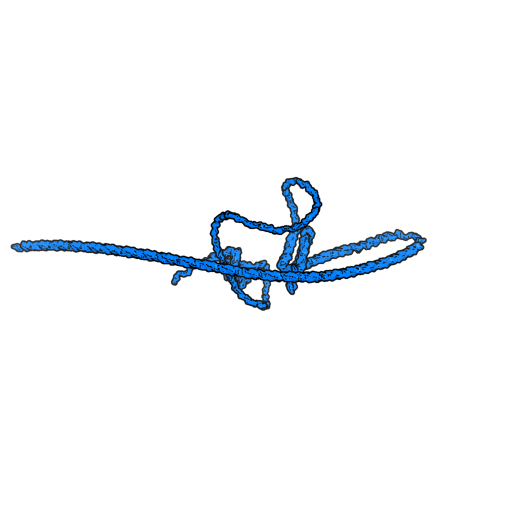C CA . ASP A 1 300 ? 0.055 5.022 -51.477 1.00 88.31 300 ASP A CA 1
ATOM 2235 C C . ASP A 1 300 ? 1.492 4.606 -51.897 1.00 88.31 300 ASP A C 1
ATOM 2237 O O . ASP A 1 300 ? 2.179 3.895 -51.164 1.00 88.31 300 ASP A O 1
ATOM 2241 N N . ILE A 1 301 ? 1.981 5.080 -53.059 1.00 88.62 301 ILE A N 1
ATOM 2242 C CA . ILE A 1 301 ? 3.335 4.773 -53.573 1.00 88.62 301 ILE A CA 1
ATOM 2243 C C . ILE A 1 301 ? 4.414 5.184 -52.564 1.00 88.62 301 ILE A C 1
ATOM 2245 O O . ILE A 1 301 ? 5.318 4.404 -52.273 1.00 88.62 301 ILE A O 1
ATOM 2249 N N . LEU A 1 302 ? 4.312 6.395 -52.004 1.00 87.81 302 LEU A N 1
ATOM 2250 C CA . LEU A 1 302 ? 5.314 6.909 -51.072 1.00 87.81 302 LEU A CA 1
ATOM 2251 C C . LEU A 1 302 ? 5.399 6.031 -49.818 1.00 87.81 302 LEU A C 1
ATOM 2253 O O . LEU A 1 302 ? 6.490 5.664 -49.402 1.00 87.81 302 LEU A O 1
ATOM 2257 N N . GLN A 1 303 ? 4.253 5.634 -49.262 1.00 90.00 303 GLN A N 1
ATOM 2258 C CA . GLN A 1 303 ? 4.180 4.768 -48.086 1.00 90.00 303 GLN A CA 1
ATOM 2259 C C . GLN A 1 303 ? 4.748 3.374 -48.368 1.00 90.00 303 GLN A C 1
ATOM 2261 O O . GLN A 1 303 ? 5.395 2.805 -47.493 1.00 90.00 303 GLN A O 1
ATOM 2266 N N . ALA A 1 304 ? 4.525 2.831 -49.568 1.00 89.88 304 ALA A N 1
ATOM 2267 C CA . ALA A 1 304 ? 5.096 1.552 -49.975 1.00 89.88 304 ALA A CA 1
ATOM 2268 C C . ALA A 1 304 ? 6.628 1.616 -50.071 1.00 89.88 304 ALA A C 1
ATOM 2270 O O . ALA A 1 304 ? 7.305 0.792 -49.464 1.00 89.88 304 ALA A O 1
ATOM 2271 N N . ILE A 1 305 ? 7.175 2.649 -50.721 1.00 90.69 305 ILE A N 1
ATOM 2272 C CA . ILE A 1 305 ? 8.629 2.864 -50.804 1.00 90.69 305 ILE A CA 1
ATOM 2273 C C . ILE A 1 305 ? 9.234 3.074 -49.407 1.00 90.69 305 ILE A C 1
ATOM 2275 O O . ILE A 1 305 ? 10.256 2.473 -49.078 1.00 90.69 305 ILE A O 1
ATOM 2279 N N . THR A 1 306 ? 8.601 3.892 -48.557 1.00 90.81 306 THR A N 1
ATOM 2280 C CA . THR A 1 306 ? 9.067 4.119 -47.180 1.00 90.81 306 THR A CA 1
ATOM 2281 C C . THR A 1 306 ? 9.096 2.824 -46.373 1.00 90.81 306 THR A C 1
ATOM 2283 O O . THR A 1 306 ? 10.041 2.617 -45.619 1.00 90.81 306 THR A O 1
ATOM 2286 N N . LEU A 1 307 ? 8.102 1.947 -46.535 1.00 91.06 307 LEU A N 1
ATOM 2287 C CA . LEU A 1 307 ? 8.045 0.673 -45.820 1.00 91.06 307 LEU A CA 1
ATOM 2288 C C . LEU A 1 307 ? 9.198 -0.260 -46.213 1.00 91.06 307 LEU A C 1
ATOM 2290 O O . LEU A 1 307 ? 9.853 -0.796 -45.324 1.00 91.06 307 LEU A O 1
ATOM 2294 N N . THR A 1 308 ? 9.485 -0.398 -47.509 1.00 90.38 308 THR A N 1
ATOM 2295 C CA . THR A 1 308 ? 10.607 -1.215 -48.008 1.00 90.38 308 THR A CA 1
ATOM 2296 C C . THR A 1 308 ? 11.956 -0.680 -47.523 1.00 90.38 308 THR A C 1
ATOM 2298 O O . THR A 1 308 ? 12.800 -1.433 -47.038 1.00 90.38 308 THR A O 1
ATOM 2301 N N . ILE A 1 309 ? 12.166 0.642 -47.582 1.00 90.50 309 ILE A N 1
ATOM 2302 C CA . ILE A 1 309 ? 13.394 1.262 -47.059 1.00 90.50 309 ILE A CA 1
ATOM 2303 C C . ILE A 1 309 ? 13.501 1.032 -45.547 1.00 90.50 309 ILE A C 1
ATOM 2305 O O . ILE A 1 309 ? 14.554 0.625 -45.058 1.00 90.50 309 ILE A O 1
ATOM 2309 N N . ALA A 1 310 ? 12.414 1.253 -44.803 1.00 89.12 310 ALA A N 1
ATOM 2310 C CA . ALA A 1 310 ? 12.393 1.077 -43.356 1.00 89.12 310 ALA A CA 1
ATOM 2311 C C . ALA A 1 310 ? 12.683 -0.372 -42.944 1.00 89.12 310 ALA A C 1
ATOM 2313 O O . ALA A 1 310 ? 13.420 -0.578 -41.982 1.00 89.12 310 ALA A O 1
ATOM 2314 N N . ALA A 1 311 ? 12.158 -1.367 -43.666 1.00 88.25 311 ALA A N 1
ATOM 2315 C CA . ALA A 1 311 ? 12.421 -2.778 -43.397 1.00 88.25 311 ALA A CA 1
ATOM 2316 C C . ALA A 1 311 ? 13.912 -3.122 -43.572 1.00 88.25 311 ALA A C 1
ATOM 2318 O O . ALA A 1 311 ? 14.519 -3.676 -42.655 1.00 88.25 311 ALA A O 1
ATOM 2319 N N . ASN A 1 312 ? 14.534 -2.689 -44.674 1.00 90.69 312 ASN A N 1
ATOM 2320 C CA . ASN A 1 312 ? 15.962 -2.922 -44.928 1.00 90.69 312 ASN A CA 1
ATOM 2321 C C . ASN A 1 312 ? 16.880 -2.179 -43.945 1.00 90.69 312 ASN A C 1
ATOM 2323 O O . ASN A 1 312 ? 17.867 -2.735 -43.463 1.00 90.69 312 ASN A O 1
ATOM 2327 N N . VAL A 1 313 ? 16.548 -0.933 -43.595 1.00 90.06 313 VAL A N 1
ATOM 2328 C CA . VAL A 1 313 ? 17.296 -0.176 -42.578 1.00 90.06 313 VAL A CA 1
ATOM 2329 C C . VAL A 1 313 ? 17.169 -0.848 -41.210 1.00 90.06 313 VAL A C 1
ATOM 2331 O O . VAL A 1 313 ? 18.168 -1.025 -40.516 1.00 90.06 313 VAL A O 1
ATOM 2334 N N . THR A 1 314 ? 15.958 -1.271 -40.838 1.00 88.75 314 THR A N 1
ATOM 2335 C CA . THR A 1 314 ? 15.705 -1.979 -39.575 1.00 88.75 314 THR A CA 1
ATOM 2336 C C . THR A 1 314 ? 16.504 -3.274 -39.511 1.00 88.75 314 THR A C 1
ATOM 2338 O O . THR A 1 314 ? 17.127 -3.533 -38.486 1.00 88.75 314 THR A O 1
ATOM 2341 N N . PHE A 1 315 ? 16.551 -4.044 -40.602 1.00 89.44 315 PHE A N 1
ATOM 2342 C CA . PHE A 1 315 ? 17.370 -5.248 -40.707 1.00 89.44 315 PHE A CA 1
ATOM 2343 C C . PHE A 1 315 ? 18.850 -4.966 -40.430 1.00 89.44 315 PHE A C 1
ATOM 2345 O O . PHE A 1 315 ? 19.414 -5.540 -39.504 1.00 89.44 315 PHE A O 1
ATOM 2352 N N . HIS A 1 316 ? 19.476 -4.045 -41.166 1.00 88.56 316 HIS A N 1
ATOM 2353 C CA . HIS A 1 316 ? 20.906 -3.778 -40.993 1.00 88.56 316 HIS A CA 1
ATOM 2354 C C . HIS A 1 316 ? 21.251 -3.205 -39.613 1.00 88.56 316 HIS A C 1
ATOM 2356 O O . HIS A 1 316 ? 22.335 -3.465 -39.088 1.00 88.56 316 HIS A O 1
ATOM 2362 N N . LEU A 1 317 ? 20.345 -2.438 -39.001 1.00 86.88 317 LEU A N 1
ATOM 2363 C CA . LEU A 1 317 ? 20.531 -1.964 -37.632 1.00 86.88 317 LEU A CA 1
ATOM 2364 C C . LEU A 1 317 ? 20.350 -3.092 -36.603 1.00 86.88 317 LEU A C 1
ATOM 2366 O O . LEU A 1 317 ? 21.095 -3.146 -35.623 1.00 86.88 317 LEU A O 1
ATOM 2370 N N . ALA A 1 318 ? 19.398 -3.999 -36.824 1.00 86.94 318 ALA A N 1
ATOM 2371 C CA . ALA A 1 318 ? 19.166 -5.165 -35.976 1.00 86.94 318 ALA A CA 1
ATOM 2372 C C . ALA A 1 318 ? 20.332 -6.163 -36.042 1.00 86.94 318 ALA A C 1
ATOM 2374 O O . ALA A 1 318 ? 20.835 -6.581 -35.000 1.00 86.94 318 ALA A O 1
ATOM 2375 N N . ASP A 1 319 ? 20.839 -6.456 -37.239 1.00 84.69 319 ASP A N 1
ATOM 2376 C CA . ASP A 1 319 ? 21.992 -7.334 -37.475 1.00 84.69 319 ASP A CA 1
ATOM 2377 C C . ASP A 1 319 ? 23.271 -6.815 -36.789 1.00 84.69 319 ASP A C 1
ATOM 2379 O O . ASP A 1 319 ? 24.023 -7.536 -36.117 1.00 84.69 319 ASP A O 1
ATOM 2383 N N . LYS A 1 320 ? 23.477 -5.493 -36.840 1.00 85.12 320 LYS A N 1
ATOM 2384 C CA . LYS A 1 320 ? 24.578 -4.831 -36.128 1.00 85.12 320 LYS A CA 1
ATOM 2385 C C . LYS A 1 320 ? 24.381 -4.784 -34.608 1.00 85.12 320 LYS A C 1
ATOM 2387 O O . LYS A 1 320 ? 25.331 -4.455 -33.903 1.00 85.12 320 LYS A O 1
ATOM 2392 N N . GLY A 1 321 ? 23.216 -5.174 -34.085 1.00 80.81 321 GLY A N 1
ATOM 2393 C CA . GLY A 1 321 ? 22.871 -5.093 -32.659 1.00 80.81 321 GLY A CA 1
ATOM 2394 C C . GLY A 1 321 ? 22.567 -3.667 -32.185 1.00 80.81 321 GLY A C 1
ATOM 2395 O O . GLY A 1 321 ? 22.520 -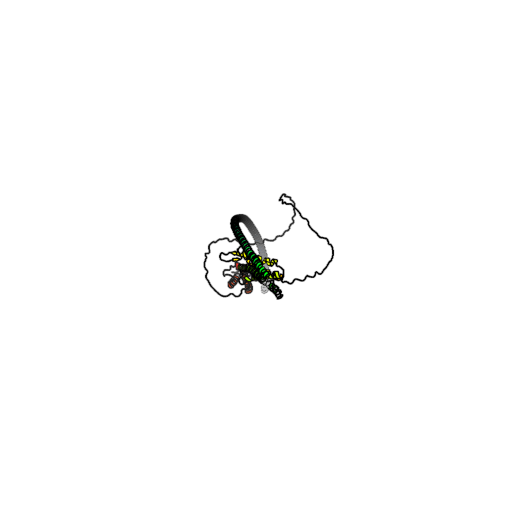3.407 -30.988 1.00 80.81 321 GLY A O 1
ATOM 2396 N N . LEU A 1 322 ? 22.375 -2.733 -33.120 1.00 81.06 322 LEU A N 1
ATOM 2397 C CA . LEU A 1 322 ? 22.093 -1.322 -32.848 1.00 81.06 322 LEU A CA 1
ATOM 2398 C C . LEU A 1 322 ? 20.596 -1.057 -32.651 1.00 81.06 322 LEU A C 1
ATOM 2400 O O . LEU A 1 322 ? 20.221 -0.019 -32.109 1.00 81.06 322 LEU A O 1
ATOM 2404 N N . PHE A 1 323 ? 19.729 -1.977 -33.085 1.00 82.00 323 PHE A N 1
ATOM 2405 C CA . PHE A 1 323 ? 18.285 -1.782 -33.028 1.00 82.00 323 PHE A CA 1
ATOM 2406 C C . PHE A 1 323 ? 17.536 -3.065 -32.674 1.00 82.00 323 PHE A C 1
ATOM 2408 O O . PHE A 1 323 ? 17.384 -3.972 -33.482 1.00 82.00 323 PHE A O 1
ATOM 2415 N N . GLY A 1 324 ? 17.032 -3.130 -31.442 1.00 77.62 324 GLY A N 1
ATOM 2416 C CA . GLY A 1 324 ? 16.042 -4.135 -31.049 1.00 77.62 324 GLY A CA 1
ATOM 2417 C C . GLY A 1 324 ? 16.523 -5.581 -30.969 1.00 77.62 324 GLY A C 1
ATOM 2418 O O . GLY A 1 324 ? 15.681 -6.449 -30.780 1.00 77.62 324 GLY A O 1
ATOM 2419 N N . VAL A 1 325 ? 17.827 -5.851 -31.046 1.00 82.25 325 VAL A N 1
ATOM 2420 C CA . VAL A 1 325 ? 18.408 -7.194 -30.894 1.00 82.25 325 VAL A CA 1
ATOM 2421 C C . VAL A 1 325 ? 19.611 -7.128 -29.961 1.00 82.25 325 VAL A C 1
ATOM 2423 O O . VAL A 1 325 ? 20.499 -6.302 -30.158 1.00 82.25 325 VAL A O 1
ATOM 2426 N N . GLU A 1 326 ? 19.648 -7.997 -28.951 1.00 80.94 326 GLU A N 1
ATOM 2427 C CA . GLU A 1 326 ? 20.833 -8.205 -28.113 1.00 80.94 326 GLU A CA 1
ATOM 2428 C C . GLU A 1 326 ? 21.629 -9.400 -28.657 1.00 80.94 326 GLU A C 1
ATOM 2430 O O . GLU A 1 326 ? 21.069 -10.463 -28.942 1.00 80.94 326 GLU A O 1
ATOM 2435 N N . LYS A 1 327 ? 22.938 -9.212 -28.869 1.00 71.44 327 LYS A N 1
ATOM 2436 C CA . LYS A 1 327 ? 23.828 -10.274 -29.358 1.00 71.44 327 LYS A CA 1
ATOM 2437 C C . LYS A 1 327 ? 24.181 -11.205 -28.198 1.00 71.44 327 LYS A C 1
ATOM 2439 O O . LYS A 1 327 ? 24.906 -10.802 -27.289 1.00 71.44 327 LYS A O 1
ATOM 2444 N N . LEU A 1 328 ? 23.707 -12.452 -28.232 1.00 69.00 328 LEU A N 1
ATOM 2445 C CA . LEU A 1 328 ? 24.186 -13.493 -27.321 1.00 69.00 328 LEU A CA 1
ATOM 2446 C C . LEU A 1 328 ? 25.545 -14.019 -27.801 1.00 69.00 328 LEU A C 1
ATOM 2448 O O . LEU A 1 328 ? 25.772 -14.187 -28.995 1.00 69.00 328 LEU A O 1
ATOM 2452 N N . ALA A 1 329 ? 26.431 -14.358 -26.859 1.00 56.22 329 ALA A N 1
ATOM 2453 C CA . ALA A 1 329 ? 27.811 -14.813 -27.097 1.00 56.22 329 ALA A CA 1
ATOM 2454 C C . ALA A 1 329 ? 27.967 -16.126 -27.911 1.00 56.22 329 ALA A C 1
ATOM 2456 O O . ALA A 1 329 ? 29.078 -16.626 -28.066 1.00 56.22 329 ALA A O 1
ATOM 2457 N N . LYS A 1 330 ? 26.870 -16.710 -28.402 1.00 55.25 330 LYS A N 1
ATOM 2458 C CA . LYS A 1 330 ? 26.832 -17.884 -29.282 1.00 55.25 330 LYS A CA 1
ATOM 2459 C C . LYS A 1 330 ? 25.739 -17.681 -30.326 1.00 55.25 330 LYS A C 1
ATOM 2461 O O . LYS A 1 330 ? 24.600 -18.020 -30.025 1.00 55.25 330 LYS A O 1
ATOM 2466 N N . ASP A 1 331 ? 26.088 -17.105 -31.478 1.00 60.44 331 ASP A N 1
ATOM 2467 C CA . ASP A 1 331 ? 25.334 -17.056 -32.753 1.00 60.44 331 ASP A CA 1
ATOM 2468 C C . ASP A 1 331 ? 23.807 -16.855 -32.662 1.00 60.44 331 ASP A C 1
ATOM 2470 O O . ASP A 1 331 ? 23.041 -17.271 -33.530 1.00 60.44 331 ASP A O 1
ATOM 2474 N N . GLY A 1 332 ? 23.348 -16.237 -31.577 1.00 64.81 332 GLY A N 1
ATOM 2475 C CA . GLY A 1 332 ? 21.954 -16.154 -31.189 1.00 64.81 332 GLY A CA 1
ATOM 2476 C C . GLY A 1 332 ? 21.565 -14.696 -31.090 1.00 64.81 332 GLY A C 1
ATOM 2477 O O . GLY A 1 332 ? 22.149 -13.934 -30.319 1.00 64.81 332 GLY A O 1
ATOM 2478 N N . HIS A 1 333 ? 20.573 -14.308 -31.876 1.00 76.31 333 HIS A N 1
ATOM 2479 C CA . HIS A 1 333 ? 19.918 -13.019 -31.747 1.00 76.31 333 HIS A CA 1
ATOM 2480 C C . HIS A 1 333 ? 18.784 -13.168 -30.731 1.00 76.31 333 HIS A C 1
ATOM 2482 O O . HIS A 1 333 ? 17.906 -14.009 -30.921 1.00 76.31 333 HIS A O 1
ATOM 2488 N N . GLU A 1 334 ? 18.793 -12.376 -29.657 1.00 83.19 334 GLU A N 1
ATOM 2489 C CA . GLU A 1 334 ? 17.626 -12.244 -28.780 1.00 83.19 334 GLU A CA 1
ATOM 2490 C C . GLU A 1 334 ? 16.880 -10.956 -29.164 1.00 83.19 334 GLU A C 1
ATOM 2492 O O . GLU A 1 334 ? 17.279 -9.856 -28.758 1.00 83.19 334 GLU A O 1
ATOM 2497 N N . PRO A 1 335 ? 15.840 -11.042 -30.020 1.00 86.44 335 PRO A N 1
ATOM 2498 C CA . PRO A 1 335 ? 15.065 -9.873 -30.401 1.00 86.44 335 PRO A CA 1
ATOM 2499 C C . PRO A 1 335 ? 14.280 -9.352 -29.195 1.00 86.44 335 PRO A C 1
ATOM 2501 O O . PRO A 1 335 ? 13.587 -10.091 -28.491 1.00 86.44 335 PRO A O 1
ATOM 2504 N N . LYS A 1 336 ? 14.326 -8.040 -28.980 1.00 90.00 336 LYS A N 1
ATOM 2505 C CA . LYS A 1 336 ? 13.489 -7.366 -27.990 1.00 90.00 336 LYS A CA 1
ATOM 2506 C C . LYS A 1 336 ? 12.028 -7.502 -28.397 1.00 90.00 336 LYS A C 1
ATOM 2508 O O . LYS A 1 336 ? 11.675 -7.372 -29.569 1.00 90.00 336 LYS A O 1
ATOM 2513 N N . TRP A 1 337 ? 11.157 -7.677 -27.407 1.00 91.31 337 TRP A N 1
ATOM 2514 C CA . TRP A 1 337 ? 9.719 -7.876 -27.617 1.00 91.31 337 TRP A CA 1
ATOM 2515 C C . TRP A 1 337 ? 9.070 -6.804 -28.512 1.00 91.31 337 TRP A C 1
ATOM 2517 O O . TRP A 1 337 ? 8.148 -7.106 -29.267 1.00 91.31 337 TRP A O 1
ATOM 2527 N N . TRP A 1 338 ? 9.554 -5.559 -28.459 1.00 91.69 338 TRP A N 1
ATOM 2528 C CA . TRP A 1 338 ? 9.010 -4.459 -29.253 1.00 91.69 338 TRP A CA 1
ATOM 2529 C C . TRP A 1 338 ? 9.379 -4.564 -30.737 1.00 91.69 338 TRP A C 1
ATOM 2531 O O . TRP A 1 338 ? 8.567 -4.188 -31.578 1.00 91.69 338 TRP A O 1
ATOM 2541 N N . LEU A 1 339 ? 10.551 -5.116 -31.076 1.00 90.25 339 LEU A N 1
ATOM 2542 C CA . LEU A 1 339 ? 10.940 -5.369 -32.466 1.00 90.25 339 LEU A CA 1
ATOM 2543 C C . LEU A 1 339 ? 10.062 -6.475 -33.056 1.00 90.25 339 LEU A C 1
ATOM 2545 O O . LEU A 1 339 ? 9.573 -6.347 -34.177 1.00 90.25 339 LEU A O 1
ATOM 2549 N N . ILE A 1 340 ? 9.785 -7.509 -32.253 1.00 89.50 340 ILE A N 1
ATOM 2550 C CA . ILE A 1 340 ? 8.855 -8.580 -32.622 1.00 89.50 340 ILE A CA 1
ATOM 2551 C C . ILE A 1 340 ? 7.467 -8.012 -32.908 1.00 89.50 340 ILE A C 1
ATOM 2553 O O . ILE A 1 340 ? 6.886 -8.292 -33.956 1.00 89.50 340 ILE A O 1
ATOM 2557 N N . ALA A 1 341 ? 6.950 -7.176 -32.006 1.00 90.00 341 ALA A N 1
ATOM 2558 C CA . ALA A 1 341 ? 5.655 -6.530 -32.181 1.00 90.00 341 ALA A CA 1
ATOM 2559 C C . ALA A 1 341 ? 5.619 -5.631 -33.430 1.00 90.00 341 ALA A C 1
ATOM 2561 O O . ALA A 1 341 ? 4.641 -5.664 -34.178 1.00 90.00 341 ALA A O 1
ATOM 2562 N N . LEU A 1 342 ? 6.689 -4.871 -33.686 1.00 91.56 342 LEU A N 1
ATOM 2563 C CA . LEU A 1 342 ? 6.802 -3.985 -34.842 1.00 91.56 342 LEU A CA 1
ATOM 2564 C C . LEU A 1 342 ? 6.758 -4.777 -36.151 1.00 91.56 342 LEU A C 1
ATOM 2566 O O . LEU A 1 342 ? 5.893 -4.510 -36.984 1.00 91.56 342 LEU A O 1
ATOM 2570 N N . VAL A 1 343 ? 7.614 -5.788 -36.314 1.00 91.00 343 VAL A N 1
ATOM 2571 C CA . VAL A 1 343 ? 7.666 -6.594 -37.545 1.00 91.00 343 VAL A CA 1
ATOM 2572 C C . VAL A 1 343 ? 6.378 -7.399 -37.736 1.00 91.00 343 VAL A C 1
ATOM 2574 O O . VAL A 1 343 ? 5.827 -7.419 -38.836 1.00 91.00 343 VAL A O 1
ATOM 2577 N N . ALA A 1 344 ? 5.811 -7.972 -36.669 1.00 90.50 344 ALA A N 1
ATOM 2578 C CA . ALA A 1 344 ? 4.525 -8.670 -36.744 1.00 90.50 344 ALA A CA 1
ATOM 2579 C C . ALA A 1 344 ? 3.361 -7.742 -37.150 1.00 90.50 344 ALA A C 1
ATOM 2581 O O . ALA A 1 344 ? 2.410 -8.181 -37.804 1.00 90.50 344 ALA A O 1
ATOM 2582 N N . SER A 1 345 ? 3.429 -6.451 -36.804 1.00 92.75 345 SER A N 1
ATOM 2583 C CA . SER A 1 345 ? 2.394 -5.476 -37.165 1.00 92.75 345 SER A CA 1
ATOM 2584 C C . SER A 1 345 ? 2.389 -5.102 -38.653 1.00 92.75 345 SER A C 1
ATOM 2586 O O . SER A 1 345 ? 1.332 -4.732 -39.170 1.00 92.75 345 SER A O 1
ATOM 2588 N N . ILE A 1 346 ? 3.515 -5.265 -39.367 1.00 91.44 346 ILE A N 1
ATOM 2589 C CA . ILE A 1 346 ? 3.651 -4.919 -40.795 1.00 91.44 346 ILE A CA 1
ATOM 2590 C C . ILE A 1 346 ? 2.593 -5.642 -41.634 1.00 91.44 346 ILE A C 1
ATOM 2592 O O . ILE A 1 346 ? 1.897 -5.009 -42.427 1.00 91.44 346 ILE A O 1
ATOM 2596 N N . ALA A 1 347 ? 2.391 -6.943 -41.404 1.00 86.81 347 ALA A N 1
ATOM 2597 C CA . ALA A 1 347 ? 1.395 -7.728 -42.133 1.00 86.81 347 ALA A CA 1
ATOM 2598 C C . ALA A 1 347 ? -0.038 -7.196 -41.930 1.00 86.81 347 ALA A C 1
ATOM 2600 O O . ALA A 1 347 ? -0.814 -7.103 -42.882 1.00 86.81 347 ALA A O 1
ATOM 2601 N N . SER A 1 348 ? -0.381 -6.790 -40.702 1.00 89.44 348 SER A N 1
ATOM 2602 C CA . SER A 1 348 ? -1.704 -6.232 -40.382 1.00 89.44 348 SER A CA 1
ATOM 2603 C C . SER A 1 348 ? -1.906 -4.850 -41.011 1.00 89.44 348 SER A C 1
ATOM 2605 O O . SER A 1 348 ? -2.982 -4.553 -41.534 1.00 89.44 348 SER A O 1
ATOM 2607 N N . LEU A 1 349 ? -0.860 -4.016 -41.006 1.00 91.31 349 LEU A N 1
ATOM 2608 C CA . LEU A 1 349 ? -0.871 -2.696 -41.636 1.00 91.31 349 LEU A CA 1
ATOM 2609 C C . LEU A 1 349 ? -1.022 -2.793 -43.155 1.00 91.31 349 LEU A C 1
ATOM 2611 O O . LEU A 1 349 ? -1.855 -2.087 -43.725 1.00 91.31 349 LEU A O 1
ATOM 2615 N N . ILE A 1 350 ? -0.268 -3.688 -43.800 1.00 91.31 350 ILE A N 1
ATOM 2616 C CA . ILE A 1 350 ? -0.371 -3.936 -45.242 1.00 91.31 350 ILE A CA 1
ATOM 2617 C C . ILE A 1 350 ? -1.766 -4.447 -45.592 1.00 91.31 350 ILE A C 1
ATOM 2619 O O . ILE A 1 350 ? -2.365 -3.945 -46.538 1.00 91.31 350 ILE A O 1
ATOM 2623 N N . LEU A 1 351 ? -2.325 -5.388 -44.824 1.00 89.75 351 LEU A N 1
ATOM 2624 C CA . LEU A 1 351 ? -3.672 -5.905 -45.073 1.00 89.75 351 LEU A CA 1
ATOM 2625 C C . LEU A 1 351 ? -4.729 -4.790 -45.020 1.00 89.75 351 LEU A C 1
ATOM 2627 O O . LEU A 1 351 ? -5.572 -4.683 -45.914 1.00 89.75 351 LEU A O 1
ATOM 2631 N N . TRP A 1 352 ? -4.660 -3.926 -44.004 1.00 91.00 352 TRP A N 1
ATOM 2632 C CA . TRP A 1 352 ? -5.563 -2.781 -43.879 1.00 91.00 352 TRP A CA 1
ATOM 2633 C C . TRP A 1 352 ? -5.394 -1.782 -45.031 1.00 91.00 352 TRP A C 1
ATOM 2635 O O . TRP A 1 352 ? -6.381 -1.354 -45.635 1.00 91.00 352 TRP A O 1
ATOM 2645 N N . ARG A 1 353 ? -4.151 -1.444 -45.390 1.00 90.44 353 ARG A N 1
ATOM 2646 C CA . ARG A 1 353 ? -3.850 -0.529 -46.501 1.00 90.44 353 ARG A CA 1
ATOM 2647 C C . ARG A 1 353 ? -4.281 -1.089 -47.847 1.00 90.44 353 ARG A C 1
ATOM 2649 O O . ARG A 1 353 ? -4.910 -0.383 -48.630 1.00 90.44 353 ARG A O 1
ATOM 2656 N N . MET A 1 354 ? -4.040 -2.372 -48.083 1.00 87.38 354 MET A N 1
ATOM 2657 C CA . MET A 1 354 ? -4.495 -3.073 -49.277 1.00 87.38 354 MET A CA 1
ATOM 2658 C C . MET A 1 354 ? -6.021 -3.011 -49.401 1.00 87.38 354 MET A C 1
ATOM 2660 O O . MET A 1 354 ? -6.536 -2.745 -50.487 1.00 87.38 354 MET A O 1
ATOM 2664 N N . HIS A 1 355 ? -6.758 -3.174 -48.297 1.00 86.88 355 HIS A N 1
ATOM 2665 C CA . HIS A 1 355 ? -8.216 -3.029 -48.292 1.00 86.88 355 HIS A CA 1
ATOM 2666 C C . HIS A 1 355 ? -8.665 -1.605 -48.662 1.00 86.88 355 HIS A C 1
ATOM 2668 O O . HIS A 1 355 ? -9.595 -1.434 -49.448 1.00 86.88 355 HIS A O 1
ATOM 2674 N N . LEU A 1 356 ? -7.974 -0.573 -48.167 1.00 83.31 356 LEU A N 1
ATOM 2675 C CA . LEU A 1 356 ? -8.270 0.824 -48.509 1.00 83.31 356 LEU A CA 1
ATOM 2676 C C . LEU A 1 356 ? -7.982 1.156 -49.979 1.00 83.31 356 LEU A C 1
ATOM 2678 O O . LEU A 1 356 ? -8.760 1.872 -50.607 1.00 83.31 356 LEU A O 1
ATOM 2682 N N . ILE A 1 357 ? -6.888 0.632 -50.535 1.00 81.56 357 ILE A N 1
ATOM 2683 C CA . ILE A 1 357 ? -6.500 0.861 -51.936 1.00 81.56 357 ILE A CA 1
ATOM 2684 C C . ILE A 1 357 ? -7.426 0.102 -52.900 1.00 81.56 357 ILE A C 1
ATOM 2686 O O . ILE A 1 357 ? -7.664 0.558 -54.020 1.00 81.56 357 ILE A O 1
ATOM 2690 N N . THR A 1 358 ? -7.966 -1.044 -52.477 1.00 80.31 358 THR A N 1
ATOM 2691 C CA . THR A 1 358 ? -8.856 -1.886 -53.296 1.00 80.31 358 THR A CA 1
ATOM 2692 C C . THR A 1 358 ? -10.341 -1.557 -53.147 1.00 80.31 358 THR A C 1
ATOM 2694 O O . THR A 1 358 ? -11.139 -2.011 -53.969 1.00 80.31 358 THR A O 1
ATOM 2697 N N . ALA A 1 359 ? -10.725 -0.739 -52.163 1.00 77.88 359 ALA A N 1
ATOM 2698 C CA . ALA A 1 359 ? -12.099 -0.282 -52.012 1.00 77.88 359 ALA A CA 1
ATOM 2699 C C . ALA A 1 359 ? -12.548 0.533 -53.248 1.00 77.88 359 ALA A C 1
ATOM 2701 O O . ALA A 1 359 ? -11.833 1.444 -53.682 1.00 77.88 359 ALA A O 1
ATOM 2702 N N . PRO A 1 360 ? -13.729 0.243 -53.832 1.00 69.81 360 PRO A N 1
ATOM 2703 C CA . PRO A 1 360 ? -14.234 0.991 -54.977 1.00 69.81 360 PRO A CA 1
ATOM 2704 C C . PRO A 1 360 ? -14.435 2.461 -54.595 1.00 69.81 360 PRO A C 1
ATOM 2706 O O . PRO A 1 360 ? -14.940 2.773 -53.512 1.00 69.81 360 PRO A O 1
ATOM 2709 N N . ALA A 1 361 ? -14.039 3.373 -55.487 1.00 61.12 361 ALA A N 1
ATOM 2710 C CA . ALA A 1 361 ? -14.227 4.803 -55.288 1.00 61.12 361 ALA A CA 1
ATOM 2711 C C . ALA A 1 361 ? -15.715 5.088 -55.026 1.00 61.12 361 ALA A C 1
ATOM 2713 O O . ALA A 1 361 ? -16.563 4.845 -55.885 1.00 61.12 361 ALA A O 1
ATOM 2714 N N . LYS A 1 362 ? -16.044 5.577 -53.824 1.00 53.00 362 LYS A N 1
ATOM 2715 C CA . LYS A 1 362 ? -17.397 6.049 -53.511 1.00 53.00 362 LYS A CA 1
ATOM 2716 C C . LYS A 1 362 ? -17.756 7.138 -54.521 1.00 53.00 362 LYS A C 1
ATOM 2718 O O . LYS A 1 362 ? -17.059 8.149 -54.592 1.00 53.00 362 LYS A O 1
ATOM 2723 N N . ALA A 1 363 ? -18.827 6.915 -55.282 1.00 51.28 363 ALA A N 1
ATOM 2724 C CA . ALA A 1 363 ? -19.365 7.900 -56.210 1.00 51.28 363 ALA A CA 1
ATOM 2725 C C . ALA A 1 363 ? -19.572 9.250 -55.491 1.00 51.28 363 ALA A C 1
ATOM 2727 O O . ALA A 1 363 ? -19.948 9.250 -54.308 1.00 51.28 363 ALA A O 1
ATOM 2728 N N . PRO A 1 364 ? -19.323 10.392 -56.161 1.00 48.03 364 PRO A N 1
ATOM 2729 C CA . PRO A 1 364 ? -19.519 11.705 -55.567 1.00 48.03 364 PRO A CA 1
ATOM 2730 C C . PRO A 1 364 ? -20.951 11.810 -55.056 1.00 48.03 364 PRO A C 1
ATOM 2732 O O . PRO A 1 364 ? -21.912 11.659 -55.807 1.00 48.03 364 PRO A O 1
ATOM 2735 N N . ARG A 1 365 ? -21.090 12.031 -53.750 1.00 48.41 365 ARG A N 1
ATOM 2736 C CA . ARG A 1 365 ? -22.384 12.256 -53.119 1.00 48.41 365 ARG A CA 1
ATOM 2737 C C . ARG A 1 365 ? -22.925 13.564 -53.685 1.00 48.41 365 ARG A C 1
ATOM 2739 O O . ARG A 1 365 ? -22.406 14.634 -53.370 1.00 48.41 365 ARG A O 1
ATOM 2746 N N . GLU A 1 366 ? -23.916 13.439 -54.556 1.00 46.50 366 GLU A N 1
ATOM 2747 C CA . GLU A 1 366 ? -24.660 14.524 -55.178 1.00 46.50 366 GLU A CA 1
ATOM 2748 C C . GLU A 1 366 ? -25.071 15.527 -54.089 1.00 46.50 366 GLU A C 1
ATOM 2750 O O . GLU A 1 366 ? -25.872 15.234 -53.193 1.00 46.50 366 GLU A O 1
ATOM 2755 N N . ARG A 1 367 ? -24.422 16.698 -54.094 1.00 47.25 367 ARG A N 1
ATOM 2756 C CA . ARG A 1 367 ? -24.740 17.801 -53.188 1.00 47.25 367 ARG A CA 1
ATOM 2757 C C . ARG A 1 367 ? -26.095 18.358 -53.604 1.00 47.25 367 ARG A C 1
ATOM 2759 O O . ARG A 1 367 ? -26.191 19.233 -54.457 1.00 47.25 367 ARG A O 1
ATOM 2766 N N . ARG A 1 368 ? -27.145 17.834 -52.975 1.00 42.25 368 ARG A N 1
ATOM 2767 C CA . ARG A 1 368 ? -28.495 18.391 -53.005 1.00 42.25 368 ARG A CA 1
ATOM 2768 C C . ARG A 1 368 ? -28.431 19.811 -52.437 1.00 42.25 368 ARG A C 1
ATOM 2770 O O . ARG A 1 368 ? -28.084 20.004 -51.273 1.00 42.25 368 ARG A O 1
ATOM 2777 N N . GLY A 1 369 ? -28.671 20.785 -53.306 1.00 43.47 369 GLY A N 1
ATOM 2778 C CA . GLY A 1 369 ? -28.475 22.197 -53.022 1.00 43.47 369 GLY A CA 1
ATOM 2779 C C . GLY A 1 369 ? -29.415 22.762 -51.962 1.00 43.47 369 GLY A C 1
ATOM 2780 O O . GLY A 1 369 ? -30.525 22.269 -51.759 1.00 43.47 369 GLY A O 1
ATOM 2781 N N . LYS A 1 370 ? -28.970 23.860 -51.350 1.00 42.09 370 LYS A N 1
ATOM 2782 C CA . LYS A 1 370 ? -29.816 25.012 -51.037 1.00 42.09 370 LYS A CA 1
ATOM 2783 C C . LYS A 1 370 ? -28.952 26.228 -50.695 1.00 42.09 370 LYS A C 1
ATOM 2785 O O . LYS A 1 370 ? -28.010 26.126 -49.921 1.00 42.09 370 LYS A O 1
ATOM 2790 N N . HIS A 1 371 ? -29.375 27.346 -51.278 1.00 40.94 371 HIS A N 1
ATOM 2791 C CA . HIS A 1 371 ? -28.950 28.734 -51.082 1.00 40.94 371 HIS A CA 1
ATOM 2792 C C . HIS A 1 371 ? -27.739 29.218 -51.885 1.00 40.94 371 HIS A C 1
ATOM 2794 O O . HIS A 1 371 ? -26.588 29.197 -51.466 1.00 40.94 371 HIS A O 1
ATOM 2800 N N . ALA A 1 372 ? -28.096 29.716 -53.069 1.00 39.84 372 ALA A N 1
ATOM 2801 C CA . ALA A 1 372 ? -27.410 30.777 -53.777 1.00 39.84 372 ALA A CA 1
ATOM 2802 C C . ALA A 1 372 ? -27.354 32.062 -52.931 1.00 39.84 372 ALA A C 1
ATOM 2804 O O . ALA A 1 372 ? -28.359 32.440 -52.334 1.00 39.84 372 ALA A O 1
ATOM 2805 N N . HIS A 1 373 ? -26.217 32.754 -52.971 1.00 41.47 373 HIS A N 1
ATOM 2806 C CA . HIS A 1 373 ? -26.160 34.162 -53.370 1.00 41.47 373 HIS A CA 1
ATOM 2807 C C . HIS A 1 373 ? -24.779 34.471 -53.979 1.00 41.47 373 HIS A C 1
ATOM 2809 O O . HIS A 1 373 ? -23.814 33.781 -53.643 1.00 41.47 373 HIS A O 1
ATOM 2815 N N . PRO A 1 374 ? -24.682 35.424 -54.926 1.00 49.25 374 PRO A N 1
ATOM 2816 C CA . PRO A 1 374 ? -23.588 35.451 -55.885 1.00 49.25 374 PRO A CA 1
ATOM 2817 C C . PRO A 1 374 ? -22.646 36.659 -55.709 1.00 49.25 374 PRO A C 1
ATOM 2819 O O . PRO A 1 374 ? -23.010 37.664 -55.111 1.00 49.25 374 PRO A O 1
ATOM 2822 N N . VAL A 1 375 ? -21.487 36.547 -56.366 1.00 41.41 375 VAL A N 1
ATOM 2823 C CA . VAL A 1 375 ? -20.588 37.623 -56.828 1.00 41.41 375 VAL A CA 1
ATOM 2824 C C . VAL A 1 375 ? -19.837 38.419 -55.750 1.00 41.41 375 VAL A C 1
ATOM 2826 O O . VAL A 1 375 ? -20.394 39.298 -55.110 1.00 41.41 375 VAL A O 1
ATOM 2829 N N . GLN A 1 376 ? -18.514 38.229 -55.688 1.00 35.53 376 GLN A N 1
ATOM 2830 C CA . GLN A 1 376 ? -17.579 39.257 -56.163 1.00 35.53 376 GLN A CA 1
ATOM 2831 C C . GLN A 1 376 ? -16.208 38.664 -56.510 1.00 35.53 376 GLN A C 1
ATOM 2833 O O . GLN A 1 376 ? -15.786 37.635 -55.989 1.00 35.53 376 GLN A O 1
ATOM 2838 N N . ARG A 1 377 ? -15.609 39.303 -57.509 1.00 41.00 377 ARG A N 1
ATOM 2839 C CA . ARG A 1 377 ? -14.456 38.950 -58.330 1.00 41.00 377 ARG A CA 1
ATOM 2840 C C . ARG A 1 377 ? -13.493 40.124 -58.199 1.00 41.00 377 ARG A C 1
ATOM 2842 O O . ARG A 1 377 ? -13.939 41.216 -58.508 1.00 41.00 377 ARG A O 1
ATOM 2849 N N . GLU A 1 378 ? -12.239 39.883 -57.825 1.00 42.28 378 GLU A N 1
ATOM 2850 C CA . GLU A 1 378 ? -11.058 40.722 -58.136 1.00 42.28 378 GLU A CA 1
ATOM 2851 C C . GLU A 1 378 ? -9.803 39.966 -57.647 1.00 42.28 378 GLU A C 1
ATOM 2853 O O . GLU A 1 378 ? -9.791 39.460 -56.528 1.00 42.28 378 GLU A O 1
ATOM 2858 N N . GLU A 1 379 ? -8.966 39.482 -58.577 1.00 37.06 379 GLU A N 1
ATOM 2859 C CA . GLU A 1 379 ? -7.653 40.053 -58.992 1.00 37.06 379 GLU A CA 1
ATOM 2860 C C . GLU A 1 379 ? -6.524 39.708 -57.988 1.00 37.06 379 GLU A C 1
ATOM 2862 O O . GLU A 1 379 ? -6.584 40.090 -56.829 1.00 37.06 379 GLU A O 1
ATOM 2867 N N . VAL A 1 380 ? -5.570 38.794 -58.266 1.00 39.78 380 VAL A N 1
ATOM 2868 C CA . VAL A 1 380 ? -4.404 38.886 -59.193 1.00 39.78 380 VAL A CA 1
ATOM 2869 C C . VAL A 1 380 ? -3.616 40.174 -58.884 1.00 39.78 380 VAL A C 1
ATOM 2871 O O . VAL A 1 380 ? -4.103 41.242 -59.205 1.00 39.78 380 VAL A O 1
ATOM 2874 N N . SER A 1 381 ? -2.444 40.222 -58.234 1.00 38.62 381 SER A N 1
ATOM 2875 C CA . SER A 1 381 ? -1.151 39.543 -58.468 1.00 38.62 381 SER A CA 1
ATOM 2876 C C . SER A 1 381 ? -0.089 40.056 -57.435 1.00 38.62 381 SER A C 1
ATOM 2878 O O . SER A 1 381 ? -0.455 40.866 -56.587 1.00 38.62 381 SER A O 1
ATOM 2880 N N . PRO A 1 382 ? 1.199 39.616 -57.452 1.00 58.00 382 PRO A N 1
ATOM 2881 C CA . PRO A 1 382 ? 2.091 39.519 -56.280 1.00 58.00 382 PRO A CA 1
ATOM 2882 C C . PRO A 1 382 ? 3.272 40.547 -56.284 1.00 58.00 382 PRO A C 1
ATOM 2884 O O . PRO A 1 382 ? 3.034 41.707 -56.595 1.00 58.00 382 PRO A O 1
ATOM 2887 N N . PRO A 1 383 ? 4.536 40.190 -55.953 1.00 67.25 383 PRO A N 1
ATOM 2888 C CA . PRO A 1 383 ? 5.200 40.298 -54.639 1.00 67.25 383 PRO A CA 1
ATOM 2889 C C . PRO A 1 383 ? 6.434 41.236 -54.651 1.00 67.25 383 PRO A C 1
ATOM 2891 O O . PRO A 1 383 ? 7.055 41.374 -55.697 1.00 67.25 383 PRO A O 1
ATOM 2894 N N . VAL A 1 384 ? 6.906 41.772 -53.511 1.00 39.41 384 VAL A N 1
ATOM 2895 C CA . VAL A 1 384 ? 8.298 42.287 -53.392 1.00 39.41 384 VAL A CA 1
ATOM 2896 C C . VAL A 1 384 ? 8.875 42.118 -51.975 1.00 39.41 384 VAL A C 1
ATOM 2898 O O . VAL A 1 384 ? 8.199 42.312 -50.969 1.00 39.41 384 VAL A O 1
ATOM 2901 N N . SER A 1 385 ? 10.149 41.726 -51.984 1.00 41.38 385 SER A N 1
ATOM 2902 C CA . SER A 1 385 ? 11.109 41.332 -50.948 1.00 41.38 385 SER A CA 1
ATOM 2903 C C . SER A 1 385 ? 11.639 42.407 -49.979 1.00 41.38 385 SER A C 1
ATOM 2905 O O . SER A 1 385 ? 11.584 43.596 -50.272 1.00 41.38 385 SER A O 1
ATOM 2907 N N . ALA A 1 386 ? 12.377 41.884 -48.975 1.00 38.19 386 ALA A N 1
ATOM 2908 C CA . ALA A 1 386 ? 13.565 42.441 -48.288 1.00 38.19 386 ALA A CA 1
ATOM 2909 C C . ALA A 1 386 ? 13.293 43.467 -47.158 1.00 38.19 386 ALA A C 1
ATOM 2911 O O . ALA A 1 386 ? 12.418 44.301 -47.295 1.00 38.19 386 ALA A O 1
ATOM 2912 N N . GLN A 1 387 ? 13.994 43.516 -46.015 1.00 34.22 387 GLN A N 1
ATOM 2913 C CA . GLN A 1 387 ? 15.191 42.844 -45.482 1.00 34.22 387 GLN A CA 1
ATOM 2914 C C . GLN A 1 387 ? 15.369 43.256 -43.986 1.00 34.22 387 GLN A C 1
ATOM 2916 O O . GLN A 1 387 ? 14.910 44.339 -43.647 1.00 34.22 387 GLN A O 1
ATOM 2921 N N . VAL A 1 388 ? 16.131 42.467 -43.190 1.00 38.50 388 VAL A N 1
ATOM 2922 C CA . VAL A 1 388 ? 17.021 42.887 -42.050 1.00 38.50 388 VAL A CA 1
ATOM 2923 C C . VAL A 1 388 ? 16.283 43.419 -40.781 1.00 38.50 388 VAL A C 1
ATOM 2925 O O . VAL A 1 388 ? 15.323 44.154 -40.895 1.00 38.50 388 VAL A O 1
ATOM 2928 N N . GLU A 1 389 ? 16.529 43.049 -39.513 1.00 35.66 389 GLU A N 1
ATOM 2929 C CA . GLU A 1 389 ? 17.746 42.828 -38.714 1.00 35.66 389 GLU A CA 1
ATOM 2930 C C . GLU A 1 389 ? 17.399 42.095 -37.384 1.00 35.66 389 GLU A C 1
ATOM 2932 O O . GLU A 1 389 ? 16.280 42.175 -36.881 1.00 35.66 389 GLU A O 1
ATOM 2937 N N . ARG A 1 390 ? 18.388 41.397 -36.811 1.00 46.28 390 ARG A N 1
ATOM 2938 C CA . ARG A 1 390 ? 18.478 40.799 -35.447 1.00 46.28 390 ARG A CA 1
ATOM 2939 C C . ARG A 1 390 ? 18.525 41.934 -34.375 1.00 46.28 390 ARG A C 1
ATOM 2941 O O . ARG A 1 390 ? 18.978 42.996 -34.793 1.00 46.28 390 ARG A O 1
ATOM 2948 N N . PRO A 1 391 ? 18.185 41.813 -33.052 1.00 48.84 391 PRO A N 1
ATOM 2949 C CA . PRO A 1 391 ? 18.488 40.706 -32.114 1.00 48.84 391 PRO A CA 1
ATOM 2950 C C . PRO A 1 391 ? 17.485 40.387 -30.956 1.00 48.84 391 PRO A C 1
ATOM 2952 O O . PRO A 1 391 ? 16.525 41.102 -30.699 1.00 48.84 391 PRO A O 1
ATOM 2955 N N . GLU A 1 392 ? 17.755 39.277 -30.248 1.00 41.53 392 GLU A N 1
ATOM 2956 C CA . GLU A 1 392 ? 17.271 38.893 -28.894 1.00 41.53 392 GLU A CA 1
ATOM 2957 C C . GLU A 1 392 ? 17.814 39.827 -27.774 1.00 41.53 392 GLU A C 1
ATOM 2959 O O . GLU A 1 392 ? 18.748 40.584 -28.049 1.00 41.53 392 GLU A O 1
ATOM 2964 N N . PRO A 1 393 ? 17.490 39.627 -26.472 1.00 68.06 393 PRO A N 1
ATOM 2965 C CA . PRO A 1 393 ? 16.207 39.421 -25.771 1.00 68.06 393 PRO A CA 1
ATOM 2966 C C . PRO A 1 393 ? 16.102 40.414 -24.569 1.00 68.06 393 PRO A C 1
ATOM 2968 O O . PRO A 1 393 ? 16.950 41.298 -24.434 1.00 68.06 393 PRO A O 1
ATOM 2971 N N . PRO A 1 394 ? 15.132 40.281 -23.637 1.00 53.53 394 PRO A N 1
ATOM 2972 C CA . PRO A 1 394 ? 15.579 40.370 -22.240 1.00 53.53 394 PRO A CA 1
ATOM 2973 C C . PRO A 1 394 ? 14.884 39.441 -21.238 1.00 53.53 394 PRO A C 1
ATOM 2975 O O . PRO A 1 394 ? 13.760 38.970 -21.411 1.00 53.53 394 PRO A O 1
ATOM 2978 N N . ALA A 1 395 ? 15.638 39.248 -20.158 1.00 36.97 395 ALA A N 1
ATOM 2979 C CA . ALA A 1 395 ? 15.339 38.556 -18.923 1.00 36.97 395 ALA A CA 1
ATOM 2980 C C . ALA A 1 395 ? 14.445 39.357 -17.950 1.00 36.97 395 ALA A C 1
ATOM 2982 O O . ALA A 1 395 ? 14.342 40.579 -18.018 1.00 36.97 395 ALA A O 1
ATOM 2983 N N . GLU A 1 396 ? 13.843 38.583 -17.044 1.00 40.69 396 GLU A N 1
ATOM 2984 C CA . GLU A 1 396 ? 13.521 38.800 -15.619 1.00 40.69 396 GLU A CA 1
ATOM 2985 C C . GLU A 1 396 ? 13.837 40.184 -15.013 1.00 40.69 396 GLU A C 1
ATOM 2987 O O . GLU A 1 396 ? 14.953 40.685 -15.114 1.00 40.69 396 GLU A O 1
ATOM 2992 N N . THR A 1 397 ? 12.901 40.850 -14.322 1.00 40.47 397 THR A N 1
ATOM 2993 C CA . THR A 1 397 ? 12.626 40.836 -12.850 1.00 40.47 397 THR A CA 1
ATOM 2994 C C . THR A 1 397 ? 11.902 42.184 -12.501 1.00 40.47 397 THR A C 1
ATOM 2996 O O . THR A 1 397 ? 11.791 43.003 -13.414 1.00 40.47 397 THR A O 1
ATOM 2999 N N . PRO A 1 398 ? 11.511 42.589 -11.256 1.00 56.38 398 PRO A N 1
ATOM 3000 C CA . PRO A 1 398 ? 11.085 41.902 -10.014 1.00 56.38 398 PRO A CA 1
ATOM 3001 C C . PRO A 1 398 ? 9.929 42.626 -9.213 1.00 56.38 398 PRO A C 1
ATOM 3003 O O . PRO A 1 398 ? 9.372 43.629 -9.640 1.00 56.38 398 PRO A O 1
ATOM 3006 N N . VAL A 1 399 ? 9.680 42.135 -7.979 1.00 37.69 399 VAL A N 1
ATOM 3007 C CA . VAL A 1 399 ? 9.160 42.774 -6.724 1.00 37.69 399 VAL A CA 1
ATOM 3008 C C . VAL A 1 399 ? 7.687 43.230 -6.595 1.00 37.69 399 VAL A C 1
ATOM 3010 O O . VAL A 1 399 ? 7.266 44.210 -7.198 1.00 37.69 399 VAL A O 1
ATOM 3013 N N . SER A 1 400 ? 6.966 42.656 -5.614 1.00 36.81 400 SER A N 1
ATOM 3014 C CA . SER A 1 400 ? 6.540 43.322 -4.348 1.00 36.81 400 SER A CA 1
ATOM 3015 C C . SER A 1 400 ? 5.252 42.732 -3.750 1.00 36.81 400 SER A C 1
ATOM 3017 O O . SER A 1 400 ? 4.208 42.684 -4.389 1.00 36.81 400 SER A O 1
ATOM 3019 N N . ALA A 1 401 ? 5.339 42.325 -2.482 1.00 39.16 401 ALA A N 1
ATOM 3020 C CA . ALA A 1 401 ? 4.223 42.068 -1.561 1.00 39.16 401 ALA A CA 1
ATOM 3021 C C . ALA A 1 401 ? 3.696 43.405 -0.963 1.00 39.16 401 ALA A C 1
ATOM 3023 O O . ALA A 1 401 ? 4.231 44.452 -1.326 1.00 39.16 401 ALA A O 1
ATOM 3024 N N . PRO A 1 402 ? 2.840 43.442 0.085 1.00 53.00 402 PRO A N 1
ATOM 3025 C CA . PRO A 1 402 ? 1.669 42.633 0.471 1.00 53.00 402 PRO A CA 1
ATOM 3026 C C . PRO A 1 402 ? 0.417 43.524 0.716 1.00 53.00 402 PRO A C 1
ATOM 3028 O O . PRO A 1 402 ? 0.528 44.738 0.887 1.00 53.00 402 PRO A O 1
ATOM 3031 N N . THR A 1 403 ? -0.792 42.959 0.852 1.00 36.25 403 THR A N 1
ATOM 3032 C CA . THR A 1 403 ? -1.889 43.676 1.547 1.00 36.25 403 THR A CA 1
ATOM 3033 C C . THR A 1 403 ? -2.870 42.728 2.239 1.00 36.25 403 THR A C 1
ATOM 3035 O O . THR A 1 403 ? -3.404 41.799 1.639 1.00 36.25 403 THR A O 1
ATOM 3038 N N . GLU A 1 404 ? -3.101 42.997 3.525 1.00 36.84 404 GLU A N 1
ATOM 3039 C CA . GLU A 1 404 ? -4.195 42.481 4.349 1.00 36.84 404 GLU A CA 1
ATOM 3040 C C . GLU A 1 404 ? -5.565 42.925 3.809 1.00 36.84 404 GLU A C 1
ATOM 3042 O O . GLU A 1 404 ? -5.700 44.084 3.423 1.00 36.84 404 GLU A O 1
ATOM 3047 N N . ARG A 1 405 ? -6.607 42.077 3.913 1.00 33.62 405 ARG A N 1
ATOM 3048 C CA . ARG A 1 405 ? -7.831 42.346 4.713 1.00 33.62 405 ARG A CA 1
ATOM 3049 C C . ARG A 1 405 ? -9.011 41.390 4.428 1.00 33.62 405 ARG A C 1
ATOM 3051 O O . ARG A 1 405 ? -9.482 41.270 3.308 1.00 33.62 405 ARG A O 1
ATOM 3058 N N . THR A 1 406 ? -9.576 40.895 5.537 1.00 34.75 406 THR A N 1
ATOM 3059 C CA . THR A 1 406 ? -11.023 40.779 5.847 1.00 34.75 406 THR A CA 1
ATOM 3060 C C . THR A 1 406 ? -11.857 39.572 5.366 1.00 34.75 406 THR A C 1
ATOM 3062 O O . THR A 1 406 ? -12.285 39.484 4.224 1.00 34.75 406 THR A O 1
ATOM 3065 N N . ARG A 1 407 ? -12.208 38.739 6.367 1.00 39.59 407 ARG A N 1
ATOM 3066 C CA . ARG A 1 407 ? -13.485 38.037 6.671 1.00 39.59 407 ARG A CA 1
ATOM 3067 C C . ARG A 1 407 ? -14.446 37.662 5.525 1.00 39.59 407 ARG A C 1
ATOM 3069 O O . ARG A 1 407 ? -15.092 38.536 4.956 1.00 39.59 407 ARG A O 1
ATOM 3076 N N . LYS A 1 408 ? -14.830 36.376 5.512 1.00 33.72 408 LYS A N 1
ATOM 3077 C CA . LYS A 1 408 ? -16.221 35.938 5.779 1.00 33.72 408 LYS A CA 1
ATOM 3078 C C . LYS A 1 408 ? -16.295 34.439 6.115 1.00 33.72 408 LYS A C 1
ATOM 3080 O O . LYS A 1 408 ? -15.730 33.618 5.405 1.00 33.72 408 LYS A O 1
ATOM 3085 N N . ALA A 1 409 ? -17.012 34.123 7.195 1.00 39.69 409 ALA A N 1
ATOM 3086 C CA . ALA A 1 409 ? -17.555 32.795 7.495 1.00 39.69 409 ALA A CA 1
ATOM 3087 C C . ALA A 1 409 ? -18.700 32.449 6.513 1.00 39.69 409 ALA A C 1
ATOM 3089 O O . ALA A 1 409 ? -19.252 33.369 5.894 1.00 39.69 409 ALA A O 1
ATOM 3090 N N . PRO A 1 410 ? -19.083 31.165 6.383 1.00 52.28 410 PRO A N 1
ATOM 3091 C CA . PRO A 1 410 ? -20.181 30.674 7.224 1.00 52.28 410 PRO A CA 1
ATOM 3092 C C . PRO A 1 410 ? -20.037 29.227 7.739 1.00 52.28 410 PRO A C 1
ATOM 3094 O O . PRO A 1 410 ? -19.249 28.426 7.243 1.00 52.28 410 PRO A O 1
ATOM 3097 N N . ASP A 1 411 ? -20.857 28.947 8.754 1.00 42.03 411 ASP A N 1
ATOM 3098 C CA . ASP A 1 411 ? -21.123 27.662 9.404 1.00 42.03 411 ASP A CA 1
ATOM 3099 C C . ASP A 1 411 ? -21.594 26.547 8.456 1.00 42.03 411 ASP A C 1
ATOM 3101 O O . ASP A 1 411 ? -22.291 26.792 7.471 1.00 42.03 411 ASP A O 1
ATOM 3105 N N . GLY A 1 412 ? -21.314 25.296 8.838 1.00 33.00 412 GLY A N 1
ATOM 3106 C CA . GLY A 1 412 ? -21.837 24.109 8.159 1.00 33.00 412 GLY A CA 1
ATOM 3107 C C . GLY A 1 412 ? -21.456 22.792 8.831 1.00 33.00 412 GLY A C 1
ATOM 3108 O O . GLY A 1 412 ? -20.585 22.071 8.369 1.00 33.00 412 GLY A O 1
ATOM 3109 N N . ARG A 1 413 ? -22.127 22.505 9.945 1.00 38.91 413 ARG A N 1
ATOM 3110 C CA . ARG A 1 413 ? -22.121 21.271 10.745 1.00 38.91 413 ARG A CA 1
ATOM 3111 C C . ARG A 1 413 ? -22.319 19.995 9.892 1.00 38.91 413 ARG A C 1
ATOM 3113 O O . ARG A 1 413 ? -23.281 19.916 9.138 1.00 38.91 413 ARG A O 1
ATOM 3120 N N . GLY A 1 414 ? -21.491 18.968 10.106 1.00 33.09 414 GLY A N 1
ATOM 3121 C CA . GLY A 1 414 ? -21.674 17.622 9.543 1.00 33.09 414 GLY A CA 1
ATOM 3122 C C . GLY A 1 414 ? -20.699 16.607 10.144 1.00 33.09 414 GLY A C 1
ATOM 3123 O O . GLY A 1 414 ? -19.558 16.504 9.715 1.00 33.09 414 GLY A O 1
ATOM 3124 N N . SER A 1 415 ? -21.148 15.911 11.184 1.00 41.44 415 SER A N 1
ATOM 3125 C CA . SER A 1 415 ? -20.459 14.805 11.857 1.00 41.44 415 SER A CA 1
ATOM 3126 C C . SER A 1 415 ? -20.611 13.526 11.037 1.00 41.44 415 SER A C 1
ATOM 3128 O O . SER A 1 415 ? -21.748 13.197 10.721 1.00 41.44 415 SER A O 1
ATOM 3130 N N . GLU A 1 416 ? -19.526 12.791 10.760 1.00 35.03 416 GLU A N 1
ATOM 3131 C CA . GLU A 1 416 ? -19.568 11.330 10.584 1.00 35.03 416 GLU A CA 1
ATOM 3132 C C . GLU A 1 416 ? -18.168 10.672 10.691 1.00 35.03 416 GLU A C 1
ATOM 3134 O O . GLU A 1 416 ? -17.257 10.936 9.914 1.00 35.03 416 GLU A O 1
ATOM 3139 N N . ARG A 1 417 ? -18.035 9.840 11.736 1.00 38.19 417 ARG A N 1
ATOM 3140 C CA . ARG A 1 417 ? -17.177 8.651 11.962 1.00 38.19 417 ARG A CA 1
ATOM 3141 C C . ARG A 1 417 ? -15.888 8.426 11.136 1.00 38.19 417 ARG A C 1
ATOM 3143 O O . ARG A 1 417 ? -15.960 8.173 9.937 1.00 38.19 417 ARG A O 1
ATOM 3150 N N . PRO A 1 418 ? -14.740 8.210 11.811 1.00 38.84 418 PRO A N 1
ATOM 3151 C CA . PRO A 1 418 ? -13.597 7.500 11.238 1.00 38.84 418 PRO A CA 1
ATOM 3152 C C . PRO A 1 418 ? -13.790 5.976 11.318 1.00 38.84 418 PRO A C 1
ATOM 3154 O O . PRO A 1 418 ? -14.058 5.423 12.384 1.00 38.84 418 PRO A O 1
ATOM 3157 N N . VAL A 1 419 ? -13.624 5.294 10.184 1.00 42.94 419 VAL A N 1
ATOM 3158 C CA . VAL A 1 419 ? -13.478 3.834 10.096 1.00 42.94 419 VAL A CA 1
ATOM 3159 C C . VAL A 1 419 ? -12.010 3.492 10.355 1.00 42.94 419 VAL A C 1
ATOM 3161 O O . VAL A 1 419 ? -11.134 3.859 9.572 1.00 42.94 419 VAL A O 1
ATOM 3164 N N . GLU A 1 420 ? -11.742 2.793 11.456 1.00 33.19 420 GLU A N 1
ATOM 3165 C CA . GLU A 1 420 ? -10.427 2.233 11.768 1.00 33.19 420 GLU A CA 1
ATOM 3166 C C . GLU A 1 420 ? -10.057 1.132 10.760 1.00 33.19 420 GLU A C 1
ATOM 3168 O O . GLU A 1 420 ? -10.745 0.120 10.616 1.00 33.19 420 GLU A O 1
ATOM 3173 N N . ARG A 1 421 ? -8.937 1.333 10.060 1.00 42.62 421 ARG A N 1
ATOM 3174 C CA . ARG A 1 421 ? -8.262 0.340 9.217 1.00 42.62 421 ARG A CA 1
ATOM 3175 C C . ARG A 1 421 ? -7.064 -0.213 10.009 1.00 42.62 421 ARG A C 1
ATOM 3177 O O . ARG A 1 421 ? -6.209 0.585 10.391 1.00 42.62 421 ARG A O 1
ATOM 3184 N N . PRO A 1 422 ? -6.944 -1.532 10.247 1.00 46.81 422 PRO A N 1
ATOM 3185 C CA . PRO A 1 422 ? -5.773 -2.084 10.922 1.00 46.81 422 PRO A CA 1
ATOM 3186 C C . PRO A 1 422 ? -4.525 -2.032 10.034 1.00 46.81 422 PRO A C 1
ATOM 3188 O O . PRO A 1 422 ? -4.553 -2.443 8.874 1.00 46.81 422 PRO A O 1
ATOM 3191 N N . ALA A 1 423 ? -3.439 -1.530 10.617 1.00 35.62 423 ALA A N 1
ATOM 3192 C CA . ALA A 1 423 ? -2.114 -1.428 10.029 1.00 35.62 423 ALA A CA 1
ATOM 3193 C C . ALA A 1 423 ? -1.458 -2.804 9.821 1.00 35.62 423 ALA A C 1
ATOM 3195 O O . ALA A 1 423 ? -1.513 -3.689 10.680 1.00 35.62 423 ALA A O 1
ATOM 3196 N N . GLU A 1 424 ? -0.800 -2.950 8.674 1.00 35.44 424 GLU A N 1
ATOM 3197 C CA . GLU A 1 424 ? 0.086 -4.062 8.352 1.00 35.44 424 GLU A CA 1
ATOM 3198 C C . GLU A 1 424 ? 1.339 -4.034 9.238 1.00 35.44 424 GLU A C 1
ATOM 3200 O O . GLU A 1 424 ? 1.931 -2.991 9.514 1.00 35.44 424 GLU A O 1
ATOM 3205 N N . ARG A 1 425 ? 1.738 -5.222 9.693 1.00 35.19 425 ARG A N 1
ATOM 3206 C CA . ARG A 1 425 ? 2.890 -5.460 10.563 1.00 35.19 425 ARG A CA 1
ATOM 3207 C C . ARG A 1 425 ? 4.113 -5.795 9.695 1.00 35.19 425 ARG A C 1
ATOM 3209 O O . ARG A 1 425 ? 4.011 -6.720 8.887 1.00 35.19 425 ARG A O 1
ATOM 3216 N N . PRO A 1 426 ? 5.274 -5.141 9.873 1.00 40.53 426 PRO A N 1
ATOM 3217 C CA . PRO A 1 426 ? 6.484 -5.483 9.138 1.00 40.53 426 PRO A CA 1
ATOM 3218 C C . PRO A 1 426 ? 7.199 -6.647 9.836 1.00 40.53 426 PRO A C 1
ATOM 3220 O O . PRO A 1 426 ? 7.646 -6.532 10.977 1.00 40.53 426 PRO A O 1
ATOM 3223 N N . SER A 1 427 ? 7.311 -7.792 9.163 1.00 38.62 427 SER A N 1
ATOM 3224 C CA . SER A 1 427 ? 8.182 -8.886 9.601 1.00 38.62 427 SER A CA 1
ATOM 3225 C C . SER A 1 427 ? 9.521 -8.798 8.873 1.00 38.62 427 SER A C 1
ATOM 3227 O O . SER A 1 427 ? 9.660 -9.278 7.748 1.00 38.62 427 SER A O 1
ATOM 3229 N N . GLY A 1 428 ? 10.511 -8.199 9.528 1.00 32.22 428 GLY A N 1
ATOM 3230 C CA . GLY A 1 428 ? 11.915 -8.370 9.176 1.00 32.22 428 GLY A CA 1
ATOM 3231 C C . GLY A 1 428 ? 12.504 -9.583 9.896 1.00 32.22 428 GLY A C 1
ATOM 3232 O O . GLY A 1 428 ? 12.440 -9.663 11.121 1.00 32.22 428 GLY A O 1
ATOM 3233 N N . ARG A 1 429 ? 13.121 -10.508 9.152 1.00 34.03 429 ARG A N 1
ATOM 3234 C CA . ARG A 1 429 ? 14.391 -11.133 9.561 1.00 34.03 429 ARG A CA 1
ATOM 3235 C C . ARG A 1 429 ? 15.088 -11.858 8.394 1.00 34.03 429 ARG A C 1
ATOM 3237 O O . ARG A 1 429 ? 14.406 -12.309 7.476 1.00 34.03 429 ARG A O 1
ATOM 3244 N N . PRO A 1 430 ? 16.432 -11.966 8.442 1.00 45.06 430 PRO A N 1
ATOM 3245 C CA . PRO A 1 430 ? 17.293 -12.330 7.324 1.00 45.06 430 PRO A CA 1
ATOM 3246 C C . PRO A 1 430 ? 17.706 -13.809 7.355 1.00 45.06 430 PRO A C 1
ATOM 3248 O O . PRO A 1 430 ? 17.787 -14.411 8.426 1.00 45.06 430 PRO A O 1
ATOM 3251 N N . ALA A 1 431 ? 18.057 -14.360 6.192 1.00 34.75 431 ALA A N 1
ATOM 3252 C CA . ALA A 1 431 ? 18.965 -15.501 6.089 1.00 34.75 431 ALA A CA 1
ATOM 3253 C C . ALA A 1 431 ? 19.558 -15.591 4.672 1.00 34.75 431 ALA A C 1
ATOM 3255 O O . ALA A 1 431 ? 18.915 -16.064 3.736 1.00 34.75 431 ALA A O 1
ATOM 3256 N N . GLU A 1 432 ? 20.811 -15.161 4.534 1.00 32.00 432 GLU A N 1
ATOM 3257 C CA . GLU A 1 432 ? 21.716 -15.649 3.496 1.00 32.00 432 GLU A CA 1
ATOM 3258 C C . GLU A 1 432 ? 22.049 -17.124 3.756 1.00 32.00 432 GLU A C 1
ATOM 3260 O O . GLU A 1 432 ? 22.411 -17.483 4.877 1.00 32.00 432 GLU A O 1
ATOM 3265 N N . ARG A 1 433 ? 22.002 -17.968 2.714 1.00 34.09 433 ARG A N 1
ATOM 3266 C CA . ARG A 1 433 ? 23.072 -18.929 2.368 1.00 34.09 433 ARG A CA 1
ATOM 3267 C C . ARG A 1 433 ? 22.782 -19.675 1.046 1.00 34.09 433 ARG A C 1
ATOM 3269 O O . ARG A 1 433 ? 21.639 -19.714 0.594 1.00 34.09 433 ARG A O 1
ATOM 3276 N N . PRO A 1 434 ? 23.824 -20.228 0.393 1.00 42.66 434 PRO A N 1
ATOM 3277 C CA . PRO A 1 434 ? 23.941 -20.299 -1.061 1.00 42.66 434 PRO A CA 1
ATOM 3278 C C . PRO A 1 434 ? 23.382 -21.600 -1.639 1.00 42.66 434 PRO A C 1
ATOM 3280 O O . PRO A 1 434 ? 23.472 -22.662 -1.020 1.00 42.66 434 PRO A O 1
ATOM 3283 N N . ARG A 1 435 ? 22.882 -21.552 -2.879 1.00 32.19 435 ARG A N 1
ATOM 3284 C CA . ARG A 1 435 ? 22.555 -22.762 -3.642 1.00 32.19 435 ARG A CA 1
ATOM 3285 C C . ARG A 1 435 ? 23.641 -23.062 -4.667 1.00 32.19 435 ARG A C 1
ATOM 3287 O O . ARG A 1 435 ? 23.858 -22.314 -5.613 1.00 32.19 435 ARG A O 1
ATOM 3294 N N . LYS A 1 436 ? 24.313 -24.190 -4.425 1.00 31.59 436 LYS A N 1
ATOM 3295 C CA . LYS A 1 436 ? 25.184 -24.901 -5.358 1.00 31.59 436 LYS A CA 1
ATOM 3296 C C . LYS A 1 436 ? 24.376 -25.460 -6.531 1.00 31.59 436 LYS A C 1
ATOM 3298 O O . LYS A 1 436 ? 23.207 -25.811 -6.395 1.00 31.59 436 LYS A O 1
ATOM 3303 N N . ALA A 1 437 ? 25.067 -25.554 -7.658 1.00 34.94 437 ALA A N 1
ATOM 3304 C CA . ALA A 1 437 ? 24.629 -26.125 -8.917 1.00 34.94 437 ALA A CA 1
ATOM 3305 C C . ALA A 1 437 ? 24.401 -27.652 -8.879 1.00 34.94 437 ALA A C 1
ATOM 3307 O O . ALA A 1 437 ? 24.894 -28.349 -7.992 1.00 34.94 437 ALA A O 1
ATOM 3308 N N . LYS A 1 438 ? 23.804 -28.120 -9.989 1.00 32.28 438 LYS A N 1
ATOM 3309 C CA . LYS A 1 438 ? 23.824 -29.473 -10.583 1.00 32.28 438 LYS A CA 1
ATOM 3310 C C . LYS A 1 438 ? 22.748 -30.469 -10.118 1.00 32.28 438 LYS A C 1
ATOM 3312 O O . LYS A 1 438 ? 22.849 -31.092 -9.070 1.00 32.28 438 LYS A O 1
ATOM 3317 N N . SER A 1 439 ? 21.788 -30.750 -10.999 1.00 30.44 439 SER A N 1
ATOM 3318 C CA . SER A 1 439 ? 21.793 -32.002 -11.777 1.00 30.44 439 SER A CA 1
ATOM 3319 C C . SER A 1 439 ? 20.606 -32.060 -12.745 1.00 30.44 439 SER A C 1
ATOM 3321 O O . SER A 1 439 ? 19.444 -32.003 -12.357 1.00 30.44 439 SER A O 1
ATOM 3323 N N . GLU A 1 440 ? 20.931 -32.186 -14.028 1.00 39.03 440 GLU A N 1
ATOM 3324 C CA . GLU A 1 440 ? 20.070 -32.809 -15.027 1.00 39.03 440 GLU A CA 1
ATOM 3325 C C . GLU A 1 440 ? 19.963 -34.308 -14.724 1.00 39.03 440 GLU A C 1
ATOM 3327 O O . GLU A 1 440 ? 20.998 -34.953 -14.543 1.00 39.03 440 GLU A O 1
ATOM 3332 N N . ARG A 1 441 ? 18.750 -34.881 -14.768 1.00 29.06 441 ARG A N 1
ATOM 3333 C CA . ARG A 1 441 ? 18.523 -36.192 -15.401 1.00 29.06 441 ARG A CA 1
ATOM 3334 C C . ARG A 1 441 ? 17.033 -36.491 -15.628 1.00 29.06 441 ARG A C 1
ATOM 3336 O O . ARG A 1 441 ? 16.285 -36.654 -14.676 1.00 29.06 441 ARG A O 1
ATOM 3343 N N . LEU A 1 442 ? 16.683 -36.577 -16.918 1.00 35.28 442 LEU A N 1
ATOM 3344 C CA . LEU A 1 442 ? 15.742 -37.484 -17.607 1.00 35.28 442 LEU A CA 1
ATOM 3345 C C . LEU A 1 442 ? 14.440 -37.908 -16.894 1.00 35.28 442 LEU A C 1
ATOM 3347 O O . LEU A 1 442 ? 14.496 -38.593 -15.882 1.00 35.28 442 LEU A O 1
ATOM 3351 N N . GLN A 1 443 ? 13.290 -37.730 -17.566 1.00 32.88 443 GLN A N 1
ATOM 3352 C CA . GLN A 1 443 ? 12.555 -38.861 -18.170 1.00 32.88 443 GLN A CA 1
ATOM 3353 C C . GLN A 1 443 ? 11.295 -38.443 -18.957 1.00 32.88 443 GLN A C 1
ATOM 3355 O O . GLN A 1 443 ? 10.613 -37.465 -18.669 1.00 32.88 443 GLN A O 1
ATOM 3360 N N . SER A 1 444 ? 11.056 -39.240 -19.994 1.00 36.59 444 SER A N 1
ATOM 3361 C CA . SER A 1 444 ? 10.012 -39.244 -21.019 1.00 36.59 444 SER A CA 1
ATOM 3362 C C . SER A 1 444 ? 8.571 -39.412 -20.518 1.00 36.59 444 SER A C 1
ATOM 3364 O O . SER A 1 444 ? 8.367 -40.186 -19.588 1.00 36.59 444 SER A O 1
ATOM 3366 N N . ALA A 1 445 ? 7.583 -38.850 -21.241 1.00 31.64 445 ALA A N 1
ATOM 3367 C CA . ALA A 1 445 ? 6.388 -39.573 -21.735 1.00 31.64 445 ALA A CA 1
ATOM 3368 C C . ALA A 1 445 ? 5.363 -38.670 -22.481 1.00 31.64 445 ALA A C 1
ATOM 3370 O O . ALA A 1 445 ? 4.800 -37.756 -21.890 1.00 31.64 445 ALA A O 1
ATOM 3371 N N . GLN A 1 446 ? 5.063 -39.060 -23.734 1.00 34.84 446 GLN A N 1
ATOM 3372 C CA . GLN A 1 446 ? 3.727 -39.144 -24.381 1.00 34.84 446 GLN A CA 1
ATOM 3373 C C . GLN A 1 446 ? 2.938 -37.849 -24.767 1.00 34.84 446 GLN A C 1
ATOM 3375 O O . GLN A 1 446 ? 3.197 -36.760 -24.254 1.00 34.84 446 GLN A O 1
ATOM 3380 N N . PRO A 1 447 ? 2.034 -37.936 -25.780 1.00 36.38 447 PRO A N 1
ATOM 3381 C CA . PRO A 1 447 ? 1.706 -36.857 -26.713 1.00 36.38 447 PRO A CA 1
ATOM 3382 C C . PRO A 1 447 ? 0.600 -35.920 -26.212 1.00 36.38 447 PRO A C 1
ATOM 3384 O O . PRO A 1 447 ? -0.323 -36.312 -25.502 1.00 36.38 447 PRO A O 1
ATOM 3387 N N . LYS A 1 448 ? 0.684 -34.652 -26.628 1.00 31.92 448 LYS A N 1
ATOM 3388 C CA . LYS A 1 448 ? -0.256 -33.586 -26.255 1.00 31.92 448 LYS A CA 1
ATOM 3389 C C . LYS A 1 448 ? -1.481 -33.564 -27.184 1.00 31.92 448 LYS A C 1
ATOM 3391 O O . LYS A 1 448 ? -1.289 -33.441 -28.394 1.00 31.92 448 LYS A O 1
ATOM 3396 N N . PRO A 1 449 ? -2.722 -33.550 -26.661 1.00 38.66 449 PRO A N 1
ATOM 3397 C CA . PRO A 1 449 ? -3.869 -33.064 -27.412 1.00 38.66 449 PRO A CA 1
ATOM 3398 C C . PRO A 1 449 ? -3.859 -31.525 -27.476 1.00 38.66 449 PRO A C 1
ATOM 3400 O O . PRO A 1 449 ? -3.239 -30.833 -26.665 1.00 38.66 449 PRO A O 1
ATOM 3403 N N . LYS A 1 450 ? -4.503 -31.011 -28.524 1.00 36.78 450 LYS A N 1
ATOM 3404 C CA . LYS A 1 450 ? -4.389 -29.658 -29.083 1.00 36.78 450 LYS A CA 1
ATOM 3405 C C . LYS A 1 450 ? -4.768 -28.545 -28.087 1.00 36.78 450 LYS A C 1
ATOM 3407 O O . LYS A 1 450 ? -5.772 -28.630 -27.388 1.00 36.78 450 LYS A O 1
ATOM 3412 N N . LYS A 1 451 ? -3.944 -27.489 -28.060 1.00 38.44 451 LYS A N 1
ATOM 3413 C CA . LYS A 1 451 ? -4.059 -26.298 -27.201 1.00 38.44 451 LYS A CA 1
ATOM 3414 C C . LYS A 1 451 ? -5.261 -25.429 -27.601 1.00 38.44 451 LYS A C 1
ATOM 3416 O O . LYS A 1 451 ? -5.255 -24.849 -28.682 1.00 38.44 451 LYS A O 1
ATOM 3421 N N . SER A 1 452 ? -6.226 -25.261 -26.700 1.00 40.69 452 SER A N 1
ATOM 3422 C CA . SER A 1 452 ? -7.081 -24.069 -26.651 1.00 40.69 452 SER A CA 1
ATOM 3423 C C . SER A 1 452 ? -6.295 -22.909 -26.027 1.00 40.69 452 SER A C 1
ATOM 3425 O O . SER A 1 452 ? -5.487 -23.141 -25.124 1.00 40.69 452 SER A O 1
ATOM 3427 N N . ALA A 1 453 ? -6.525 -21.685 -26.508 1.00 43.59 453 ALA A N 1
ATOM 3428 C CA . ALA A 1 453 ? -5.920 -20.435 -26.039 1.00 43.59 453 ALA A CA 1
ATOM 3429 C C . ALA A 1 453 ? -5.712 -20.408 -24.509 1.00 43.59 453 ALA A C 1
ATOM 3431 O O . ALA A 1 453 ? -6.632 -20.663 -23.728 1.00 43.59 453 ALA A O 1
ATOM 3432 N N . GLY A 1 454 ? -4.460 -20.208 -24.092 1.00 45.75 454 GLY A N 1
ATOM 3433 C CA . GLY A 1 454 ? -3.989 -20.534 -22.750 1.00 45.75 454 GLY A CA 1
ATOM 3434 C C . GLY A 1 454 ? -4.452 -19.546 -21.689 1.00 45.75 454 GLY A C 1
ATOM 3435 O O . GLY A 1 454 ? -3.780 -18.549 -21.456 1.00 45.75 454 GLY A O 1
ATOM 3436 N N . LYS A 1 455 ? -5.540 -19.878 -20.989 1.00 72.25 455 LYS A N 1
ATOM 3437 C CA . LYS A 1 455 ? -5.900 -19.238 -19.718 1.00 72.25 455 LYS A CA 1
ATOM 3438 C C . LYS A 1 455 ? -4.734 -19.313 -18.731 1.00 72.25 455 LYS A C 1
ATOM 3440 O O . LYS A 1 455 ? -4.089 -20.372 -18.585 1.00 72.25 455 LYS A O 1
ATOM 3445 N N . THR A 1 456 ? -4.473 -18.206 -18.041 1.00 87.50 456 THR A N 1
ATOM 3446 C CA . THR A 1 456 ? -3.408 -18.131 -17.034 1.00 87.50 456 THR A CA 1
ATOM 3447 C C . THR A 1 456 ? -3.654 -19.156 -15.917 1.00 87.50 456 THR A C 1
ATOM 3449 O O . THR A 1 456 ? -4.760 -19.669 -15.729 1.00 87.50 456 THR A O 1
ATOM 3452 N N . VAL A 1 457 ? -2.610 -19.533 -15.172 1.00 88.56 457 VAL A N 1
ATOM 3453 C CA . VAL A 1 457 ? -2.768 -20.472 -14.041 1.00 88.56 457 VAL A CA 1
ATOM 3454 C C . VAL A 1 457 ? -3.720 -19.896 -12.983 1.00 88.56 457 VAL A C 1
ATOM 3456 O O . VAL A 1 457 ? -4.467 -20.651 -12.364 1.00 88.56 457 VAL A O 1
ATOM 3459 N N . ALA A 1 458 ? -3.740 -18.570 -12.815 1.00 89.88 458 ALA A N 1
ATOM 3460 C CA . ALA A 1 458 ? -4.655 -17.871 -11.916 1.00 89.88 458 ALA A CA 1
ATOM 3461 C C . ALA A 1 458 ? -6.123 -18.043 -12.342 1.00 89.88 458 ALA A C 1
ATOM 3463 O O . ALA A 1 458 ? -6.929 -18.510 -11.540 1.00 89.88 458 ALA A O 1
ATOM 3464 N N . GLU A 1 459 ? -6.442 -17.797 -13.614 1.00 90.81 459 GLU A N 1
ATOM 3465 C CA . GLU A 1 459 ? -7.795 -17.990 -14.161 1.00 90.81 459 GLU A CA 1
ATOM 3466 C C . GLU A 1 459 ? -8.265 -19.442 -14.045 1.00 90.81 459 GLU A C 1
ATOM 3468 O O . GLU A 1 459 ? -9.426 -19.710 -13.744 1.00 90.81 459 GLU A O 1
ATOM 3473 N N . ARG A 1 460 ? -7.363 -20.410 -14.253 1.00 93.56 460 ARG A N 1
ATOM 3474 C CA . ARG A 1 460 ? -7.692 -21.832 -14.077 1.00 93.56 460 ARG A CA 1
ATOM 3475 C C . ARG A 1 460 ? -7.997 -22.178 -12.620 1.00 93.56 460 ARG A C 1
ATOM 3477 O O . ARG A 1 460 ? -8.914 -22.953 -12.368 1.00 93.56 460 ARG A O 1
ATOM 3484 N N . ARG A 1 461 ? -7.270 -21.589 -11.663 1.00 95.00 461 ARG A N 1
ATOM 3485 C CA . ARG A 1 461 ? -7.549 -21.747 -10.225 1.00 95.00 461 ARG A CA 1
ATOM 3486 C C . ARG A 1 461 ? -8.890 -21.126 -9.843 1.00 95.00 461 ARG A C 1
ATOM 3488 O O . ARG A 1 461 ? -9.667 -21.780 -9.157 1.00 95.00 461 ARG A O 1
ATOM 3495 N N . GLN A 1 462 ? -9.176 -19.913 -10.313 1.00 95.56 462 GLN A N 1
ATOM 3496 C CA . GLN A 1 462 ? -10.454 -19.236 -10.070 1.00 95.56 462 GLN A CA 1
ATOM 3497 C C . GLN A 1 462 ? -11.624 -20.023 -10.667 1.00 95.56 462 GLN A C 1
ATOM 3499 O O . GLN A 1 462 ? -12.575 -20.327 -9.953 1.00 95.56 462 GLN A O 1
ATOM 3504 N N . GLY A 1 463 ? -11.513 -20.453 -11.929 1.00 94.44 463 GLY A N 1
ATOM 3505 C CA . GLY A 1 463 ? -12.539 -21.268 -12.582 1.00 94.44 463 GLY A CA 1
ATOM 3506 C C . GLY A 1 463 ? -12.775 -22.608 -11.880 1.00 94.44 463 GLY A C 1
ATOM 3507 O O . GLY A 1 463 ? -13.908 -23.080 -11.813 1.00 94.44 463 GLY A O 1
ATOM 3508 N N . ARG A 1 464 ? -11.734 -23.212 -11.285 1.00 96.50 464 ARG A N 1
ATOM 3509 C CA . ARG A 1 464 ? -11.921 -24.423 -10.479 1.00 96.50 464 ARG A CA 1
ATOM 3510 C C . ARG A 1 464 ? -12.637 -24.145 -9.157 1.00 96.50 464 ARG A C 1
ATOM 3512 O O . ARG A 1 464 ? -13.512 -24.917 -8.778 1.00 96.50 464 ARG A O 1
ATOM 3519 N N . VAL A 1 465 ? -12.288 -23.059 -8.465 1.00 95.94 465 VAL A N 1
ATOM 3520 C CA . VAL A 1 465 ? -12.964 -22.655 -7.217 1.00 95.94 465 VAL A CA 1
ATOM 3521 C C . VAL A 1 465 ? -14.424 -22.282 -7.472 1.00 95.94 465 VAL A C 1
ATOM 3523 O O . VAL A 1 465 ? -15.283 -22.624 -6.671 1.00 95.94 465 VAL A O 1
ATOM 3526 N N . GLU A 1 466 ? -14.733 -21.664 -8.605 1.00 95.25 466 GLU A N 1
ATOM 3527 C CA . GLU A 1 466 ? -16.107 -21.414 -9.040 1.00 95.25 466 GLU A CA 1
ATOM 3528 C C . GLU A 1 466 ? -16.895 -22.713 -9.260 1.00 95.25 466 GLU A C 1
ATOM 3530 O O . GLU A 1 466 ? -18.000 -22.855 -8.743 1.00 95.25 466 GLU A O 1
ATOM 3535 N N . ALA A 1 467 ? -16.322 -23.698 -9.959 1.00 94.88 467 ALA A N 1
ATOM 3536 C CA . ALA A 1 467 ? -16.960 -25.006 -10.116 1.00 94.88 467 ALA A CA 1
ATOM 3537 C C . ALA A 1 467 ? -17.220 -25.686 -8.757 1.00 94.88 467 ALA A C 1
ATOM 3539 O O . ALA A 1 467 ? -18.241 -26.346 -8.577 1.00 94.88 467 ALA A O 1
ATOM 3540 N N . LEU A 1 468 ? -16.340 -25.463 -7.775 1.00 95.94 468 LEU A N 1
ATOM 3541 C CA . LEU A 1 468 ? -16.489 -25.974 -6.412 1.00 95.94 468 LEU A CA 1
ATOM 3542 C C . LEU A 1 468 ? -17.728 -25.408 -5.694 1.00 95.94 468 LEU A C 1
ATOM 3544 O O . LEU A 1 468 ? -18.360 -26.125 -4.921 1.00 95.94 468 LEU A O 1
ATOM 3548 N N . TYR A 1 469 ? -18.103 -24.150 -5.956 1.00 95.50 469 TYR A N 1
ATOM 3549 C CA . TYR A 1 469 ? -19.342 -23.565 -5.426 1.00 95.50 469 TYR A CA 1
ATOM 3550 C C . TYR A 1 469 ? -20.583 -24.297 -5.942 1.00 95.50 469 TYR A C 1
ATOM 3552 O O . TYR A 1 469 ? -21.518 -24.538 -5.178 1.00 95.50 469 TYR A O 1
ATOM 3560 N N . VAL A 1 470 ? -20.580 -24.674 -7.224 1.00 93.69 470 VAL A N 1
ATOM 3561 C CA . VAL A 1 470 ? -21.679 -25.422 -7.850 1.00 93.69 470 VAL A CA 1
ATOM 3562 C C . VAL A 1 470 ? -21.727 -26.857 -7.323 1.00 93.69 470 VAL A C 1
ATOM 3564 O O . VAL A 1 470 ? -22.801 -27.348 -6.993 1.00 93.69 470 VAL A O 1
ATOM 3567 N N . GLU A 1 471 ? -20.569 -27.511 -7.191 1.00 94.38 471 GLU A N 1
ATOM 3568 C CA . GLU A 1 471 ? -20.460 -28.889 -6.688 1.00 94.38 471 GLU A CA 1
ATOM 3569 C C . GLU A 1 471 ? -20.926 -29.030 -5.233 1.00 94.38 471 GLU A C 1
ATOM 3571 O O . GLU A 1 471 ? -21.577 -30.014 -4.888 1.00 94.38 471 GLU A O 1
ATOM 3576 N N . LEU A 1 472 ? -20.588 -28.066 -4.372 1.00 93.50 472 LEU A N 1
ATOM 3577 C CA . LEU A 1 472 ? -20.895 -28.146 -2.944 1.00 93.50 472 LEU A CA 1
ATOM 3578 C C . LEU A 1 472 ? -22.255 -27.547 -2.576 1.00 93.50 472 LEU A C 1
ATOM 3580 O O . LEU A 1 472 ? -22.757 -27.832 -1.490 1.00 93.50 472 LEU A O 1
ATOM 3584 N N . GLY A 1 473 ? -22.820 -26.669 -3.413 1.00 92.12 473 GLY A N 1
ATOM 3585 C CA . GLY A 1 473 ? -24.045 -25.925 -3.094 1.00 92.12 473 GLY A CA 1
ATOM 3586 C C . GLY A 1 473 ? -23.926 -25.026 -1.852 1.00 92.12 473 GLY A C 1
ATOM 3587 O O . GLY A 1 473 ? -24.927 -24.544 -1.331 1.00 92.12 473 GLY A O 1
ATOM 3588 N N . ARG A 1 474 ? -22.703 -24.811 -1.354 1.00 92.94 474 ARG A N 1
ATOM 3589 C CA . ARG A 1 474 ? -22.366 -23.982 -0.191 1.00 92.94 474 ARG A CA 1
ATOM 3590 C C . ARG A 1 474 ? -21.055 -23.255 -0.441 1.00 92.94 474 ARG A C 1
ATOM 3592 O O . ARG A 1 474 ? -20.283 -23.631 -1.323 1.00 92.94 474 ARG A O 1
ATOM 3599 N N . ARG A 1 475 ? -20.757 -22.267 0.403 1.00 94.25 475 ARG A N 1
ATOM 3600 C CA . ARG A 1 475 ? -19.433 -21.642 0.420 1.00 94.25 475 ARG A CA 1
ATOM 3601 C C . ARG A 1 475 ? -18.349 -22.700 0.724 1.00 94.25 475 ARG A C 1
ATOM 3603 O O . ARG A 1 475 ? -18.448 -23.376 1.755 1.00 94.25 475 ARG A O 1
ATOM 3610 N N . PRO A 1 476 ? -17.341 -22.878 -0.150 1.00 95.00 476 PRO A N 1
ATOM 3611 C CA . PRO A 1 476 ? -16.268 -23.836 0.059 1.00 95.00 476 PRO A CA 1
ATOM 3612 C C . PRO A 1 476 ? -15.326 -23.357 1.160 1.00 95.00 476 PRO A C 1
ATOM 3614 O O . PRO A 1 476 ? -14.951 -22.179 1.207 1.00 95.00 476 PRO A O 1
ATOM 3617 N N . GLU A 1 477 ? -14.909 -24.277 2.025 1.00 95.31 477 GLU A N 1
ATOM 3618 C CA . GLU A 1 477 ? -13.877 -24.011 3.022 1.00 95.31 477 GLU A CA 1
ATOM 3619 C C . GLU A 1 477 ? -12.484 -24.061 2.388 1.00 95.31 477 GLU A C 1
ATOM 3621 O O . GLU A 1 477 ? -12.274 -24.589 1.294 1.00 95.31 477 GLU A O 1
ATOM 3626 N N . TRP A 1 478 ? -11.488 -23.502 3.075 1.00 94.44 478 TRP A N 1
ATOM 3627 C CA . TRP A 1 478 ? -10.124 -23.437 2.538 1.00 94.44 478 TRP A CA 1
ATOM 3628 C C . TRP A 1 478 ? -9.521 -24.827 2.255 1.00 94.44 478 TRP A C 1
ATOM 3630 O O . TRP A 1 478 ? -8.679 -24.949 1.362 1.00 94.44 478 TRP A O 1
ATOM 3640 N N . THR A 1 479 ? -9.951 -25.862 2.989 1.00 94.75 479 THR A N 1
ATOM 3641 C CA . THR A 1 479 ? -9.580 -27.267 2.761 1.00 94.75 479 THR A CA 1
ATOM 3642 C C . THR A 1 479 ? -10.189 -27.805 1.473 1.00 94.75 479 THR A C 1
ATOM 3644 O O . THR A 1 479 ? -9.463 -28.400 0.683 1.00 94.75 479 THR A O 1
ATOM 3647 N N . ASP A 1 480 ? -11.468 -27.510 1.213 1.00 95.25 480 ASP A N 1
ATOM 3648 C CA . ASP A 1 480 ? -12.174 -27.918 -0.008 1.00 95.25 480 ASP A CA 1
ATOM 3649 C C . ASP A 1 480 ? -11.466 -27.337 -1.247 1.00 95.25 480 ASP A C 1
ATOM 3651 O O . ASP A 1 480 ? -11.204 -28.034 -2.227 1.00 95.25 480 ASP A O 1
ATOM 3655 N N . ILE A 1 481 ? -11.067 -26.061 -1.162 1.00 95.44 481 ILE A N 1
ATOM 3656 C CA . ILE A 1 481 ? -10.309 -25.368 -2.213 1.00 95.44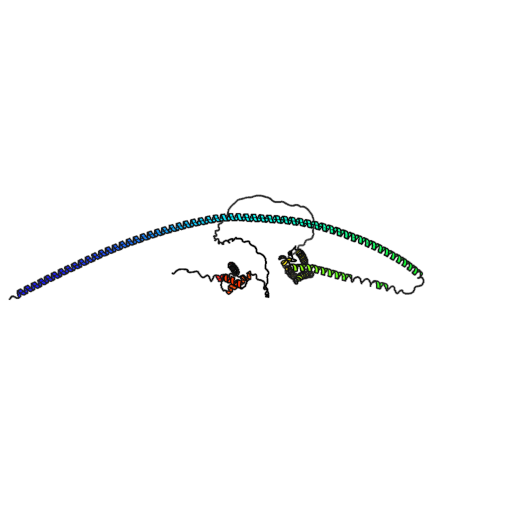 481 ILE A CA 1
ATOM 3657 C C . ILE A 1 481 ? -8.931 -25.999 -2.409 1.00 95.44 481 ILE A C 1
ATOM 3659 O O . ILE A 1 481 ? -8.535 -26.276 -3.541 1.00 95.44 481 ILE A O 1
ATOM 3663 N N . ARG A 1 482 ? -8.181 -26.229 -1.325 1.00 95.38 482 ARG A N 1
ATOM 3664 C CA . ARG A 1 482 ? -6.838 -26.819 -1.403 1.00 95.38 482 ARG A CA 1
ATOM 3665 C C . ARG A 1 482 ? -6.888 -28.194 -2.062 1.00 95.38 482 ARG A C 1
ATOM 3667 O O . ARG A 1 482 ? -6.091 -28.466 -2.958 1.00 95.38 482 ARG A O 1
ATOM 3674 N N . ASP A 1 483 ? -7.815 -29.039 -1.629 1.00 93.75 483 ASP A N 1
ATOM 3675 C CA . ASP A 1 483 ? -7.900 -30.424 -2.077 1.00 93.75 483 ASP A CA 1
ATOM 3676 C C . ASP A 1 483 ? -8.366 -30.492 -3.541 1.00 93.75 483 ASP A C 1
ATOM 3678 O O . ASP A 1 483 ? -7.808 -31.262 -4.325 1.00 93.75 483 ASP A O 1
ATOM 3682 N N . ALA A 1 484 ? -9.285 -29.613 -3.958 1.00 94.81 484 ALA A N 1
ATOM 3683 C CA . ALA A 1 484 ? -9.689 -29.475 -5.357 1.00 94.81 484 ALA A CA 1
ATOM 3684 C C . ALA A 1 484 ? -8.548 -28.977 -6.262 1.00 94.81 484 ALA A C 1
ATOM 3686 O O . ALA A 1 484 ? -8.308 -29.545 -7.328 1.00 94.81 484 ALA A O 1
ATOM 3687 N N . LEU A 1 485 ? -7.796 -27.958 -5.833 1.00 95.06 485 LEU A N 1
ATOM 3688 C CA . LEU A 1 485 ? -6.658 -27.446 -6.604 1.00 95.06 485 LEU A CA 1
ATOM 3689 C C . LEU A 1 485 ? -5.503 -28.455 -6.684 1.00 95.06 485 LEU A C 1
ATOM 3691 O O . LEU A 1 485 ? -4.833 -28.534 -7.717 1.00 95.06 485 LEU A O 1
ATOM 3695 N N . ALA A 1 486 ? -5.277 -29.233 -5.623 1.00 92.56 486 ALA A N 1
ATOM 3696 C CA . ALA A 1 486 ? -4.292 -30.310 -5.612 1.00 92.56 486 ALA A CA 1
ATOM 3697 C C . ALA A 1 486 ? -4.716 -31.474 -6.522 1.00 92.56 486 ALA A C 1
ATOM 3699 O O . ALA A 1 486 ? -3.882 -32.010 -7.256 1.00 92.56 486 ALA A O 1
ATOM 3700 N N . LYS A 1 487 ? -6.007 -31.838 -6.516 1.00 93.06 487 LYS A N 1
ATOM 3701 C CA . LYS A 1 487 ? -6.580 -32.880 -7.383 1.00 93.06 487 LYS A CA 1
ATOM 3702 C C . LYS A 1 487 ? -6.362 -32.565 -8.864 1.00 93.06 487 LYS A C 1
ATOM 3704 O O . LYS A 1 487 ? -5.925 -33.439 -9.610 1.00 93.06 487 LYS A O 1
ATOM 3709 N N . ASP A 1 488 ? -6.551 -31.307 -9.256 1.00 92.25 488 ASP A N 1
ATOM 3710 C CA . ASP A 1 488 ? -6.439 -30.876 -10.655 1.00 92.25 488 ASP A CA 1
ATOM 3711 C C . ASP A 1 488 ? -5.024 -30.426 -11.050 1.00 92.25 488 ASP A C 1
ATOM 3713 O O . ASP A 1 488 ? -4.813 -29.894 -12.142 1.00 92.25 488 ASP A O 1
ATOM 3717 N N . ARG A 1 489 ? -4.034 -30.632 -10.167 1.00 91.44 489 ARG A N 1
ATOM 3718 C CA . ARG A 1 489 ? -2.631 -30.213 -10.357 1.00 91.44 489 ARG A CA 1
ATOM 3719 C C . ARG A 1 489 ? -2.488 -28.721 -10.683 1.00 91.44 489 ARG A C 1
ATOM 3721 O O . ARG A 1 489 ? -1.553 -28.305 -11.364 1.00 91.44 489 ARG A O 1
ATOM 3728 N N . LEU A 1 490 ? -3.420 -27.905 -10.191 1.00 89.25 490 LEU A N 1
ATOM 3729 C CA . LEU A 1 490 ? -3.380 -26.447 -10.304 1.00 89.25 490 LEU A CA 1
ATOM 3730 C C . LEU A 1 490 ? -2.560 -25.818 -9.177 1.00 89.25 490 LEU A C 1
ATOM 3732 O O . LEU A 1 490 ? -2.197 -24.643 -9.258 1.00 89.25 490 LEU A O 1
ATOM 3736 N N . ALA A 1 491 ? -2.246 -26.591 -8.142 1.00 85.25 491 ALA A N 1
ATOM 3737 C CA . ALA A 1 491 ? -1.401 -26.207 -7.031 1.00 85.25 491 ALA A CA 1
ATOM 3738 C C . ALA A 1 491 ? -0.620 -27.403 -6.490 1.00 85.25 491 ALA A C 1
ATOM 3740 O O . ALA A 1 491 ? -1.121 -28.528 -6.485 1.00 85.25 491 ALA A O 1
ATOM 3741 N N . ASP A 1 492 ? 0.575 -27.141 -5.967 1.00 74.75 492 ASP A N 1
ATOM 3742 C CA . ASP A 1 492 ? 1.278 -28.118 -5.144 1.00 74.75 492 ASP A CA 1
ATOM 3743 C C . ASP A 1 492 ? 0.511 -28.338 -3.832 1.00 74.75 492 ASP A C 1
ATOM 3745 O O . ASP A 1 492 ? -0.171 -27.437 -3.332 1.00 74.75 492 ASP A O 1
ATOM 3749 N N . LYS A 1 493 ? 0.651 -29.530 -3.234 1.00 67.00 493 LYS A N 1
ATOM 3750 C CA . LYS A 1 493 ? -0.050 -29.925 -1.992 1.00 67.00 493 LYS A CA 1
ATOM 3751 C C . LYS A 1 493 ? 0.171 -28.964 -0.803 1.00 67.00 493 LYS A C 1
ATOM 3753 O O . LYS A 1 493 ? -0.553 -29.050 0.182 1.00 67.00 493 LYS A O 1
ATOM 3758 N N . ALA A 1 494 ? 1.133 -28.044 -0.895 1.00 77.12 494 ALA A N 1
ATOM 3759 C CA . ALA A 1 494 ? 1.500 -27.072 0.133 1.00 77.12 494 ALA A CA 1
ATOM 3760 C C . ALA A 1 494 ? 0.877 -25.668 -0.054 1.00 77.12 494 ALA A C 1
ATOM 37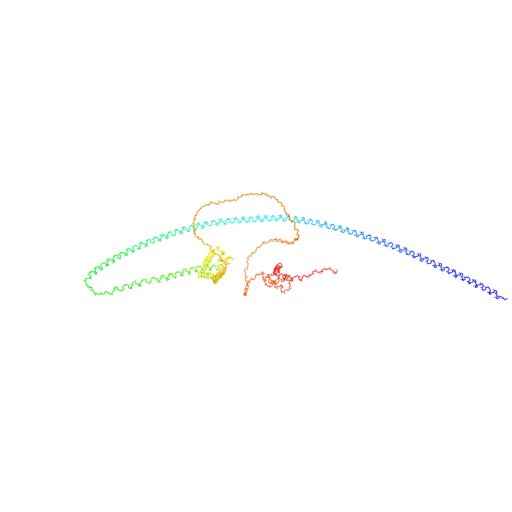62 O O . ALA A 1 494 ? 1.466 -24.676 0.378 1.00 77.12 494 ALA A O 1
ATOM 3763 N N . ILE A 1 495 ? -0.294 -25.531 -0.692 1.00 86.81 495 ILE A N 1
ATOM 3764 C CA . ILE A 1 495 ? -0.979 -24.228 -0.723 1.00 86.81 495 ILE A CA 1
ATOM 3765 C C . ILE A 1 495 ? -1.400 -23.802 0.694 1.00 86.81 495 ILE A C 1
ATOM 3767 O O . ILE A 1 495 ? -2.051 -24.546 1.431 1.00 86.81 495 ILE A O 1
ATOM 3771 N N . SER A 1 496 ? -1.031 -22.574 1.068 1.00 91.50 496 SER A N 1
ATOM 3772 C CA . SER A 1 496 ? -1.389 -21.984 2.357 1.00 91.50 496 SER A CA 1
ATOM 3773 C C . SER A 1 496 ? -2.880 -21.638 2.428 1.00 91.50 496 SER A C 1
ATOM 3775 O O . SER A 1 496 ? -3.491 -21.242 1.432 1.00 91.50 496 SER A O 1
ATOM 3777 N N . ARG A 1 497 ? -3.448 -21.664 3.642 1.00 93.38 497 ARG A N 1
ATOM 3778 C CA . ARG A 1 497 ? -4.818 -21.187 3.918 1.00 93.38 497 ARG A CA 1
ATOM 3779 C C . ARG A 1 497 ? -5.062 -19.774 3.374 1.00 93.38 497 ARG A C 1
ATOM 3781 O O . ARG A 1 497 ? -6.097 -19.525 2.766 1.00 93.38 497 ARG A O 1
ATOM 3788 N N . SER A 1 498 ? -4.092 -18.871 3.536 1.00 92.75 498 SER A N 1
ATOM 3789 C CA . SER A 1 498 ? -4.166 -17.495 3.022 1.00 92.75 498 SER A CA 1
ATOM 3790 C C . SER A 1 498 ? -4.234 -17.423 1.493 1.00 92.75 498 SER A C 1
ATOM 3792 O O . SER A 1 498 ? -4.864 -16.525 0.944 1.00 92.75 498 SER A O 1
ATOM 3794 N N . SER A 1 499 ? -3.618 -18.367 0.781 1.00 92.50 499 SER A N 1
ATOM 3795 C CA . SER A 1 499 ? -3.679 -18.412 -0.683 1.00 92.50 499 SER A CA 1
ATOM 3796 C C . SER A 1 499 ? -5.021 -18.949 -1.174 1.00 92.50 499 SER A C 1
ATOM 3798 O O . SER A 1 499 ? -5.582 -18.368 -2.097 1.00 92.50 499 SER A O 1
ATOM 3800 N N . CYS A 1 500 ? -5.588 -19.971 -0.518 1.00 94.88 500 CYS A N 1
ATOM 3801 C CA . CYS A 1 500 ? -6.972 -20.391 -0.776 1.00 94.88 500 CYS A CA 1
ATOM 3802 C C . CYS A 1 500 ? -7.964 -19.248 -0.534 1.00 94.88 500 CYS A C 1
ATOM 3804 O O . CYS A 1 500 ? -8.858 -19.041 -1.350 1.00 94.88 500 CYS A O 1
ATOM 3806 N N . GLN A 1 501 ? -7.780 -18.494 0.557 1.00 95.12 501 GLN A N 1
ATOM 3807 C CA . GLN A 1 501 ? -8.629 -17.351 0.888 1.00 95.12 501 GLN A CA 1
ATOM 3808 C C . GLN A 1 501 ? -8.587 -16.290 -0.214 1.00 95.12 501 GLN A C 1
ATOM 3810 O O . GLN A 1 501 ? -9.634 -15.920 -0.718 1.00 95.12 501 GLN A O 1
ATOM 3815 N N . ARG A 1 502 ? -7.393 -15.883 -0.665 1.00 94.81 502 ARG A N 1
ATOM 3816 C CA . ARG A 1 502 ? -7.253 -14.894 -1.748 1.00 94.81 502 ARG A CA 1
ATOM 3817 C C . ARG A 1 502 ? -7.913 -15.337 -3.053 1.00 94.81 502 ARG A C 1
ATOM 3819 O O . ARG A 1 502 ? -8.516 -14.518 -3.734 1.00 94.81 502 ARG A O 1
ATOM 3826 N N . ILE A 1 503 ? -7.806 -16.619 -3.410 1.00 95.06 503 ILE A N 1
ATOM 3827 C CA . ILE A 1 503 ? -8.458 -17.150 -4.617 1.00 95.06 503 ILE A CA 1
ATOM 3828 C C . ILE A 1 503 ? -9.983 -17.120 -4.449 1.00 95.06 503 ILE A C 1
ATOM 3830 O O . ILE A 1 503 ? -10.682 -16.728 -5.378 1.00 95.06 503 ILE A O 1
ATOM 3834 N N . ARG A 1 504 ? -10.494 -17.493 -3.268 1.00 95.94 504 ARG A N 1
ATOM 3835 C CA . ARG A 1 504 ? -11.923 -17.416 -2.939 1.00 95.94 504 ARG A CA 1
ATOM 3836 C C . ARG A 1 504 ? -12.443 -15.982 -2.997 1.00 95.94 504 ARG A C 1
ATOM 3838 O O . ARG A 1 504 ? -13.444 -15.751 -3.660 1.00 95.94 504 ARG A O 1
ATOM 3845 N N . ASP A 1 505 ? -11.745 -15.045 -2.366 1.00 95.00 505 ASP A N 1
ATOM 3846 C CA . ASP A 1 505 ? -12.127 -13.631 -2.333 1.00 95.00 505 ASP A CA 1
ATOM 3847 C C . ASP A 1 505 ? -12.128 -13.031 -3.745 1.00 95.00 505 ASP A C 1
ATOM 3849 O O . ASP A 1 505 ? -13.028 -12.276 -4.087 1.00 95.00 505 ASP A O 1
ATOM 3853 N N . ALA A 1 506 ? -11.173 -13.418 -4.600 1.00 93.94 506 ALA A N 1
ATOM 3854 C CA . ALA A 1 506 ? -11.155 -12.993 -5.998 1.00 93.94 506 ALA A CA 1
ATOM 3855 C C . ALA A 1 506 ? -12.362 -13.535 -6.790 1.00 93.94 506 ALA A C 1
ATOM 3857 O O . ALA A 1 506 ? -12.970 -12.799 -7.558 1.00 93.94 506 ALA A O 1
ATOM 3858 N N . VAL A 1 507 ? -12.752 -14.799 -6.575 1.00 95.38 507 VAL A N 1
ATOM 3859 C CA . VAL A 1 507 ? -13.959 -15.377 -7.199 1.00 95.38 507 VAL A CA 1
ATOM 3860 C C . VAL A 1 507 ? -15.237 -14.703 -6.685 1.00 95.38 507 VAL A C 1
ATOM 3862 O O . VAL A 1 507 ? -16.154 -14.453 -7.464 1.00 95.38 507 VAL A O 1
ATOM 3865 N N . GLU A 1 508 ? -15.306 -14.397 -5.388 1.00 95.38 508 GLU A N 1
ATOM 3866 C CA . GLU A 1 508 ? -16.439 -13.693 -4.771 1.00 95.38 508 GLU A CA 1
ATOM 3867 C C . GLU A 1 508 ? -16.535 -12.230 -5.235 1.00 95.38 508 GLU A C 1
ATOM 3869 O O . GLU A 1 508 ? -17.642 -11.729 -5.424 1.00 95.38 508 GLU A O 1
ATOM 3874 N N . ALA A 1 509 ? -15.401 -11.564 -5.474 1.00 92.62 509 ALA A N 1
ATOM 3875 C CA . ALA A 1 509 ? -15.360 -10.218 -6.040 1.00 92.62 509 ALA A CA 1
ATOM 3876 C C . ALA A 1 509 ? -15.888 -10.191 -7.484 1.00 92.62 509 ALA A C 1
ATOM 3878 O O . ALA A 1 509 ? -16.685 -9.318 -7.826 1.00 92.62 509 ALA A O 1
ATOM 3879 N N . ASP A 1 510 ? -15.509 -11.177 -8.303 1.00 92.81 510 ASP A N 1
ATOM 3880 C CA . ASP A 1 510 ? -15.983 -11.293 -9.687 1.00 92.81 510 ASP A CA 1
ATOM 3881 C C . ASP A 1 510 ? -17.455 -11.740 -9.768 1.00 92.81 510 ASP A C 1
ATOM 3883 O O . ASP A 1 510 ? -18.172 -11.387 -10.707 1.00 92.81 510 ASP A O 1
ATOM 3887 N N . ARG A 1 511 ? -17.937 -12.520 -8.787 1.00 92.75 511 ARG A N 1
ATOM 3888 C CA . ARG A 1 511 ? -19.331 -12.992 -8.703 1.00 92.75 511 ARG A CA 1
ATOM 3889 C C . ARG A 1 511 ? -19.912 -12.861 -7.289 1.00 92.75 511 ARG A C 1
ATOM 3891 O O . ARG A 1 511 ? -19.997 -13.855 -6.561 1.00 92.75 511 ARG A O 1
ATOM 3898 N N . PRO A 1 512 ? -20.450 -11.679 -6.934 1.00 91.00 512 PRO A N 1
ATOM 3899 C CA . PRO A 1 512 ? -20.948 -11.394 -5.584 1.00 91.00 512 PRO A CA 1
ATOM 3900 C C . PRO A 1 512 ? -22.058 -12.328 -5.078 1.00 91.00 512 PRO A C 1
ATOM 3902 O O . PRO A 1 512 ? -22.171 -12.563 -3.877 1.00 91.00 512 PRO A O 1
ATOM 3905 N N . HIS A 1 513 ? -22.867 -12.915 -5.969 1.00 89.94 513 HIS A N 1
ATOM 3906 C CA . HIS A 1 513 ? -23.922 -13.860 -5.574 1.00 89.94 513 HIS A CA 1
ATOM 3907 C C . HIS A 1 513 ? -23.372 -15.155 -4.952 1.00 89.94 513 HIS A C 1
ATOM 3909 O O . HIS A 1 513 ? -24.070 -15.792 -4.167 1.00 89.94 513 HIS A O 1
ATOM 3915 N N . LEU A 1 514 ? -22.122 -15.535 -5.250 1.00 88.94 514 LEU A N 1
ATOM 3916 C CA . LEU A 1 514 ? -21.482 -16.702 -4.636 1.00 88.94 514 LEU A CA 1
ATOM 3917 C C . LEU A 1 514 ? -21.139 -16.457 -3.159 1.00 88.94 514 LEU A C 1
ATOM 3919 O O . LEU A 1 514 ? -21.194 -17.388 -2.358 1.00 88.94 514 LEU A O 1
ATOM 3923 N N . ALA A 1 515 ? -20.869 -15.207 -2.766 1.00 85.62 515 ALA A N 1
ATOM 3924 C CA . ALA A 1 515 ? -20.626 -14.854 -1.367 1.00 85.62 515 ALA A CA 1
ATOM 3925 C C . ALA A 1 515 ? -21.885 -15.046 -0.497 1.00 85.62 515 ALA A C 1
ATOM 3927 O O . ALA A 1 515 ? -21.788 -15.461 0.661 1.00 85.62 515 ALA A O 1
ATOM 3928 N N . ALA A 1 516 ? -23.076 -14.828 -1.070 1.00 82.12 516 ALA A N 1
ATOM 3929 C CA . ALA A 1 516 ? -24.355 -14.990 -0.376 1.00 82.12 516 ALA A CA 1
ATOM 3930 C C . ALA A 1 516 ? -24.645 -16.445 0.047 1.00 82.12 516 ALA A C 1
ATOM 3932 O O . ALA A 1 516 ? -25.364 -16.667 1.021 1.00 82.12 516 ALA A O 1
ATOM 3933 N N . LEU A 1 517 ? -24.025 -17.438 -0.609 1.00 79.88 517 LEU A N 1
ATOM 3934 C CA . LEU A 1 517 ? -24.125 -18.859 -0.239 1.00 79.88 517 LEU A CA 1
ATOM 3935 C C . LEU A 1 517 ? -23.452 -19.185 1.111 1.00 79.88 517 LEU A C 1
ATOM 3937 O O . LEU A 1 517 ? -23.642 -20.276 1.648 1.00 79.88 517 LEU A O 1
ATOM 3941 N N . GLY A 1 518 ? -22.651 -18.268 1.668 1.00 65.81 518 GLY A N 1
ATOM 3942 C CA . GLY A 1 518 ? -22.029 -18.416 2.989 1.00 65.81 518 GLY A CA 1
ATOM 3943 C C . GLY A 1 518 ? -22.871 -17.889 4.152 1.00 65.81 518 GLY A C 1
ATOM 3944 O O . GLY A 1 518 ? -22.721 -18.363 5.276 1.00 65.81 518 GLY A O 1
ATOM 3945 N N . SER A 1 519 ? -23.769 -16.937 3.897 1.00 58.31 519 SER A N 1
ATOM 3946 C CA . SER A 1 519 ? -24.517 -16.219 4.938 1.00 58.31 519 SER A CA 1
ATOM 3947 C C . SER A 1 519 ? -25.634 -17.056 5.569 1.00 58.31 519 SER A C 1
ATOM 3949 O O . SER A 1 519 ? -26.058 -16.771 6.684 1.00 58.31 519 SER A O 1
ATOM 3951 N N . ALA A 1 520 ? -26.089 -18.110 4.886 1.00 54.88 520 ALA A N 1
ATOM 3952 C CA . ALA A 1 520 ? -27.165 -18.983 5.356 1.00 54.88 520 ALA A CA 1
ATOM 3953 C C . ALA A 1 520 ? -26.714 -20.049 6.381 1.00 54.88 520 ALA A C 1
ATOM 3955 O O . ALA A 1 520 ? -27.559 -20.706 6.977 1.00 54.88 520 ALA A O 1
ATOM 3956 N N . ASN A 1 521 ? -25.403 -20.227 6.604 1.00 48.69 521 ASN A N 1
ATOM 3957 C CA . ASN A 1 521 ? -24.848 -21.314 7.428 1.00 48.69 521 ASN A CA 1
ATOM 3958 C C . ASN A 1 521 ? -24.177 -20.858 8.737 1.00 48.69 521 ASN A C 1
ATOM 3960 O O . ASN A 1 521 ? -23.469 -21.640 9.377 1.00 48.69 521 ASN A O 1
ATOM 3964 N N . VAL A 1 522 ? -24.405 -19.618 9.181 1.00 42.00 522 VAL A N 1
ATOM 3965 C CA . VAL A 1 522 ? -23.970 -19.187 10.518 1.00 42.00 522 VAL A CA 1
ATOM 3966 C C . VAL A 1 522 ? -24.897 -19.827 11.556 1.00 42.00 522 VAL A C 1
ATOM 3968 O O . VAL A 1 522 ? -25.947 -19.284 11.888 1.00 42.00 522 VAL A O 1
ATOM 3971 N N . ARG A 1 523 ? -24.524 -21.011 12.065 1.00 39.78 523 ARG A N 1
ATOM 3972 C CA . ARG A 1 523 ? -25.136 -21.568 13.281 1.00 39.78 523 ARG A CA 1
ATOM 3973 C C . ARG A 1 523 ? -24.965 -20.545 14.414 1.00 39.78 523 ARG A C 1
ATOM 3975 O O . ARG A 1 523 ? -23.823 -20.163 14.680 1.00 39.78 523 ARG A O 1
ATOM 3982 N N . PRO A 1 524 ? -26.037 -20.118 15.102 1.00 39.88 524 PRO A N 1
ATOM 3983 C CA . PRO A 1 524 ? -25.886 -19.330 16.312 1.00 39.88 524 PRO A CA 1
ATOM 3984 C C . PRO A 1 524 ? -25.180 -20.194 17.360 1.00 39.88 524 PRO A C 1
ATOM 3986 O O . PRO A 1 524 ? -25.625 -21.293 17.690 1.00 39.88 524 PRO A O 1
ATOM 3989 N N . ILE A 1 525 ? -24.046 -19.709 17.863 1.00 47.22 525 ILE A N 1
ATOM 3990 C CA . ILE A 1 525 ? -23.421 -20.243 19.070 1.00 47.22 525 ILE A CA 1
ATOM 3991 C C . ILE A 1 525 ? -24.296 -19.769 20.234 1.00 47.22 525 ILE A C 1
ATOM 3993 O O . ILE A 1 525 ? -24.089 -18.693 20.785 1.00 47.22 525 ILE A O 1
ATOM 3997 N N . THR A 1 526 ? -25.321 -20.547 20.564 1.00 44.94 526 THR A N 1
ATOM 3998 C CA . THR A 1 526 ? -26.106 -20.398 21.793 1.00 44.94 526 THR A CA 1
ATOM 3999 C C . THR A 1 526 ? -25.854 -21.598 22.693 1.00 44.94 526 THR A C 1
ATOM 4001 O O . THR A 1 526 ? -26.139 -22.727 22.302 1.00 44.94 526 THR A O 1
ATOM 4004 N N . GLY A 1 527 ? -25.368 -21.322 23.906 1.00 38.00 527 GLY A N 1
ATOM 4005 C CA . GLY A 1 527 ? -25.570 -22.173 25.079 1.00 38.00 527 GLY A CA 1
ATOM 4006 C C . GLY A 1 527 ? -24.437 -23.136 25.429 1.00 38.00 527 GLY A C 1
ATOM 4007 O O . GLY A 1 527 ? -24.555 -24.333 25.200 1.00 38.00 527 GLY A O 1
ATOM 4008 N N . ILE A 1 528 ? -23.387 -22.632 26.083 1.00 44.62 528 ILE A N 1
ATOM 4009 C CA . ILE A 1 528 ? -22.628 -23.428 27.056 1.00 44.62 528 ILE A CA 1
ATOM 4010 C C . ILE A 1 528 ? -23.073 -22.962 28.447 1.00 44.62 528 ILE A C 1
ATOM 4012 O O . ILE A 1 528 ? -22.836 -21.811 28.801 1.00 44.62 528 ILE A O 1
ATOM 4016 N N . GLY A 1 529 ? -23.682 -23.871 29.214 1.00 41.03 529 GLY A N 1
ATOM 4017 C CA . GLY A 1 529 ? -23.540 -23.915 30.672 1.00 41.03 529 GLY A CA 1
ATOM 4018 C C . GLY A 1 529 ? -24.646 -23.303 31.537 1.00 41.03 529 GLY A C 1
ATOM 4019 O O . GLY A 1 529 ? -24.409 -22.295 32.192 1.00 41.03 529 GLY A O 1
ATOM 4020 N N . GLN A 1 530 ? -25.784 -23.990 31.662 1.00 42.84 530 GLN A N 1
ATOM 4021 C CA . GLN A 1 530 ? -26.412 -24.208 32.972 1.00 42.84 530 GLN A CA 1
ATOM 4022 C C . GLN A 1 530 ? -27.051 -25.602 33.012 1.00 42.84 530 GLN A C 1
ATOM 4024 O O . GLN A 1 530 ? -27.882 -25.910 32.165 1.00 42.84 530 GLN A O 1
ATOM 4029 N N . GLU A 1 531 ? -26.598 -26.387 33.993 1.00 45.28 531 GLU A N 1
ATOM 4030 C CA . GLU A 1 531 ? -27.219 -27.514 34.717 1.00 45.28 531 GLU A CA 1
ATOM 4031 C C . GLU A 1 531 ? -26.231 -28.677 34.900 1.00 45.28 531 GLU A C 1
ATOM 4033 O O . GLU A 1 531 ? -25.753 -29.279 33.936 1.00 45.28 531 GLU A O 1
ATOM 4038 N N . GLY A 1 532 ? -25.907 -28.929 36.173 1.00 45.84 532 GLY A N 1
ATOM 4039 C CA . GLY A 1 532 ? -24.905 -29.865 36.679 1.00 45.84 532 GLY A CA 1
ATOM 4040 C C . GLY A 1 532 ? -24.216 -29.295 37.906 1.00 45.84 532 GLY A C 1
ATOM 4041 O O . GLY A 1 532 ? -23.051 -28.871 37.746 1.00 45.84 532 GLY A O 1
#

Organism: Streptomyces microflavus (NCBI:txid1919)

Foldseek 3Di:
DCPPVVVVVVVVVVVVVVVVVVVVVVVVVVVVVVVVVVVVVVVVVVVVVVVVVVVVVVVVVVVVVVVVVVVVVVVVVVVVVVVVVVVVVVVVVVVVVVVVVVVVVVVVVVVVVVVVVVVVVVVVVVVVVVVVVVVVVVVVVVVVVVVVVVVVVVVVVVVVVVVVVVVVVVVVVVVVVVVVVVVVVVVVVVVVVVVVVVVVVVVVVVVVVVVVVPPDDDDDDPPPPPPPVVVVPPVPPPPPPVVVVVVVVVVVVVVVVVLVVLLVLQLVLCVLLPDDNVCSSVRSVLLVVLCVLCVVLVHCNVVSVVVSVVSNVQSVCQVVVNHQWDDDPPPHTDGHPVSNVVSVCVNVVSVVVVCVSPDPPDDPDPPPDDDDDDDDDDDDDDDDDDDDDDDDDDDDDDDDDDDDDDDDDDDDDDDDDDDDDDDDDDDDDDDDDDDDDDDDDDDDDDDDDDDDDDDDLLVVLLVQLVVLCVVVVANDALVSSLVSCCVVVSDDNPDDSVNSVVSSVVNCVVPVVSVVRHVVPPDPPDDDDDDD

pLDDT: mean 76.17, std 22.3, range [29.06, 98.0]

Radius of gyration: 69.28 Å; chains: 1; bounding box: 162×83×252 Å

Sequence (532 aa):
MPAQASSDTAAALIEDARRQAGQITTTAGQQAADIVRKAEAQQAEMADAAAKFAASLTSAAEEEASSIVESARRRAANLRAETDEATAEQRARAELAAQRATSTAADRATTLQAEAATDAERVMAGAQERADRIGAMAVEEARRAVTQAKTDADLLRVEAEELVAEAQRVAGEVKAESERLLEEAGAAAARSKVIVDSAKSEAHRITEEAESGRSHSIDNANTEAKRIIANAQAAAEAKQETDDKIDTWSARLAIAGAVGLTASGEYELARMVGFDWYAAWLLPFVIDIYVIQAFRRHRDILQAITLTIAANVTFHLADKGLFGVEKLAKDGHEPKWWLIALVASIASLILWRMHLITAPAKAPRERRGKHAHPVQREEVSPPVSAQVERPEPPAETPVSAPTERTRKAPDGRGSERPVERPAERPSGRPAERPRKAKSERLQSAQPKPKKSAGKTVAERRQGRVEALYVELGRRPEWTDIRDALAKDRLADKAISRSSCQRIRDAVEADRPHLAALGSANVRPITGIGQEG

Secondary structure (DSSP, 8-state):
-THHHHHHHHHHHHHHHHHHHHHHHHHHHHHHHHHHHHHHHHHHHHHHHHHHHHHHHHHHHHHHHHHHHHHHHHHHHHHHHHHHHHHHHHHHHHHHHHHHHHHHHHHHHHHHHHHHHHHHHHHHHHHHHHHHHHHHHHHHHHHHHHHHHHHHHHHHHHHHHHHHHHHHHHHHHHHHHHHHHHHHHHHHHHHHHHHHHHHHHHHHHHHHHHHHT-SS---S---STTSSSTTSSTTSSTTSTTHHHHHHHHHHHHHHHHHHHHHHHHHHHHHHTT--HHHHTHHHHHHHHHHHHHHHHTSSHHHHHHHHHHHHHHHHHHHTTSSSEEEETTTEEEE-HHHHHHHHHHHHHHHHHHHHHHS--PPP-------------------------------------------------------PPPPPPP--------------------PPPPPP----HHHHHHHHHHHHHHHHSSPPPHHHHHHHHHHTTSS-TT--HHHHHHHHHHHHHH-HHHHGGGGGG-----------